Protein AF-A0A193GC93-F1 (afdb_monomer_lite)

Sequence (476 aa):
MLSPLFDFEPHKARREEALALIRQFAAHPAFRSAVVEELELDEDFYRRPLRPEDLEFLKFQKPITAATVSRLPSLTSNRLLLCINELDIARLPRPDAQDIERCEAFYGDDSQVTGRRIQPFLESYAFSYLGDQVRDAVPAARQREWLRAVYEAESAQWSDMLAMLEANDYLQEGLRFIFIQNWSLLPSRQVAVARAAVSGYFDAVEPADRPGLAPSAGVERMMTQAAAMLGVARRAHSYWQFYLPTSLAKTNLLHALARRPHRAFALLGTAYAAEAEWLAFIAALRTACPHLAMDVDGQPIAADGIDALDGRFTRALDAIGRAHGRIGLGCVAQGLAGYALLADRARWDRGEQLGWLSSIRQYCAWAGDIEKRIHVECPNIDRETFVEPREMCSTTHVHNDHRLVVIEEGDMVFWGNLGMQLEMTVGDKVLIPDGRLHGSTVVSAECTYHQPIIPEAWIAELRARARNGATASLAT

Foldseek 3Di:
DDFFPFAQPVVLVCQVVLLVLLLVLCPQPLADADFLVVLFVQQLQLHQHQPSVVSVVDRLNAADALVCCLAFLLQNLLSLLLLLLCLPPDDDFDPDPVSVVSNCSSNDPSNNVSSVVNNSNSCNRNQVNLGPLFDFFDDLVVLLVLLVVLLVVLLVLLVVLCVLCVVLVNNLQLLLLVCLLDVQLLVLLQCLQVLLVVVCLLVLADPLLAFGSDWDPLLVQLSLVSCVVSVNNHHPPRNNLQHGSLSSVLSSLSSSQSVPSVLSLLNRLLRLSVRSSSQSVSVSVCVVCVVSQADPVRHGDDGDDSVSSSVSSSRSLVSCCVPPNRVSNSSSSSSNSSNSSSSVSVSVLSSVQSSCQSCFVLQQVLLVVVVVCCVPPPVPFQFAKDKFFARPKFRKGFHQAKKKKAWQAAWKWKDQGPPDIDTDHHGGIGIGGGSRIIMMGGHGRMTMMTIGGDDPVSVVVSVVVVVVVVVVVVVD

Organism: NCBI:txid463014

Secondary structure (DSSP, 8-state):
-PPPS---GGGGGGHHHHHHHHHHHHTSGGGSPP-GGGGS-TT-TT-----GGGGGT----S---TTSTTSHHHHHHHHHHHHHHHTTS--PPPSSHHHHHHHHHHHSHHHHHHHHHHHHHHHHHHHGGGTTS--S---HHHHHHHHHHHHHHHHHHHHHHHHHHHHTT-HHHHHHHHHHHHTTTHHHHHHHHHHHHHTTTTTTS-GGGS---PPPHHHHHHHHHHHHHTT--SPTTTTGGG--HHHHHHHHHHHHHHT-GGGHHHHHHHHHHHHHHHHHHHHHHHHH-GGGSB-TTSPBPP---HHHHHHHHHHHHHHHHHHHHHHHHHHHHHHHHHHHHHHHHHHHHHHHHHHHHHTHHHHHHHHHHHHHHHHHH-TT----EEEEETT-EEEEE--SSEEEEEEEES-EEEEEETTEEEEE-TT-EEEE-TT--EEEEE-SSEEEEE-PEEPHHHHHHHHHHHHHHHHHHT--

Radius of gyration: 22.98 Å; chains: 1; bounding box: 66×66×60 Å

pLDDT: mean 94.45, std 7.02, range [37.41, 98.88]

Structure (mmCIF, N/CA/C/O backbone):
data_AF-A0A193GC93-F1
#
_entry.id   AF-A0A193GC93-F1
#
loop_
_atom_site.group_PDB
_atom_site.id
_atom_site.type_symbol
_atom_site.label_atom_id
_atom_site.label_alt_id
_atom_site.label_comp_id
_atom_site.label_asym_id
_atom_site.label_entity_id
_atom_site.label_seq_id
_atom_site.pdbx_PDB_ins_code
_atom_site.Cartn_x
_atom_site.Cartn_y
_atom_site.Cartn_z
_atom_site.occupancy
_atom_site.B_iso_or_equiv
_atom_site.auth_seq_id
_atom_site.auth_comp_id
_atom_site.auth_asym_id
_atom_site.auth_atom_id
_atom_site.pdbx_PDB_model_num
ATOM 1 N N . MET A 1 1 ? -0.310 8.029 -29.889 1.00 82.06 1 MET A N 1
ATOM 2 C CA . MET A 1 1 ? -0.817 8.074 -28.507 1.00 82.06 1 MET A CA 1
ATOM 3 C C . MET A 1 1 ? -0.759 6.670 -27.920 1.00 82.06 1 MET A C 1
ATOM 5 O O . MET A 1 1 ? -1.131 5.728 -28.611 1.00 82.06 1 MET A O 1
ATOM 9 N N . LEU A 1 2 ? -0.228 6.520 -26.709 1.00 91.38 2 LEU A N 1
ATOM 10 C CA . LEU A 1 2 ? -0.073 5.245 -26.006 1.00 91.38 2 LEU A CA 1
ATOM 11 C C . LEU A 1 2 ? -1.398 4.805 -25.363 1.00 91.38 2 LEU A C 1
ATOM 13 O O . LEU A 1 2 ? -2.163 5.628 -24.848 1.00 91.38 2 LEU A O 1
ATOM 17 N N . SER A 1 3 ? -1.659 3.497 -25.361 1.00 93.62 3 SER A N 1
ATOM 18 C CA . SER A 1 3 ? -2.796 2.910 -24.641 1.00 93.62 3 SER A CA 1
ATOM 19 C C . SER A 1 3 ? -2.637 3.090 -23.125 1.00 93.62 3 SER A C 1
ATOM 21 O O . SER A 1 3 ? -1.504 3.005 -22.640 1.00 93.62 3 SER A O 1
ATOM 23 N N . PRO A 1 4 ? -3.733 3.267 -22.359 1.00 95.50 4 PRO A N 1
ATOM 24 C CA . PRO A 1 4 ? -3.658 3.411 -20.902 1.00 95.50 4 PRO A CA 1
ATOM 25 C C . PRO A 1 4 ? -2.940 2.216 -20.265 1.00 95.50 4 PRO A C 1
ATOM 27 O O . PRO A 1 4 ? -3.022 1.115 -20.816 1.00 95.50 4 PRO A O 1
ATOM 30 N N . LEU A 1 5 ? -2.265 2.384 -19.121 1.00 95.19 5 LEU A N 1
ATOM 31 C CA . LEU A 1 5 ? -1.713 1.230 -18.380 1.00 95.19 5 LEU A CA 1
ATOM 32 C C . LEU A 1 5 ? -2.822 0.274 -17.936 1.00 95.19 5 LEU A C 1
ATOM 34 O O . LEU A 1 5 ? -2.683 -0.941 -18.075 1.00 95.19 5 LEU A O 1
ATOM 38 N N . PHE A 1 6 ? -3.920 0.848 -17.450 1.00 97.19 6 PHE A N 1
ATOM 39 C CA . PHE A 1 6 ? -5.102 0.159 -16.952 1.00 97.19 6 PHE A CA 1
ATOM 40 C C . PHE A 1 6 ? -6.345 0.910 -17.416 1.00 97.19 6 PHE A C 1
ATOM 42 O O . PHE A 1 6 ? -6.333 2.138 -17.472 1.00 97.19 6 PHE A O 1
ATOM 49 N N . ASP A 1 7 ? -7.399 0.167 -17.739 1.00 95.62 7 ASP A N 1
ATOM 50 C CA . ASP A 1 7 ? -8.680 0.716 -18.174 1.00 95.62 7 ASP A CA 1
ATOM 51 C C . ASP A 1 7 ? -9.815 -0.168 -17.650 1.00 95.62 7 ASP A C 1
ATOM 53 O O . ASP A 1 7 ? -9.924 -1.343 -18.007 1.00 95.62 7 ASP A O 1
ATOM 57 N N . PHE A 1 8 ? -10.641 0.386 -16.764 1.00 97.12 8 PHE A N 1
ATOM 58 C CA . PHE A 1 8 ? -11.772 -0.327 -16.181 1.00 97.12 8 PHE A CA 1
ATOM 59 C C . PHE A 1 8 ? -13.025 -0.311 -17.060 1.00 97.12 8 PHE A C 1
ATOM 61 O O . PHE A 1 8 ? -13.928 -1.110 -16.809 1.00 97.12 8 PHE A O 1
ATOM 68 N N . GLU A 1 9 ? -13.125 0.539 -18.087 1.00 96.00 9 GLU A N 1
ATOM 69 C CA . GLU A 1 9 ? -14.375 0.632 -18.852 1.00 96.00 9 GLU A CA 1
ATOM 70 C C . GLU A 1 9 ? -14.840 -0.690 -19.475 1.00 96.00 9 GLU A C 1
ATOM 72 O O . GLU A 1 9 ? -16.002 -1.066 -19.278 1.00 96.00 9 GLU A O 1
ATOM 77 N N . PRO A 1 10 ? -13.962 -1.476 -20.127 1.00 95.25 10 PRO A N 1
ATOM 78 C CA . PRO A 1 10 ? -14.352 -2.765 -20.698 1.00 95.25 10 PRO A CA 1
ATOM 79 C C . PRO A 1 10 ? -14.905 -3.758 -19.663 1.00 95.25 10 PRO A C 1
ATOM 81 O O . PRO A 1 10 ? -15.616 -4.701 -20.011 1.00 95.25 10 PRO A O 1
ATOM 84 N N . HIS A 1 11 ? -14.587 -3.561 -18.382 1.00 95.94 11 HIS A N 1
ATOM 85 C CA . HIS A 1 11 ? -14.954 -4.464 -17.299 1.00 95.94 11 HIS A CA 1
ATOM 86 C C . HIS A 1 11 ? -16.334 -4.181 -16.696 1.00 95.94 11 HIS A C 1
ATOM 88 O O . HIS A 1 11 ? -16.903 -5.077 -16.067 1.00 95.94 11 HIS A O 1
ATOM 94 N N . LYS A 1 12 ? -16.927 -2.999 -16.922 1.00 94.50 12 LYS A N 1
ATOM 95 C CA . LYS A 1 12 ? -18.243 -2.655 -16.350 1.00 94.50 12 LYS A CA 1
ATOM 96 C C . LYS A 1 12 ? -19.349 -3.622 -16.767 1.00 94.50 12 LYS A C 1
ATOM 98 O O . LYS A 1 12 ? -20.194 -3.968 -15.945 1.00 94.50 12 LYS A O 1
ATOM 103 N N . ALA A 1 13 ? -19.316 -4.104 -18.011 1.00 93.62 13 ALA A N 1
ATOM 104 C CA . ALA A 1 13 ? -20.303 -5.051 -18.535 1.00 93.62 13 ALA A CA 1
ATOM 105 C C . ALA A 1 13 ? -20.239 -6.436 -17.862 1.00 93.62 13 ALA A C 1
ATOM 107 O O . ALA A 1 13 ? -21.224 -7.167 -17.866 1.00 93.62 13 ALA A O 1
ATOM 108 N N . ARG A 1 14 ? -19.096 -6.794 -17.262 1.00 93.12 14 ARG A N 1
ATOM 109 C CA . ARG A 1 14 ? -18.855 -8.096 -16.613 1.00 93.12 14 ARG A CA 1
ATOM 110 C C . ARG A 1 14 ? -18.853 -8.016 -15.086 1.00 93.12 14 ARG A C 1
ATOM 112 O O . ARG A 1 14 ? -18.434 -8.954 -14.417 1.00 93.12 14 ARG A O 1
ATOM 119 N N . ARG A 1 15 ? -19.309 -6.894 -14.525 1.00 95.12 15 ARG A N 1
ATOM 120 C CA . ARG A 1 15 ? -19.256 -6.609 -13.086 1.00 95.12 15 ARG A CA 1
ATOM 121 C C . ARG A 1 15 ? -19.958 -7.662 -12.233 1.00 95.12 15 ARG A C 1
ATOM 123 O O . ARG A 1 15 ? -19.389 -8.088 -11.239 1.00 95.12 15 ARG A O 1
ATOM 130 N N . GLU A 1 16 ? -21.165 -8.080 -12.611 1.00 95.44 16 GLU A N 1
ATOM 131 C CA . GLU A 1 16 ? -21.927 -9.067 -11.828 1.00 95.44 16 GLU A CA 1
ATOM 132 C C . GLU A 1 16 ? -21.252 -10.447 -11.837 1.00 95.44 16 GLU A C 1
ATOM 134 O O . GLU A 1 16 ? -21.141 -11.084 -10.792 1.00 95.44 16 GLU A O 1
ATOM 139 N N . GLU A 1 17 ? -20.716 -10.871 -12.990 1.00 96.31 17 GLU A N 1
ATOM 140 C CA . GLU A 1 17 ? -19.903 -12.093 -13.099 1.00 96.31 17 GLU A CA 1
ATOM 141 C C . GLU A 1 17 ? -18.665 -11.999 -12.194 1.00 96.31 17 GLU A C 1
ATOM 143 O O . GLU A 1 17 ? -18.386 -12.910 -11.415 1.00 96.31 17 GLU A O 1
ATOM 148 N N . ALA A 1 18 ? -17.940 -10.878 -12.260 1.00 96.88 18 ALA A N 1
ATOM 149 C CA . ALA A 1 18 ? -16.752 -10.656 -11.446 1.00 96.88 18 ALA A CA 1
ATOM 150 C C . ALA A 1 18 ? -17.077 -10.648 -9.946 1.00 96.88 18 ALA A C 1
ATOM 152 O O . ALA A 1 18 ? -16.344 -11.253 -9.173 1.00 96.88 18 ALA A O 1
ATOM 153 N N . LEU A 1 19 ? -18.180 -10.020 -9.530 1.00 96.88 19 LEU A N 1
ATOM 154 C CA . LEU A 1 19 ? -18.591 -9.962 -8.128 1.00 96.88 19 LEU A CA 1
ATOM 155 C C . LEU A 1 19 ? -18.932 -11.350 -7.572 1.00 96.88 19 LEU A C 1
ATOM 157 O O . LEU A 1 19 ? -18.532 -11.671 -6.453 1.00 96.88 19 LEU A O 1
ATOM 161 N N . ALA A 1 20 ? -19.616 -12.189 -8.354 1.00 96.94 20 ALA A N 1
ATOM 162 C CA . ALA A 1 20 ? -19.889 -13.573 -7.969 1.00 96.94 20 ALA A CA 1
ATOM 163 C C . ALA A 1 20 ? -18.589 -14.369 -7.763 1.00 96.94 20 ALA A C 1
ATOM 165 O O . ALA A 1 20 ? -18.432 -15.045 -6.748 1.00 96.94 20 ALA A O 1
ATOM 166 N N . LEU A 1 21 ? -17.624 -14.226 -8.676 1.00 98.06 21 LEU A N 1
ATOM 167 C CA . LEU A 1 21 ? -16.324 -14.894 -8.572 1.00 98.06 21 LEU A CA 1
ATOM 168 C C . LEU A 1 21 ? -15.453 -14.337 -7.435 1.00 98.06 21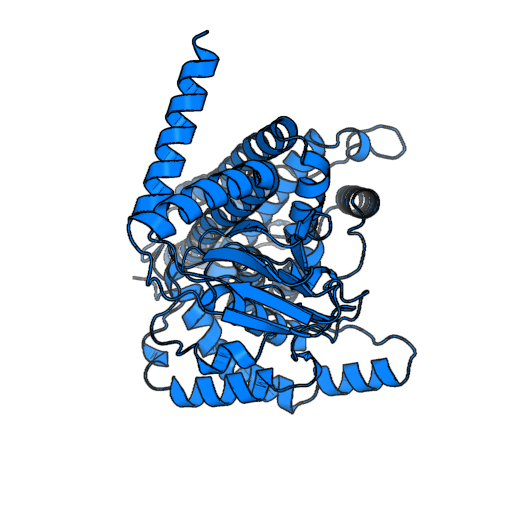 LEU A C 1
ATOM 170 O O . LEU A 1 21 ? -14.743 -15.099 -6.788 1.00 98.06 21 LEU A O 1
ATOM 174 N N . ILE A 1 22 ? -15.508 -13.029 -7.161 1.00 98.31 22 ILE A N 1
ATOM 175 C CA . ILE A 1 22 ? -14.806 -12.410 -6.025 1.00 98.31 22 ILE A CA 1
ATOM 176 C C . ILE A 1 22 ? -15.330 -12.998 -4.712 1.00 98.31 22 ILE A C 1
ATOM 178 O O . ILE A 1 22 ? -14.534 -13.366 -3.852 1.00 98.31 22 ILE A O 1
ATOM 182 N N . ARG A 1 23 ? -16.654 -13.136 -4.571 1.00 97.62 23 ARG A N 1
ATOM 183 C CA . ARG A 1 23 ? -17.269 -13.767 -3.393 1.00 97.62 23 ARG A CA 1
ATOM 184 C C . ARG A 1 23 ? -16.894 -15.239 -3.275 1.00 97.62 23 ARG A C 1
ATOM 186 O O . ARG A 1 23 ? -16.552 -15.677 -2.186 1.00 97.62 23 ARG A O 1
ATOM 193 N N . GLN A 1 24 ? -16.899 -15.976 -4.387 1.00 97.50 24 GLN A N 1
ATOM 194 C CA . GLN A 1 24 ? -16.446 -17.367 -4.416 1.00 97.50 24 GLN A CA 1
ATOM 195 C C . GLN A 1 24 ? -14.989 -17.493 -3.949 1.00 97.50 24 GLN A C 1
ATOM 197 O O . GLN A 1 24 ? -14.692 -18.340 -3.116 1.00 97.50 24 GLN A O 1
ATOM 202 N N . PHE A 1 25 ? -14.094 -16.636 -4.448 1.00 98.31 25 PHE A N 1
ATOM 203 C CA . PHE A 1 25 ? -12.691 -16.628 -4.039 1.00 98.31 25 PHE A CA 1
ATOM 204 C C . PHE A 1 25 ? -12.543 -16.312 -2.547 1.00 98.31 25 PHE A C 1
ATOM 206 O O . PHE A 1 25 ? -11.884 -17.049 -1.822 1.00 98.31 25 PHE A O 1
ATOM 213 N N . ALA A 1 26 ? -13.196 -15.247 -2.072 1.00 97.62 26 ALA A N 1
ATOM 214 C CA . ALA A 1 26 ? -13.108 -14.791 -0.685 1.00 97.62 26 ALA A CA 1
ATOM 215 C C . ALA A 1 26 ? -13.775 -15.735 0.333 1.00 97.62 26 ALA A C 1
ATOM 217 O O . ALA A 1 26 ? -13.513 -15.610 1.526 1.00 97.62 26 ALA A O 1
ATOM 218 N N . ALA A 1 27 ? -14.604 -16.683 -0.118 1.00 96.88 27 ALA A N 1
ATOM 219 C CA . ALA A 1 27 ? -15.215 -17.705 0.732 1.00 96.88 27 ALA A CA 1
ATOM 220 C C . ALA A 1 27 ? -14.236 -18.817 1.160 1.00 96.88 27 ALA A C 1
ATOM 222 O O . ALA A 1 27 ? -14.586 -19.645 2.001 1.00 96.88 27 ALA A O 1
ATOM 223 N N . HIS A 1 28 ? -13.020 -18.857 0.603 1.00 97.38 28 HIS A N 1
ATOM 224 C CA . HIS A 1 28 ? -12.003 -19.822 1.011 1.00 97.38 28 HIS A CA 1
ATOM 225 C C . HIS A 1 28 ? -11.676 -19.676 2.519 1.00 97.38 28 HIS A C 1
ATOM 227 O O . HIS A 1 28 ? -11.490 -18.548 2.986 1.00 97.38 28 HIS A O 1
ATOM 233 N N . PRO A 1 29 ? -11.526 -20.771 3.298 1.00 95.19 29 PRO A N 1
ATOM 234 C CA . PRO A 1 29 ? -11.316 -20.701 4.753 1.00 95.19 29 PRO A CA 1
ATOM 235 C C . PRO A 1 29 ? -10.119 -19.846 5.190 1.00 95.19 29 PRO A C 1
ATOM 237 O O . PRO A 1 29 ? -10.182 -19.159 6.206 1.00 95.19 29 PRO A O 1
ATOM 240 N N . ALA A 1 30 ? -9.050 -19.820 4.389 1.00 96.06 30 ALA A N 1
ATOM 241 C CA . ALA A 1 30 ? -7.894 -18.937 4.584 1.00 96.06 30 ALA A CA 1
ATOM 242 C C . ALA A 1 30 ? -8.240 -17.440 4.674 1.00 96.06 30 ALA A C 1
ATOM 244 O O . ALA A 1 30 ? -7.460 -16.661 5.232 1.00 96.06 30 ALA A O 1
ATOM 245 N N . PHE A 1 31 ? -9.377 -17.032 4.108 1.00 97.38 31 PHE A N 1
ATOM 246 C CA . PHE A 1 31 ? -9.752 -15.643 3.868 1.00 97.38 31 PHE A CA 1
ATOM 247 C C . PHE A 1 31 ? -10.863 -15.115 4.775 1.00 97.38 31 PHE A C 1
ATOM 249 O O . PHE A 1 31 ? -11.190 -13.928 4.701 1.00 97.38 31 PHE A O 1
ATOM 256 N N . ARG A 1 32 ? -11.381 -15.944 5.692 1.00 96.12 32 ARG A N 1
ATOM 257 C CA . ARG A 1 32 ? -12.352 -15.515 6.712 1.00 96.12 32 ARG A CA 1
ATOM 258 C C . ARG A 1 32 ? -11.848 -14.321 7.528 1.00 96.12 32 ARG A C 1
ATOM 260 O O . ARG A 1 32 ? -10.639 -14.084 7.616 1.00 96.12 32 ARG A O 1
ATOM 267 N N . SER A 1 33 ? -12.748 -13.614 8.192 1.00 95.56 33 SER A N 1
ATOM 268 C CA . SER A 1 33 ? -12.378 -12.556 9.138 1.00 95.56 33 SER A CA 1
ATOM 269 C C . SER A 1 33 ? -11.488 -13.087 10.264 1.00 95.56 33 SER A C 1
ATOM 271 O O . SER A 1 33 ? -11.525 -14.271 10.614 1.00 95.56 33 SER A O 1
ATOM 273 N N . ALA A 1 34 ? -10.582 -12.229 10.720 1.00 94.25 34 ALA A N 1
ATOM 274 C CA . ALA A 1 34 ? -9.681 -12.475 11.830 1.00 94.25 34 ALA A CA 1
ATOM 275 C C . ALA A 1 34 ? -10.464 -12.686 13.128 1.00 94.25 34 ALA A C 1
ATOM 277 O O . ALA A 1 34 ? -11.460 -12.007 13.363 1.00 94.25 34 ALA A O 1
ATOM 278 N N . VAL A 1 35 ? -9.987 -13.608 13.957 1.00 92.31 35 VAL A N 1
ATOM 279 C CA . VAL A 1 35 ? -10.399 -13.727 15.363 1.00 92.31 35 VAL A CA 1
ATOM 280 C C . VAL A 1 35 ? -9.432 -12.955 16.266 1.00 92.31 35 VAL A C 1
ATOM 282 O O . VAL A 1 35 ? -8.446 -12.393 15.781 1.00 92.31 35 VAL A O 1
ATOM 285 N N . VAL A 1 36 ? -9.715 -12.876 17.568 1.00 86.12 36 VAL A N 1
ATOM 286 C CA . VAL A 1 36 ? -8.938 -12.063 18.521 1.00 86.12 36 VAL A CA 1
ATOM 287 C C . VAL A 1 36 ? -7.457 -12.458 18.577 1.00 86.12 36 VAL A C 1
ATOM 289 O O . VAL A 1 36 ? -6.593 -11.586 18.649 1.00 86.12 36 VAL A O 1
ATOM 292 N N . GLU A 1 37 ? -7.140 -13.746 18.441 1.00 88.75 37 GLU A N 1
ATOM 293 C CA . GLU A 1 37 ? -5.762 -14.253 18.432 1.00 88.75 37 GLU A CA 1
ATOM 294 C C . GLU A 1 37 ? -5.013 -13.926 17.132 1.00 88.75 37 GLU A C 1
ATOM 296 O O . GLU A 1 37 ? -3.791 -14.029 17.079 1.00 88.75 37 GLU A O 1
ATOM 301 N N . GLU A 1 38 ? -5.729 -13.519 16.080 1.00 92.69 38 GLU A N 1
ATOM 302 C CA . GLU A 1 38 ? -5.189 -13.282 14.739 1.00 92.69 38 GLU A CA 1
ATOM 303 C C . GLU A 1 38 ? -4.887 -11.796 14.476 1.00 92.69 38 GLU A C 1
ATOM 305 O O . GLU A 1 38 ? -4.814 -11.371 13.316 1.00 92.69 38 GLU A O 1
ATOM 310 N N . LEU A 1 39 ? -4.698 -10.980 15.524 1.00 89.56 39 LEU A N 1
ATOM 311 C CA . LEU A 1 39 ? -4.163 -9.617 15.374 1.00 89.56 39 LEU A CA 1
ATOM 312 C C . LEU A 1 39 ? -2.812 -9.639 14.641 1.00 89.56 39 LEU A C 1
ATOM 314 O O . LEU A 1 39 ? -2.557 -8.828 13.747 1.00 89.56 39 LEU A O 1
ATOM 318 N N . GLU A 1 40 ? -2.002 -10.643 14.968 1.00 93.12 40 GLU A N 1
ATOM 319 C CA . GLU A 1 40 ? -0.869 -11.102 14.179 1.00 93.12 40 GLU A CA 1
ATOM 320 C C . GLU A 1 40 ? -1.117 -12.540 13.715 1.00 93.12 40 GLU A C 1
ATOM 322 O O . GLU A 1 40 ? -1.731 -13.330 14.421 1.00 93.12 40 GLU A O 1
ATOM 327 N N . LEU A 1 41 ? -0.606 -12.908 12.541 1.00 94.25 41 LEU A N 1
ATOM 328 C CA . LEU A 1 41 ? -0.800 -14.249 11.972 1.00 94.25 41 LEU A CA 1
ATOM 329 C C . LEU A 1 41 ? 0.317 -15.243 12.330 1.00 94.25 41 LEU A C 1
ATOM 331 O O . LEU A 1 41 ? 0.346 -16.333 11.775 1.00 94.25 41 LEU A O 1
ATOM 335 N N . ASP A 1 42 ? 1.260 -14.854 13.193 1.00 89.81 42 ASP A N 1
ATOM 336 C CA . ASP A 1 42 ? 2.377 -15.685 13.679 1.00 89.81 42 ASP A CA 1
ATOM 337 C C . ASP A 1 42 ? 3.047 -16.552 12.591 1.00 89.81 42 ASP A C 1
ATOM 339 O O . ASP A 1 42 ? 3.126 -17.776 12.675 1.00 89.81 42 ASP A O 1
ATOM 343 N N . GLU A 1 43 ? 3.498 -15.904 11.514 1.00 91.38 43 GLU A N 1
ATOM 344 C CA . GLU A 1 43 ? 4.120 -16.525 10.335 1.00 91.38 43 GLU A CA 1
ATOM 345 C C . GLU A 1 43 ? 3.255 -17.553 9.580 1.00 91.38 43 GLU A C 1
ATOM 347 O O . GLU A 1 43 ? 3.788 -18.366 8.819 1.00 91.38 43 GLU A O 1
ATOM 352 N N . ASP A 1 44 ? 1.936 -17.580 9.780 1.00 93.25 44 ASP A N 1
ATOM 353 C CA . ASP A 1 44 ? 1.020 -18.364 8.949 1.00 93.25 44 ASP A CA 1
ATOM 354 C C . ASP A 1 44 ? 0.900 -17.694 7.576 1.00 93.25 44 ASP A C 1
ATOM 356 O O . ASP A 1 44 ? 0.201 -16.694 7.377 1.00 93.25 44 ASP A O 1
ATOM 360 N N . PHE A 1 45 ? 1.637 -18.230 6.603 1.00 93.38 45 PHE A N 1
ATOM 361 C CA . PHE A 1 45 ? 1.633 -17.686 5.254 1.00 93.38 45 PHE A CA 1
ATOM 362 C C . PHE A 1 45 ? 0.297 -17.905 4.539 1.00 93.38 45 PHE A C 1
ATOM 364 O O . PHE A 1 45 ? -0.067 -17.072 3.707 1.00 93.38 45 PHE A O 1
ATOM 371 N N . TYR A 1 46 ? -0.426 -18.976 4.865 1.00 95.69 46 TYR A N 1
ATOM 372 C CA . TYR A 1 46 ? -1.645 -19.386 4.171 1.00 95.69 46 TYR A CA 1
ATOM 373 C C . TYR A 1 46 ? -2.885 -18.675 4.706 1.00 95.69 46 TYR A C 1
ATOM 375 O O . TYR A 1 46 ? -3.943 -18.759 4.094 1.00 95.69 46 TYR A O 1
ATOM 383 N N . ARG A 1 47 ? -2.775 -17.941 5.816 1.00 96.44 47 ARG A N 1
ATOM 384 C CA . ARG A 1 47 ? -3.854 -17.141 6.400 1.00 96.44 47 ARG A CA 1
ATOM 385 C C . ARG A 1 47 ? -3.815 -15.692 5.904 1.00 96.44 47 ARG A C 1
ATOM 387 O O . ARG A 1 47 ? -2.770 -15.037 5.912 1.00 96.44 47 ARG A O 1
ATOM 394 N N . ARG A 1 48 ? -4.965 -15.170 5.454 1.00 96.50 48 ARG A N 1
ATOM 395 C CA . ARG A 1 48 ? -5.114 -13.804 4.912 1.00 96.50 48 ARG A CA 1
ATOM 396 C C . ARG A 1 48 ? -6.528 -13.240 5.137 1.00 96.50 48 ARG A C 1
ATOM 398 O O . ARG A 1 48 ? -7.356 -13.337 4.240 1.00 96.50 48 ARG A O 1
ATOM 405 N N . PRO A 1 49 ? -6.849 -12.648 6.299 1.00 97.25 49 PRO A N 1
ATOM 406 C CA . PRO A 1 49 ? -8.185 -12.102 6.549 1.00 97.25 49 PRO A CA 1
ATOM 407 C C . PRO A 1 49 ? -8.658 -11.097 5.483 1.00 97.25 49 PRO A C 1
ATOM 409 O O . PRO A 1 49 ? -8.023 -10.058 5.287 1.00 97.25 49 PRO A O 1
ATOM 412 N N . LEU A 1 50 ? -9.772 -11.386 4.798 1.00 96.62 50 LEU A N 1
ATOM 413 C CA . LEU A 1 50 ? -10.312 -10.533 3.728 1.00 96.62 50 LEU A CA 1
ATOM 414 C C . LEU A 1 50 ? -11.588 -9.771 4.092 1.00 96.62 50 LEU A C 1
ATOM 416 O O . LEU A 1 50 ? -11.952 -8.884 3.322 1.00 96.62 50 LEU A O 1
ATOM 420 N N . ARG A 1 51 ? -12.235 -10.080 5.224 1.00 95.31 51 ARG A N 1
ATOM 421 C CA . ARG A 1 51 ? -13.574 -9.564 5.573 1.00 95.31 51 ARG A CA 1
ATOM 422 C C . ARG A 1 51 ? -14.594 -9.793 4.449 1.00 95.31 51 ARG A C 1
ATOM 424 O O . ARG A 1 51 ? -15.067 -8.830 3.842 1.00 95.31 51 ARG A O 1
ATOM 431 N N . PRO A 1 52 ? -14.888 -11.055 4.086 1.00 95.25 52 PRO A N 1
ATOM 432 C CA . PRO A 1 52 ? -15.803 -11.366 2.986 1.00 95.25 52 PRO A CA 1
ATOM 433 C C . PRO A 1 52 ? -17.194 -10.722 3.132 1.00 95.25 52 PRO A C 1
ATOM 435 O O . PRO A 1 52 ? -17.823 -10.429 2.118 1.00 95.25 52 PRO A O 1
ATOM 438 N N . GLU A 1 53 ? -17.643 -10.440 4.354 1.00 93.19 53 GLU A N 1
ATOM 439 C CA . GLU A 1 53 ? -18.856 -9.684 4.677 1.00 93.19 53 GLU A CA 1
ATOM 440 C C . GLU A 1 53 ? -18.905 -8.306 3.994 1.00 93.19 53 GLU A C 1
ATOM 442 O O . GLU A 1 53 ? -19.954 -7.906 3.489 1.00 93.19 53 GLU A O 1
ATOM 447 N N . ASP A 1 54 ? -17.763 -7.625 3.826 1.00 92.81 54 ASP A N 1
ATOM 448 C CA . ASP A 1 54 ? -17.709 -6.320 3.153 1.00 92.81 54 ASP A CA 1
ATOM 449 C C . ASP A 1 54 ? -18.133 -6.400 1.669 1.00 92.81 54 ASP A C 1
ATOM 451 O O . ASP A 1 54 ? -18.572 -5.416 1.058 1.00 92.81 54 ASP A O 1
ATOM 455 N N . LEU A 1 55 ? -18.050 -7.590 1.062 1.00 93.19 55 LEU A N 1
ATOM 456 C CA . LEU A 1 55 ? -18.410 -7.833 -0.339 1.00 93.19 55 LEU A CA 1
ATOM 457 C C . LEU A 1 55 ? -19.925 -7.848 -0.585 1.00 93.19 55 LEU A C 1
ATOM 459 O O . LEU A 1 55 ? -20.369 -7.880 -1.743 1.00 93.19 55 LEU A O 1
ATOM 463 N N . GLU A 1 56 ? -20.747 -7.824 0.462 1.00 89.81 56 GLU A N 1
ATOM 464 C CA . GLU A 1 56 ? -22.192 -7.644 0.323 1.00 89.81 56 GLU A CA 1
ATOM 465 C C . GLU A 1 56 ? -22.522 -6.216 -0.135 1.00 89.81 56 GLU A C 1
ATOM 467 O O . GLU A 1 56 ? -23.367 -6.004 -1.023 1.00 89.81 56 GLU A O 1
ATOM 472 N N . PHE A 1 57 ? -21.777 -5.239 0.386 1.00 88.81 57 PHE A N 1
ATOM 473 C CA . PHE A 1 57 ? -21.989 -3.810 0.157 1.00 88.81 57 PHE A CA 1
ATOM 474 C C . PHE A 1 57 ? -21.136 -3.273 -0.999 1.00 88.81 57 PHE A C 1
ATOM 476 O O . PHE A 1 57 ? -21.583 -2.394 -1.741 1.00 88.81 57 PHE A O 1
ATOM 483 N N . LEU A 1 58 ? -19.932 -3.817 -1.212 1.00 92.88 58 LEU A N 1
ATOM 484 C CA . LEU A 1 58 ? -19.027 -3.374 -2.276 1.00 92.88 58 LEU A CA 1
ATOM 485 C C . LEU A 1 58 ? -19.541 -3.761 -3.671 1.00 92.88 58 LEU A C 1
ATOM 487 O O . LEU A 1 58 ? -19.568 -4.925 -4.062 1.00 92.88 58 LEU A O 1
ATOM 491 N N . LYS A 1 59 ? -19.926 -2.751 -4.462 1.00 90.50 59 LYS A N 1
ATOM 492 C CA . LYS A 1 59 ? -20.519 -2.951 -5.799 1.00 90.50 59 LYS A CA 1
ATOM 493 C C . LYS A 1 59 ? -19.546 -2.813 -6.974 1.00 90.50 59 LYS A C 1
ATOM 495 O O . LYS A 1 59 ? -19.966 -3.041 -8.100 1.00 90.50 59 LYS A O 1
ATOM 500 N N . PHE A 1 60 ? -18.297 -2.386 -6.761 1.00 93.88 60 PHE A N 1
ATOM 501 C CA . PHE A 1 60 ? -17.279 -2.202 -7.819 1.00 93.88 60 PHE A CA 1
ATOM 502 C C . PHE A 1 60 ? -17.763 -1.400 -9.052 1.00 93.88 60 PHE A C 1
ATOM 504 O O . PHE A 1 60 ? -17.439 -1.714 -10.194 1.00 93.88 60 PHE A O 1
ATOM 511 N N . GLN A 1 61 ? -18.582 -0.362 -8.843 1.00 93.62 61 GLN A N 1
ATOM 512 C CA . GLN A 1 61 ? -19.201 0.395 -9.945 1.00 93.62 61 GLN A CA 1
ATOM 513 C C . GLN A 1 61 ? -18.283 1.462 -10.545 1.00 93.62 61 GLN A C 1
ATOM 515 O O . GLN A 1 61 ? -18.284 1.682 -11.756 1.00 93.62 61 GLN A O 1
ATOM 520 N N . LYS A 1 62 ? -17.533 2.151 -9.682 1.00 95.62 62 LYS A N 1
ATOM 521 C CA . LYS A 1 62 ? -16.600 3.216 -10.050 1.00 95.62 62 LYS A CA 1
ATOM 522 C C . LYS A 1 62 ? -15.196 2.775 -9.651 1.00 95.62 62 LYS A C 1
ATOM 524 O O . LYS A 1 62 ? -15.042 2.365 -8.495 1.00 95.62 62 LYS A O 1
ATOM 529 N N . PRO A 1 63 ? -14.217 2.827 -10.572 1.00 97.50 63 PRO A N 1
ATOM 530 C CA . PRO A 1 63 ? -12.854 2.438 -10.259 1.00 97.50 63 PRO A CA 1
ATOM 531 C C . PRO A 1 63 ? -12.264 3.379 -9.212 1.00 97.50 63 PRO A C 1
ATOM 533 O O . PRO A 1 63 ? -12.753 4.493 -8.997 1.00 97.50 63 PRO A O 1
ATOM 536 N N . ILE A 1 64 ? -11.196 2.921 -8.572 1.00 98.25 64 ILE A N 1
ATOM 537 C CA . ILE A 1 64 ? -10.477 3.710 -7.581 1.00 98.25 64 ILE A CA 1
ATOM 538 C C . ILE A 1 64 ? -9.879 4.942 -8.258 1.00 98.25 64 ILE A C 1
ATOM 540 O O . ILE A 1 64 ? -9.325 4.866 -9.355 1.00 98.25 64 ILE A O 1
ATOM 544 N N . THR A 1 65 ? -9.983 6.081 -7.580 1.00 97.88 65 THR A N 1
ATOM 545 C CA . THR A 1 65 ? -9.364 7.346 -7.977 1.00 97.88 65 THR A CA 1
ATOM 546 C C . THR A 1 65 ? -8.229 7.699 -7.024 1.00 97.88 65 THR A C 1
ATOM 548 O O . THR A 1 65 ? -8.207 7.221 -5.892 1.00 97.88 65 THR A O 1
ATOM 551 N N . ALA A 1 66 ? -7.348 8.616 -7.430 1.00 97.25 66 ALA A N 1
ATOM 552 C CA . ALA A 1 66 ? -6.295 9.161 -6.570 1.00 97.25 66 ALA A CA 1
ATOM 553 C C . ALA A 1 66 ? -6.825 9.737 -5.235 1.00 97.25 66 ALA A C 1
ATOM 555 O O . ALA A 1 66 ? -6.111 9.724 -4.238 1.00 97.25 66 ALA A O 1
ATOM 556 N N . ALA A 1 67 ? -8.074 10.216 -5.203 1.00 96.94 67 ALA A N 1
ATOM 557 C CA . ALA A 1 67 ? -8.718 10.756 -4.005 1.00 96.94 67 ALA A CA 1
ATOM 558 C C . ALA A 1 67 ? -9.351 9.682 -3.100 1.00 96.94 67 ALA A C 1
ATOM 560 O O . ALA A 1 67 ? -9.697 9.970 -1.963 1.00 96.94 67 ALA A O 1
ATOM 561 N N . THR A 1 68 ? -9.524 8.451 -3.588 1.00 97.62 68 THR A N 1
ATOM 562 C CA . THR A 1 68 ? -10.217 7.371 -2.864 1.00 97.62 68 THR A CA 1
ATOM 563 C C . THR A 1 68 ? -9.309 6.167 -2.600 1.00 97.62 68 THR A C 1
ATOM 565 O O . THR A 1 68 ? -9.804 5.075 -2.332 1.00 97.62 68 THR A O 1
ATOM 568 N N . VAL A 1 69 ? -7.987 6.330 -2.711 1.00 97.94 69 VAL A N 1
ATOM 569 C CA . VAL A 1 69 ? -7.010 5.232 -2.574 1.00 97.94 69 VAL A CA 1
ATOM 570 C C . VAL A 1 69 ? -6.880 4.674 -1.152 1.00 97.94 69 VAL A C 1
ATOM 572 O O . VAL A 1 69 ? -6.395 3.557 -1.004 1.00 97.94 69 VAL A O 1
ATOM 575 N N . SER A 1 70 ? -7.317 5.408 -0.126 1.00 98.00 70 SER A N 1
ATOM 576 C CA . SER A 1 70 ? -7.295 4.988 1.286 1.00 98.00 70 SER A CA 1
ATOM 577 C C . SER A 1 70 ? -8.604 4.342 1.756 1.00 98.00 70 SER A C 1
ATOM 579 O O . SER A 1 70 ? -8.694 3.870 2.882 1.00 98.00 70 SER A O 1
ATOM 581 N N . ARG A 1 71 ? -9.638 4.336 0.909 1.00 97.56 71 ARG A N 1
ATOM 582 C CA . ARG A 1 71 ? -11.002 3.916 1.263 1.00 97.56 71 ARG A CA 1
ATOM 583 C C . ARG A 1 71 ? -11.224 2.412 1.119 1.00 97.56 71 ARG A C 1
ATOM 585 O O . ARG A 1 71 ? -10.427 1.714 0.486 1.00 97.56 71 ARG A O 1
ATOM 592 N N . LEU A 1 72 ? -12.349 1.918 1.641 1.00 97.19 72 LEU A N 1
ATOM 593 C CA . LEU A 1 72 ? -12.637 0.483 1.752 1.00 97.19 72 LEU A CA 1
ATOM 594 C C . LEU A 1 72 ? -12.523 -0.275 0.420 1.00 97.19 72 LEU A C 1
ATOM 596 O O . LEU A 1 72 ? -11.836 -1.297 0.393 1.00 97.19 72 LEU A O 1
ATOM 600 N N . PRO A 1 73 ? -13.055 0.226 -0.718 1.00 97.62 73 PRO A N 1
ATOM 601 C CA . PRO A 1 73 ? -12.890 -0.469 -1.994 1.00 97.62 73 PRO A CA 1
ATOM 602 C C . PRO A 1 73 ? -11.421 -0.670 -2.391 1.00 97.62 73 PRO A C 1
ATOM 604 O O . PRO A 1 73 ? -11.092 -1.663 -3.041 1.00 97.62 73 PRO A O 1
ATOM 607 N N . SER A 1 74 ? -10.534 0.247 -1.989 1.00 98.44 74 SER A N 1
ATOM 608 C CA . SER A 1 74 ? -9.093 0.136 -2.214 1.00 98.44 74 SER A CA 1
ATOM 609 C C . SER A 1 74 ? -8.442 -0.908 -1.337 1.00 98.44 74 SER A C 1
ATOM 611 O O . SER A 1 74 ? -7.700 -1.747 -1.852 1.00 98.44 74 SER A O 1
ATOM 613 N N . LEU A 1 75 ? -8.754 -0.909 -0.042 1.00 98.62 75 LEU A N 1
ATOM 614 C CA . LEU A 1 75 ? -8.232 -1.905 0.885 1.00 98.62 75 LEU A CA 1
ATOM 615 C C . LEU A 1 75 ? -8.647 -3.316 0.469 1.00 98.62 75 LEU A C 1
ATOM 617 O O . LEU A 1 75 ? -7.784 -4.174 0.289 1.00 98.62 75 LEU A O 1
ATOM 621 N N . THR A 1 76 ? -9.939 -3.537 0.229 1.00 98.38 76 THR A N 1
ATOM 622 C CA . THR A 1 76 ? -10.467 -4.850 -0.156 1.00 98.38 76 THR A CA 1
ATOM 623 C C . THR A 1 76 ? -9.871 -5.328 -1.478 1.00 98.38 76 THR A C 1
ATOM 625 O O . THR A 1 76 ? -9.375 -6.452 -1.556 1.00 98.38 76 THR A O 1
ATOM 628 N N . SER A 1 77 ? -9.837 -4.472 -2.509 1.00 98.44 77 SER A N 1
ATOM 629 C CA . SER A 1 77 ? -9.274 -4.848 -3.815 1.00 98.44 77 SER A CA 1
ATOM 630 C C . SER A 1 77 ? -7.792 -5.195 -3.720 1.00 98.44 77 SER A C 1
ATOM 632 O O . SER A 1 77 ? -7.347 -6.166 -4.324 1.00 98.44 77 SER A O 1
ATOM 634 N N . ASN A 1 78 ? -7.017 -4.429 -2.950 1.00 98.81 78 ASN A N 1
ATOM 635 C CA . ASN A 1 78 ? -5.585 -4.668 -2.825 1.00 98.81 78 ASN A CA 1
ATOM 636 C C . ASN A 1 78 ? -5.246 -5.868 -1.929 1.00 98.81 78 ASN A C 1
ATOM 638 O O . ASN A 1 78 ? -4.277 -6.570 -2.221 1.00 98.81 78 ASN A O 1
ATOM 642 N N . ARG A 1 79 ? -6.048 -6.158 -0.898 1.00 98.75 79 ARG A N 1
ATOM 643 C CA . ARG A 1 79 ? -5.938 -7.401 -0.117 1.00 98.75 79 ARG A CA 1
ATOM 644 C C . ARG A 1 79 ? -6.238 -8.628 -0.984 1.00 98.75 79 ARG A C 1
ATOM 646 O O . ARG A 1 79 ? -5.437 -9.560 -1.005 1.00 98.75 79 ARG A O 1
ATOM 653 N N . LEU A 1 80 ? -7.323 -8.589 -1.764 1.00 98.75 80 LEU A N 1
ATOM 654 C CA . LEU A 1 80 ? -7.661 -9.633 -2.741 1.00 98.75 80 LEU A CA 1
ATOM 655 C C . LEU A 1 80 ? -6.535 -9.840 -3.760 1.00 98.75 80 LEU A C 1
ATOM 657 O O . LEU A 1 80 ? -6.086 -10.964 -3.965 1.00 98.75 80 LEU A O 1
ATOM 661 N N . LEU A 1 81 ? -6.052 -8.757 -4.377 1.00 98.81 81 LEU A N 1
ATOM 662 C CA . LEU A 1 81 ? -4.984 -8.822 -5.374 1.00 98.81 81 LEU A CA 1
ATOM 663 C C . LEU A 1 81 ? -3.696 -9.409 -4.808 1.00 98.81 81 LEU A C 1
ATOM 665 O O . LEU A 1 81 ? -3.078 -10.222 -5.489 1.00 98.81 81 LEU A O 1
ATOM 669 N N . LEU A 1 82 ? -3.303 -9.041 -3.584 1.00 98.62 82 LEU A N 1
ATOM 670 C CA . LEU A 1 82 ? -2.089 -9.594 -2.993 1.00 98.62 82 LEU A CA 1
ATOM 671 C C . LEU A 1 82 ? -2.239 -11.098 -2.749 1.00 98.62 82 LEU A C 1
ATOM 673 O O . LEU A 1 82 ? -1.340 -11.846 -3.110 1.00 98.62 82 LEU A O 1
ATOM 677 N N . CYS A 1 83 ? -3.398 -11.556 -2.260 1.00 98.31 83 CYS A N 1
ATOM 678 C CA . CYS A 1 83 ? -3.670 -12.992 -2.138 1.00 98.31 83 CYS A CA 1
ATOM 679 C C . CYS A 1 83 ? -3.530 -13.703 -3.489 1.00 98.31 83 CYS A C 1
ATOM 681 O O . CYS A 1 83 ? -2.798 -14.679 -3.585 1.00 98.31 83 CYS A O 1
ATOM 683 N N . ILE A 1 84 ? -4.162 -13.176 -4.546 1.00 98.50 84 ILE A N 1
ATOM 684 C CA . ILE A 1 84 ? -4.111 -13.757 -5.899 1.00 98.50 84 ILE A CA 1
ATOM 685 C C . ILE A 1 84 ? -2.679 -13.786 -6.451 1.00 98.50 84 ILE A C 1
ATOM 687 O O . ILE A 1 84 ? -2.272 -14.776 -7.051 1.00 98.50 84 ILE A O 1
ATOM 691 N N . ASN A 1 85 ? -1.916 -12.707 -6.271 1.00 97.94 85 ASN A N 1
ATOM 692 C CA . ASN A 1 85 ? -0.532 -12.613 -6.739 1.00 97.94 85 ASN A CA 1
ATOM 693 C C . ASN A 1 85 ? 0.383 -13.628 -6.033 1.00 97.94 85 ASN A C 1
ATOM 695 O O . ASN A 1 85 ? 1.348 -14.115 -6.622 1.00 97.94 85 ASN A O 1
ATOM 699 N N . GLU A 1 86 ? 0.082 -13.951 -4.776 1.00 96.69 86 GLU A N 1
ATOM 700 C CA . GLU A 1 86 ? 0.901 -14.831 -3.944 1.00 96.69 86 GLU A CA 1
ATOM 701 C C . GLU A 1 86 ? 0.522 -16.309 -4.011 1.00 96.69 86 GLU A C 1
ATOM 703 O O . GLU A 1 86 ? 1.292 -17.140 -3.533 1.00 96.69 86 GLU A O 1
ATOM 708 N N . LEU A 1 87 ? -0.566 -16.658 -4.707 1.00 96.25 87 LEU A N 1
ATOM 709 C CA . LEU A 1 87 ? -0.859 -18.045 -5.089 1.00 96.25 87 LEU A CA 1
ATOM 710 C C . LEU A 1 87 ? 0.259 -18.663 -5.938 1.00 96.25 87 LEU A C 1
ATOM 712 O O . LEU A 1 87 ? 0.425 -19.877 -5.963 1.00 96.25 87 LEU A O 1
ATOM 716 N N . ASP A 1 88 ? 1.059 -17.840 -6.615 1.00 90.94 88 ASP A N 1
ATOM 717 C CA . ASP A 1 88 ? 2.213 -18.320 -7.365 1.00 90.94 88 ASP A CA 1
ATOM 718 C C . ASP A 1 88 ? 3.507 -18.297 -6.548 1.00 90.94 88 ASP A C 1
ATOM 720 O O . ASP A 1 88 ? 4.547 -18.669 -7.083 1.00 90.94 88 ASP A O 1
ATOM 724 N N . ILE A 1 89 ? 3.533 -17.777 -5.318 1.00 93.38 89 ILE A N 1
ATOM 725 C CA . ILE A 1 89 ? 4.764 -17.666 -4.523 1.00 93.38 89 ILE A CA 1
ATOM 726 C C . ILE A 1 89 ? 4.875 -18.880 -3.618 1.00 93.38 89 ILE A C 1
ATOM 728 O O . ILE A 1 89 ? 4.117 -19.011 -2.665 1.00 93.38 89 ILE A O 1
ATOM 732 N N . ALA A 1 90 ? 5.860 -19.734 -3.888 1.00 91.81 90 ALA A N 1
ATOM 733 C CA . ALA A 1 90 ? 6.101 -20.925 -3.091 1.00 91.81 90 ALA A CA 1
ATOM 734 C C . ALA A 1 90 ? 6.539 -20.563 -1.665 1.00 91.81 90 ALA A C 1
ATOM 736 O O . ALA A 1 90 ? 7.584 -19.938 -1.449 1.00 91.81 90 ALA A O 1
ATOM 737 N N . ARG A 1 91 ? 5.755 -21.015 -0.690 1.00 92.56 91 ARG A N 1
ATOM 738 C CA . ARG A 1 91 ? 6.136 -21.126 0.713 1.00 92.56 91 ARG A CA 1
ATOM 739 C C . ARG A 1 91 ? 5.946 -22.566 1.128 1.00 92.56 91 ARG A C 1
ATOM 741 O O . ARG A 1 91 ? 4.971 -23.201 0.756 1.00 92.56 91 ARG A O 1
ATOM 748 N N . LEU A 1 92 ? 6.955 -23.088 1.811 1.00 91.88 92 LEU A N 1
ATOM 749 C CA . LEU A 1 92 ? 6.919 -24.456 2.294 1.00 91.88 92 LEU A CA 1
ATOM 750 C C . LEU A 1 92 ? 6.114 -24.485 3.593 1.00 91.88 92 LEU A C 1
ATOM 752 O O . LEU A 1 92 ? 6.327 -23.597 4.429 1.00 91.88 92 LEU A O 1
ATOM 756 N N . PRO A 1 93 ? 5.230 -25.478 3.776 1.00 93.06 93 PRO A N 1
ATOM 757 C CA . PRO A 1 93 ? 4.555 -25.657 5.045 1.00 93.06 93 PRO A CA 1
ATOM 758 C C . PRO A 1 93 ? 5.568 -26.041 6.123 1.00 93.06 93 PRO A C 1
ATOM 760 O O . PRO A 1 93 ? 6.632 -26.614 5.860 1.00 93.06 93 PRO A O 1
ATOM 763 N N . ARG A 1 94 ? 5.220 -25.724 7.362 1.00 91.44 94 ARG A N 1
ATOM 764 C CA . ARG A 1 94 ? 5.838 -26.284 8.558 1.00 91.44 94 ARG A CA 1
ATOM 765 C C . ARG A 1 94 ? 5.629 -27.804 8.545 1.00 91.44 94 ARG A C 1
ATOM 767 O O . ARG A 1 94 ? 4.672 -28.282 7.937 1.00 91.44 94 ARG A O 1
ATOM 774 N N . PRO A 1 95 ? 6.500 -28.585 9.208 1.00 91.69 95 PRO A N 1
ATOM 775 C CA . PRO A 1 95 ? 6.350 -30.036 9.312 1.00 91.69 95 PRO A CA 1
ATOM 776 C C . PRO A 1 95 ? 5.221 -30.411 10.295 1.00 91.69 95 PRO A C 1
ATOM 778 O O . PRO A 1 95 ? 5.454 -31.055 11.314 1.00 91.69 95 PRO A O 1
ATOM 781 N N . ASP A 1 96 ? 4.006 -29.966 9.992 1.00 93.44 96 ASP A N 1
ATOM 782 C CA . ASP A 1 96 ? 2.764 -30.143 10.737 1.00 93.44 96 ASP A CA 1
ATOM 783 C C . ASP A 1 96 ? 1.644 -30.500 9.745 1.00 93.44 96 ASP A C 1
ATOM 785 O O . ASP A 1 96 ? 1.558 -29.923 8.661 1.00 93.44 96 ASP A O 1
ATOM 789 N N . ALA A 1 97 ? 0.796 -31.469 10.097 1.00 94.44 97 ALA A N 1
ATOM 790 C CA . ALA A 1 97 ? -0.229 -31.986 9.190 1.00 94.44 97 ALA A CA 1
ATOM 791 C C . ALA A 1 97 ? -1.284 -30.926 8.836 1.00 94.44 97 ALA A C 1
ATOM 793 O O . ALA A 1 97 ? -1.719 -30.859 7.688 1.00 94.44 97 ALA A O 1
ATOM 794 N N . GLN A 1 98 ? -1.654 -30.073 9.796 1.00 93.44 98 GLN A N 1
ATOM 795 C CA . GLN A 1 98 ? -2.622 -29.002 9.569 1.00 93.44 98 GLN A CA 1
ATOM 796 C C . GLN A 1 98 ? -2.042 -27.911 8.658 1.00 93.44 98 GLN A C 1
ATOM 798 O O . GLN A 1 98 ? -2.742 -27.366 7.807 1.00 93.44 98 GLN A O 1
ATOM 803 N N . ASP A 1 99 ? -0.754 -27.595 8.792 1.00 93.69 99 ASP A N 1
ATOM 804 C CA . ASP A 1 99 ? -0.069 -26.651 7.913 1.00 93.69 99 ASP A CA 1
ATOM 805 C C . ASP A 1 99 ? 0.079 -27.172 6.480 1.00 93.69 99 ASP A C 1
ATOM 807 O O . ASP A 1 99 ? -0.069 -26.400 5.533 1.00 93.69 99 ASP A O 1
ATOM 811 N N . ILE A 1 100 ? 0.302 -28.479 6.311 1.00 95.56 100 ILE A N 1
ATOM 812 C CA . ILE A 1 100 ? 0.291 -29.133 4.995 1.00 95.56 100 ILE A CA 1
ATOM 813 C C . ILE A 1 100 ? -1.103 -29.034 4.362 1.00 95.56 100 ILE A C 1
ATOM 815 O O . ILE A 1 100 ? -1.209 -28.605 3.217 1.00 95.56 100 ILE A O 1
ATOM 819 N N . GLU A 1 101 ? -2.170 -29.339 5.103 1.00 95.56 101 GLU A N 1
ATOM 820 C CA . GLU A 1 101 ? -3.547 -29.221 4.599 1.00 95.56 101 GLU A CA 1
ATOM 821 C C . GLU A 1 101 ? -3.889 -27.773 4.207 1.00 95.56 101 GLU A C 1
ATOM 823 O O . GLU A 1 101 ? -4.430 -27.521 3.128 1.00 95.56 101 GLU A O 1
ATOM 828 N N . ARG A 1 102 ? -3.513 -26.790 5.039 1.00 94.81 102 ARG A N 1
ATOM 829 C CA . ARG A 1 102 ? -3.677 -25.362 4.714 1.00 94.81 102 ARG A CA 1
ATOM 830 C C . ARG A 1 102 ? -2.903 -24.967 3.460 1.00 94.81 102 ARG A C 1
ATOM 832 O O . ARG A 1 102 ? -3.434 -24.218 2.643 1.00 94.81 102 ARG A O 1
ATOM 839 N N . CYS A 1 103 ? -1.676 -25.461 3.306 1.00 96.00 103 CYS A N 1
ATOM 840 C CA . CYS A 1 103 ? -0.849 -25.243 2.123 1.00 96.00 103 CYS A CA 1
ATOM 841 C C . CYS A 1 103 ? -1.523 -25.795 0.860 1.00 96.00 103 CYS A C 1
ATOM 843 O O . CYS A 1 103 ? -1.633 -25.084 -0.140 1.00 96.00 103 CYS A O 1
ATOM 845 N N . GLU A 1 104 ? -2.001 -27.040 0.904 1.00 95.56 104 GLU A N 1
ATOM 846 C CA . GLU A 1 104 ? -2.695 -27.688 -0.214 1.00 95.56 104 GLU A CA 1
ATOM 847 C C . GLU A 1 104 ? -3.983 -26.949 -0.590 1.00 95.56 104 GLU A C 1
ATOM 849 O O . GLU A 1 104 ? -4.207 -26.673 -1.768 1.00 95.56 104 GLU A O 1
ATOM 854 N N . ALA A 1 105 ? -4.792 -26.553 0.398 1.00 95.06 105 ALA A N 1
ATOM 855 C CA . ALA A 1 105 ? -6.004 -25.774 0.162 1.00 95.06 105 ALA A CA 1
ATOM 856 C C . ALA A 1 105 ? -5.688 -24.401 -0.459 1.00 95.06 105 ALA A C 1
ATOM 858 O O . ALA A 1 105 ? -6.285 -24.011 -1.465 1.00 95.06 105 ALA A O 1
ATOM 859 N N . PHE A 1 106 ? -4.703 -23.684 0.095 1.00 96.25 106 PHE A N 1
ATOM 860 C CA . PHE A 1 106 ? -4.315 -22.354 -0.373 1.00 96.25 106 PHE A CA 1
ATOM 861 C C . PHE A 1 106 ? -3.822 -22.370 -1.825 1.00 96.25 106 PHE A C 1
ATOM 863 O O . PHE A 1 106 ? -4.248 -21.535 -2.622 1.00 96.25 106 PHE A O 1
ATOM 870 N N . TYR A 1 107 ? -2.966 -23.329 -2.190 1.00 96.38 107 TYR A N 1
ATOM 871 C CA . TYR A 1 107 ? -2.433 -23.456 -3.552 1.00 96.38 107 TYR A CA 1
ATOM 872 C C . TYR A 1 107 ? -3.310 -24.278 -4.505 1.00 96.38 107 TYR A C 1
ATOM 874 O O . TYR A 1 107 ? -2.926 -24.448 -5.664 1.00 96.38 107 TYR A O 1
ATOM 882 N N . GLY A 1 108 ? -4.466 -24.764 -4.048 1.00 95.81 108 GLY A N 1
ATOM 883 C CA . GLY A 1 108 ? -5.358 -25.618 -4.824 1.00 95.81 108 GLY A CA 1
ATOM 884 C C . GLY A 1 108 ? -5.863 -24.977 -6.120 1.00 95.81 108 GLY A C 1
ATOM 885 O O . GLY A 1 108 ? -5.996 -23.752 -6.236 1.00 95.81 108 GLY A O 1
ATOM 886 N N . ASP A 1 109 ? -6.190 -25.826 -7.096 1.00 96.31 109 ASP A N 1
ATOM 887 C CA . ASP A 1 109 ? -6.587 -25.413 -8.447 1.00 96.31 109 ASP A CA 1
ATOM 888 C C . ASP A 1 109 ? -7.781 -24.449 -8.452 1.00 96.31 109 ASP A C 1
ATOM 890 O O . ASP A 1 109 ? -7.799 -23.495 -9.230 1.00 96.31 109 ASP A O 1
ATOM 894 N N . ASP A 1 110 ? -8.753 -24.629 -7.555 1.00 95.38 110 ASP A N 1
ATOM 895 C CA . ASP A 1 110 ? -9.928 -23.754 -7.467 1.00 95.38 110 ASP A CA 1
ATOM 896 C C . ASP A 1 110 ? -9.550 -22.304 -7.123 1.00 95.38 110 ASP A C 1
ATOM 898 O O . ASP A 1 110 ? -10.044 -21.361 -7.759 1.00 95.38 110 ASP A O 1
ATOM 902 N N . SER A 1 111 ? -8.638 -22.116 -6.162 1.00 95.31 111 SER A N 1
ATOM 903 C CA . SER A 1 111 ? -8.103 -20.805 -5.772 1.00 95.31 111 SER A CA 1
ATOM 904 C C . SER A 1 111 ? -7.325 -20.176 -6.927 1.00 95.31 111 SER A C 1
ATOM 906 O O . SER A 1 111 ? -7.551 -19.010 -7.266 1.00 95.31 111 SER A O 1
ATOM 908 N N . GLN A 1 112 ? -6.471 -20.963 -7.591 1.00 96.69 112 GLN A N 1
ATOM 909 C CA . GLN A 1 112 ? -5.691 -20.530 -8.754 1.00 96.69 112 GLN A CA 1
ATOM 910 C C . GLN A 1 112 ? -6.605 -20.073 -9.897 1.00 96.69 112 GLN A C 1
ATOM 912 O O . GLN A 1 112 ? -6.521 -18.936 -10.365 1.00 96.69 112 GLN A O 1
ATOM 917 N N . VAL A 1 113 ? -7.524 -20.934 -10.335 1.00 97.75 113 VAL A N 1
ATOM 918 C CA . VAL A 1 113 ? -8.422 -20.677 -11.467 1.00 97.75 113 VAL A CA 1
ATOM 919 C C . VAL A 1 113 ? -9.320 -19.476 -11.180 1.00 97.75 113 VAL A C 1
ATOM 921 O O . VAL A 1 113 ? -9.425 -18.569 -12.014 1.00 97.75 113 VAL A O 1
ATOM 924 N N . THR A 1 114 ? -9.946 -19.427 -10.003 1.00 97.88 114 THR A N 1
ATOM 925 C CA . THR A 1 114 ? -10.852 -18.329 -9.637 1.00 97.88 114 THR A CA 1
ATOM 926 C C . THR A 1 114 ? -10.091 -17.011 -9.515 1.00 97.88 114 THR A C 1
ATOM 928 O O . THR A 1 114 ? -10.499 -16.013 -10.117 1.00 97.88 114 THR A O 1
ATOM 931 N N . GLY A 1 115 ? -8.939 -17.018 -8.835 1.00 97.94 115 GLY A N 1
ATOM 932 C CA . GLY A 1 115 ? -8.063 -15.855 -8.706 1.00 97.94 115 GLY A CA 1
ATOM 933 C C . GLY A 1 115 ? -7.641 -15.299 -10.067 1.00 97.94 115 GLY A C 1
ATOM 934 O O . GLY A 1 115 ? -7.805 -14.106 -10.333 1.00 97.94 115 GLY A O 1
ATOM 935 N N . ARG A 1 116 ? -7.198 -16.161 -10.993 1.00 97.44 116 ARG A N 1
ATOM 936 C CA . ARG A 1 116 ? -6.810 -15.754 -12.357 1.00 97.44 116 ARG A CA 1
ATOM 937 C C . ARG A 1 116 ? -7.950 -15.148 -13.166 1.00 97.44 116 ARG A C 1
ATOM 939 O O . ARG A 1 116 ? -7.706 -14.225 -13.946 1.00 97.44 116 ARG A O 1
ATOM 946 N N . ARG A 1 117 ? -9.182 -15.635 -12.994 1.00 97.88 117 ARG A N 1
ATOM 947 C CA . ARG A 1 117 ? -10.359 -15.104 -13.702 1.00 97.88 117 ARG A CA 1
ATOM 948 C C . ARG A 1 117 ? -10.720 -13.687 -13.257 1.00 97.88 117 ARG A C 1
ATOM 950 O O . ARG A 1 117 ? -11.094 -12.876 -14.103 1.00 97.88 117 ARG A O 1
ATOM 957 N N . ILE A 1 118 ? -10.593 -13.379 -11.965 1.00 98.00 118 ILE A N 1
ATOM 958 C CA . ILE A 1 118 ? -10.970 -12.065 -11.408 1.00 98.00 118 ILE A CA 1
ATOM 959 C C . ILE A 1 118 ? -9.829 -11.043 -11.433 1.00 98.00 118 ILE A C 1
ATOM 961 O O . ILE A 1 118 ? -10.090 -9.839 -11.424 1.00 98.00 118 ILE A O 1
ATOM 965 N N . GLN A 1 119 ? -8.573 -11.491 -11.518 1.00 98.06 119 GLN A N 1
ATOM 966 C CA . GLN A 1 119 ? -7.390 -10.628 -11.455 1.00 98.06 119 GLN A CA 1
ATOM 967 C C . GLN A 1 119 ? -7.432 -9.437 -12.437 1.00 98.06 119 GLN A C 1
ATOM 969 O O . GLN A 1 119 ? -7.245 -8.311 -11.976 1.00 98.06 119 GLN A O 1
ATOM 974 N N . PRO A 1 120 ? -7.746 -9.595 -13.746 1.00 97.62 120 PRO A N 1
ATOM 975 C CA . PRO A 1 120 ? -7.776 -8.459 -14.675 1.00 97.62 120 PRO A CA 1
ATOM 976 C C . PRO A 1 120 ? -8.843 -7.413 -14.329 1.00 97.62 120 PRO A C 1
ATOM 978 O O . PRO A 1 120 ? -8.621 -6.219 -14.537 1.00 97.62 120 PRO A O 1
ATOM 981 N N . PHE A 1 121 ? -9.987 -7.858 -13.797 1.00 98.38 121 PHE A N 1
ATOM 982 C CA . PHE A 1 121 ? -11.054 -6.973 -13.333 1.00 98.38 121 PHE A CA 1
ATOM 983 C C . PHE A 1 121 ? -10.577 -6.156 -12.130 1.00 98.38 121 PHE A C 1
ATOM 985 O O . PHE A 1 121 ? -10.678 -4.931 -12.150 1.00 98.38 121 PHE A O 1
ATOM 992 N N . LEU A 1 122 ? -10.008 -6.823 -11.120 1.00 98.62 122 LEU A N 1
ATOM 993 C CA . LEU A 1 122 ? -9.518 -6.178 -9.901 1.00 98.62 122 LEU A CA 1
ATOM 994 C C . LEU A 1 122 ? -8.345 -5.229 -10.173 1.00 98.62 122 LEU A C 1
ATOM 996 O O . LEU A 1 122 ? -8.336 -4.124 -9.646 1.00 98.62 122 LEU A O 1
ATOM 1000 N N . GLU A 1 123 ? -7.384 -5.606 -11.020 1.00 98.62 123 GLU A N 1
ATOM 1001 C CA . GLU A 1 123 ? -6.260 -4.731 -11.383 1.00 98.62 123 GLU A CA 1
ATOM 1002 C C . GLU A 1 123 ? -6.747 -3.484 -12.128 1.00 98.62 123 GLU A C 1
ATOM 1004 O O . GLU A 1 123 ? -6.319 -2.375 -11.821 1.00 98.62 123 GLU A O 1
ATOM 1009 N N . SER A 1 124 ? -7.672 -3.639 -13.081 1.00 98.12 124 SER A N 1
ATOM 1010 C CA . SER A 1 124 ? -8.227 -2.492 -13.806 1.00 98.12 124 SER A CA 1
ATOM 1011 C C . SER A 1 124 ? -9.054 -1.604 -12.877 1.00 98.12 124 SER A C 1
ATOM 1013 O O . SER A 1 124 ? -8.923 -0.382 -12.922 1.00 98.12 124 SER A O 1
ATOM 1015 N N . TYR A 1 125 ? -9.844 -2.199 -11.980 1.00 98.56 125 TYR A N 1
ATOM 1016 C CA . TYR A 1 125 ? -10.584 -1.479 -10.946 1.00 98.56 125 TYR A CA 1
ATOM 1017 C C . TYR A 1 125 ? -9.653 -0.686 -10.020 1.00 98.56 125 TYR A C 1
ATOM 1019 O O . TYR A 1 125 ? -9.908 0.489 -9.742 1.00 98.56 125 TYR A O 1
ATOM 1027 N N . ALA A 1 126 ? -8.563 -1.318 -9.574 1.00 98.62 126 ALA A N 1
ATOM 1028 C CA . ALA A 1 126 ? -7.653 -0.760 -8.589 1.00 98.62 126 ALA A CA 1
ATOM 1029 C C . ALA A 1 126 ? -6.696 0.292 -9.162 1.00 98.62 126 ALA A C 1
ATOM 1031 O O . ALA A 1 126 ? -6.363 1.244 -8.464 1.00 98.62 126 ALA A O 1
ATOM 1032 N N . PHE A 1 127 ? -6.272 0.150 -10.422 1.00 98.69 127 PHE A N 1
ATOM 1033 C CA . PHE A 1 127 ? -5.183 0.949 -10.998 1.00 98.69 127 PHE A CA 1
ATOM 1034 C C . PHE A 1 127 ? -5.588 1.868 -12.154 1.00 98.69 127 PHE A C 1
ATOM 1036 O O . PHE A 1 127 ? -4.721 2.531 -12.719 1.00 98.69 127 PHE A O 1
ATOM 1043 N N . SER A 1 128 ? -6.876 1.972 -12.506 1.00 97.62 128 SER A N 1
ATOM 1044 C CA . SER A 1 128 ? -7.324 2.859 -13.601 1.00 97.62 128 SER A CA 1
ATOM 1045 C C . SER A 1 128 ? -6.837 4.305 -13.462 1.00 97.62 128 SER A C 1
ATOM 1047 O O . SER A 1 128 ? -6.471 4.922 -14.457 1.00 97.62 128 SER A O 1
ATOM 1049 N N . TYR A 1 129 ? -6.750 4.845 -12.241 1.00 97.56 129 TYR A N 1
ATOM 1050 C CA . TYR A 1 129 ? -6.254 6.210 -12.013 1.00 97.56 129 TYR A CA 1
ATOM 1051 C C . TYR A 1 129 ? -4.774 6.417 -12.399 1.00 97.56 129 TYR A C 1
ATOM 1053 O O . TYR A 1 129 ? -4.326 7.554 -12.553 1.00 97.56 129 TYR A O 1
ATOM 1061 N N . LEU A 1 130 ? -4.018 5.332 -12.598 1.00 97.25 130 LEU A N 1
ATOM 1062 C CA . LEU A 1 130 ? -2.639 5.348 -13.091 1.00 97.25 130 LEU A CA 1
ATOM 1063 C C . LEU A 1 130 ? -2.553 5.292 -14.625 1.00 97.25 130 LEU A C 1
ATOM 1065 O O . LEU A 1 130 ? -1.487 5.548 -15.182 1.00 97.25 130 LEU A O 1
ATOM 1069 N N . GLY A 1 131 ? -3.647 4.947 -15.314 1.00 88.56 131 GLY A N 1
ATOM 1070 C CA . GLY A 1 131 ? -3.663 4.628 -16.744 1.00 88.56 131 GLY A CA 1
ATOM 1071 C C . GLY A 1 131 ? -3.169 5.754 -17.654 1.00 88.56 131 GLY A C 1
ATOM 1072 O O . GLY A 1 131 ? -2.502 5.483 -18.657 1.00 88.56 131 GLY A O 1
ATOM 1073 N N . ASP A 1 132 ? -3.438 6.999 -17.258 1.00 89.12 132 ASP A N 1
ATOM 1074 C CA . ASP A 1 132 ? -3.466 8.150 -18.168 1.00 89.12 132 ASP A CA 1
ATOM 1075 C C . ASP A 1 132 ? -2.370 9.186 -17.923 1.00 89.12 132 ASP A C 1
ATOM 1077 O O . ASP A 1 132 ? -2.352 10.224 -18.578 1.00 89.12 132 ASP A O 1
ATOM 1081 N N . GLN A 1 133 ? -1.427 8.896 -17.024 1.00 91.50 133 GLN A N 1
ATOM 1082 C CA . GLN A 1 133 ? -0.390 9.855 -16.623 1.00 91.50 133 GLN A CA 1
ATOM 1083 C C . GLN A 1 133 ? 0.513 10.287 -17.787 1.00 91.50 133 GLN A C 1
ATOM 1085 O O . GLN A 1 133 ? 0.958 11.430 -17.847 1.00 91.50 133 GLN A O 1
ATOM 1090 N N . VAL A 1 134 ? 0.773 9.380 -18.732 1.00 90.94 134 VAL A N 1
ATOM 1091 C CA . VAL A 1 134 ? 1.559 9.650 -19.940 1.00 90.94 134 VAL A CA 1
ATOM 1092 C C . VAL A 1 134 ? 0.883 8.989 -21.131 1.00 90.94 134 VAL A C 1
ATOM 1094 O O . VAL A 1 134 ? 0.660 7.778 -21.145 1.00 90.94 134 VAL A O 1
ATOM 1097 N N . ARG A 1 135 ? 0.581 9.793 -22.154 1.00 88.62 135 ARG A N 1
ATOM 1098 C CA . ARG A 1 135 ? -0.038 9.343 -23.411 1.00 88.62 135 ARG A CA 1
ATOM 1099 C C . ARG A 1 135 ? 0.845 9.550 -24.641 1.00 88.62 135 ARG A C 1
ATOM 1101 O O . ARG A 1 135 ? 0.549 8.989 -25.696 1.00 88.62 135 ARG A O 1
ATOM 1108 N N . ASP A 1 136 ? 1.948 10.277 -24.493 1.00 87.00 136 ASP A N 1
ATOM 1109 C CA . ASP A 1 136 ? 2.869 10.630 -25.572 1.00 87.00 136 ASP A CA 1
ATOM 1110 C C . ASP A 1 136 ? 4.328 10.354 -25.194 1.00 87.00 136 ASP A C 1
ATOM 1112 O O . ASP A 1 136 ? 4.652 9.996 -24.064 1.00 87.00 136 ASP A O 1
ATOM 1116 N N . ALA A 1 137 ? 5.225 10.483 -26.171 1.00 86.31 137 ALA A N 1
ATOM 1117 C CA . ALA A 1 137 ? 6.647 10.247 -25.960 1.00 86.31 137 ALA A CA 1
ATOM 1118 C C . ALA A 1 137 ? 7.259 11.305 -25.028 1.00 86.31 137 ALA A C 1
ATOM 1120 O O . ALA A 1 137 ? 7.162 12.503 -25.296 1.00 86.31 137 ALA A O 1
ATOM 1121 N N . VAL A 1 138 ? 7.964 10.849 -23.992 1.00 93.56 138 VAL A N 1
ATOM 1122 C CA . VAL A 1 138 ? 8.683 11.705 -23.040 1.00 93.56 138 VAL A CA 1
ATOM 1123 C C . VAL A 1 138 ? 10.192 11.584 -23.288 1.00 93.56 138 VAL A C 1
ATOM 1125 O O . VAL A 1 138 ? 10.702 10.461 -23.329 1.00 93.56 138 VAL A O 1
ATOM 1128 N N . PRO A 1 139 ? 10.933 12.696 -23.453 1.00 94.12 139 PRO A N 1
ATOM 1129 C CA . PRO A 1 139 ? 12.387 12.660 -23.618 1.00 94.12 139 PRO A CA 1
ATOM 1130 C C . PRO A 1 139 ? 13.104 12.013 -22.426 1.00 94.12 139 PRO A C 1
ATOM 1132 O O . PRO A 1 139 ? 12.711 12.227 -21.281 1.00 94.12 139 PRO A O 1
ATOM 1135 N N . ALA A 1 140 ? 14.199 11.290 -22.682 1.00 96.62 140 ALA A N 1
ATOM 1136 C CA . ALA A 1 140 ? 14.966 10.581 -21.651 1.00 96.62 140 ALA A CA 1
ATOM 1137 C C . ALA A 1 140 ? 15.426 11.495 -20.499 1.00 96.62 140 ALA A C 1
ATOM 1139 O O . ALA A 1 140 ? 15.283 11.133 -19.335 1.00 96.62 140 ALA A O 1
ATOM 1140 N N . ALA A 1 141 ? 15.889 12.713 -20.806 1.00 96.62 141 ALA A N 1
ATOM 1141 C CA . ALA A 1 141 ? 16.293 13.694 -19.795 1.00 96.62 141 ALA A CA 1
ATOM 1142 C C . ALA A 1 141 ? 15.168 14.002 -18.791 1.00 96.62 141 ALA A C 1
ATOM 1144 O O . ALA A 1 141 ? 15.392 13.988 -17.584 1.00 96.62 141 ALA A O 1
ATOM 1145 N N . ARG A 1 142 ? 13.931 14.171 -19.276 1.00 96.69 142 ARG A N 1
ATOM 1146 C CA . ARG A 1 142 ? 12.775 14.435 -18.413 1.00 96.69 142 ARG A CA 1
ATOM 1147 C C . ARG A 1 142 ? 12.403 13.226 -17.554 1.00 96.69 142 ARG A C 1
ATOM 1149 O O . ARG A 1 142 ? 11.987 13.391 -16.414 1.00 96.69 142 ARG A O 1
ATOM 1156 N N . GLN A 1 143 ? 12.570 12.013 -18.081 1.00 98.12 143 GLN A N 1
ATOM 1157 C CA . GLN A 1 143 ? 12.348 10.793 -17.300 1.00 98.12 143 GLN A CA 1
ATOM 1158 C C . GLN A 1 143 ? 13.364 10.666 -16.158 1.00 98.12 143 GLN A C 1
ATOM 1160 O O . GLN A 1 143 ? 12.992 10.280 -15.054 1.00 98.12 143 GLN A O 1
ATOM 1165 N N . ARG A 1 144 ? 14.630 11.039 -16.381 1.00 98.12 144 ARG A N 1
ATOM 1166 C CA . ARG A 1 144 ? 15.651 11.066 -15.320 1.00 98.12 144 ARG A CA 1
ATOM 1167 C C . ARG A 1 144 ? 15.320 12.064 -14.215 1.00 98.12 144 ARG A C 1
ATOM 1169 O O . ARG A 1 144 ? 15.404 11.721 -13.040 1.00 98.12 144 ARG A O 1
ATOM 1176 N N . GLU A 1 145 ? 14.881 13.267 -14.586 1.00 97.50 145 GLU A N 1
ATOM 1177 C CA . GLU A 1 145 ? 14.396 14.267 -13.624 1.00 97.50 145 GLU A CA 1
ATOM 1178 C C . GLU A 1 145 ? 13.237 13.718 -12.784 1.00 97.50 145 GLU A C 1
ATOM 1180 O O . GLU A 1 145 ? 13.216 13.900 -11.571 1.00 97.50 145 GLU A O 1
ATOM 1185 N N . TRP A 1 146 ? 12.294 13.000 -13.402 1.00 96.88 146 TRP A N 1
ATOM 1186 C CA . TRP A 1 146 ? 11.192 12.361 -12.678 1.00 96.88 146 TRP A CA 1
ATOM 1187 C C . TRP A 1 146 ? 11.657 11.273 -11.715 1.00 96.88 146 TRP A C 1
ATOM 1189 O O . TRP A 1 146 ? 11.168 11.226 -10.590 1.00 96.88 146 TRP A O 1
ATOM 1199 N N . LEU A 1 147 ? 12.600 10.419 -12.121 1.00 98.50 147 LEU A N 1
ATOM 1200 C CA . LEU A 1 147 ? 13.157 9.397 -11.234 1.00 98.50 147 LEU A CA 1
ATOM 1201 C C . LEU A 1 147 ? 13.810 10.035 -10.000 1.00 98.50 147 LEU A C 1
ATOM 1203 O O . LEU A 1 147 ? 13.563 9.605 -8.873 1.00 98.50 147 LEU A O 1
ATOM 1207 N N . ARG A 1 148 ? 14.602 11.092 -10.207 1.00 98.25 148 ARG A N 1
ATOM 1208 C CA . ARG A 1 148 ? 15.240 11.831 -9.115 1.00 98.25 148 ARG A CA 1
ATOM 1209 C C . ARG A 1 148 ? 14.210 12.524 -8.220 1.00 98.25 148 ARG A C 1
ATOM 1211 O O . ARG A 1 148 ? 14.314 12.423 -7.003 1.00 98.25 148 ARG A O 1
ATOM 1218 N N . ALA A 1 149 ? 13.164 13.108 -8.804 1.00 98.00 149 ALA A N 1
ATOM 1219 C CA . ALA A 1 149 ? 12.070 13.719 -8.052 1.00 98.00 149 ALA A CA 1
ATOM 1220 C C . ALA A 1 149 ? 11.316 12.710 -7.165 1.00 98.00 149 ALA A C 1
ATOM 1222 O O . ALA A 1 149 ? 10.875 13.074 -6.077 1.00 98.00 149 ALA A O 1
ATOM 1223 N N . VAL A 1 150 ? 11.185 11.440 -7.580 1.00 98.31 150 VAL A N 1
ATOM 1224 C CA . VAL A 1 150 ? 10.626 10.380 -6.716 1.00 98.31 150 VAL A CA 1
ATOM 1225 C C . VAL A 1 150 ? 11.497 10.182 -5.473 1.00 98.31 150 VAL A C 1
ATOM 1227 O O . VAL A 1 150 ? 10.969 10.183 -4.363 1.00 98.31 150 VAL A O 1
ATOM 1230 N N . TYR A 1 151 ? 12.816 10.055 -5.644 1.00 98.31 151 TYR A N 1
ATOM 1231 C CA . TYR A 1 151 ? 13.757 9.903 -4.529 1.00 98.31 151 TYR A CA 1
ATOM 1232 C C . TYR A 1 151 ? 13.746 11.120 -3.591 1.00 98.31 151 TYR A C 1
ATOM 1234 O O . TYR A 1 151 ? 13.692 10.967 -2.370 1.00 98.31 151 TYR A O 1
ATOM 1242 N N . GLU A 1 152 ? 13.784 12.330 -4.152 1.00 98.12 152 GLU A N 1
ATOM 1243 C CA . GLU A 1 152 ? 13.804 13.584 -3.390 1.00 98.12 152 GLU A CA 1
ATOM 1244 C C . GLU A 1 152 ? 12.514 13.780 -2.586 1.00 98.12 152 GLU A C 1
ATOM 1246 O O . GLU A 1 152 ? 12.576 14.111 -1.402 1.00 98.12 152 GLU A O 1
ATOM 1251 N N . ALA A 1 153 ? 11.352 13.502 -3.187 1.00 98.12 153 ALA A N 1
ATOM 1252 C CA . ALA A 1 153 ? 10.066 13.589 -2.501 1.00 98.12 153 ALA A CA 1
ATOM 1253 C C . ALA A 1 153 ? 9.939 12.571 -1.356 1.00 98.12 153 ALA A C 1
ATOM 1255 O O . ALA A 1 153 ? 9.421 12.910 -0.293 1.00 98.12 153 ALA A O 1
ATOM 1256 N N . GLU A 1 154 ? 10.417 11.335 -1.538 1.00 97.69 154 GLU A N 1
ATOM 1257 C CA . GLU A 1 154 ? 10.455 10.351 -0.447 1.00 97.69 154 GLU A CA 1
ATOM 1258 C C . GLU A 1 154 ? 11.419 10.781 0.660 1.00 97.69 154 GLU A C 1
ATOM 1260 O O . GLU A 1 154 ? 11.067 10.711 1.833 1.00 97.69 154 GLU A O 1
ATOM 1265 N N . SER A 1 155 ? 12.606 11.277 0.301 1.00 96.88 155 SER A N 1
ATOM 1266 C CA . SER A 1 155 ? 13.617 11.714 1.271 1.00 96.88 155 SER A CA 1
ATOM 1267 C C . SER A 1 155 ? 13.106 12.857 2.152 1.00 96.88 155 SER A C 1
ATOM 1269 O O . SER A 1 155 ? 13.203 12.770 3.374 1.00 96.88 155 SER A O 1
ATOM 1271 N N . ALA A 1 156 ? 12.505 13.889 1.548 1.00 96.94 156 ALA A N 1
ATOM 1272 C CA . ALA A 1 156 ? 11.905 15.003 2.281 1.00 96.94 156 ALA A CA 1
ATOM 1273 C C . ALA A 1 156 ? 10.772 14.528 3.205 1.00 96.94 156 ALA A C 1
ATOM 1275 O O . ALA A 1 156 ? 10.756 14.848 4.392 1.00 96.94 156 ALA A O 1
ATOM 1276 N N . GLN A 1 157 ? 9.875 13.681 2.689 1.00 96.44 157 GLN A N 1
ATOM 1277 C CA . GLN A 1 157 ? 8.766 13.148 3.477 1.00 96.44 157 GLN A CA 1
ATOM 1278 C C . GLN A 1 157 ? 9.243 12.325 4.678 1.00 96.44 157 GLN A C 1
ATOM 1280 O O . GLN A 1 157 ? 8.602 12.362 5.728 1.00 96.44 157 GLN A O 1
ATOM 1285 N N . TRP A 1 158 ? 10.322 11.551 4.536 1.00 96.56 158 TRP A N 1
ATOM 1286 C CA . TRP A 1 158 ? 10.868 10.786 5.651 1.00 96.56 158 TRP A CA 1
ATOM 1287 C C . TRP A 1 158 ? 11.404 11.689 6.755 1.00 96.56 158 TRP A C 1
ATOM 1289 O O . TRP A 1 158 ? 11.103 11.436 7.919 1.00 96.56 158 TRP A O 1
ATOM 1299 N N . SER A 1 159 ? 12.138 12.746 6.405 1.00 94.31 159 SER A N 1
ATOM 1300 C CA . SER A 1 159 ? 12.612 13.732 7.379 1.00 94.31 159 SER A CA 1
ATOM 1301 C C . SER A 1 159 ? 11.454 14.368 8.150 1.00 94.31 159 SER A C 1
ATOM 1303 O O . SER A 1 159 ? 11.462 14.340 9.380 1.00 94.31 159 SER A O 1
ATOM 1305 N N . ASP A 1 160 ? 10.424 14.846 7.447 1.00 96.06 160 ASP A N 1
ATOM 1306 C CA . ASP A 1 160 ? 9.255 15.476 8.074 1.00 96.06 160 ASP A CA 1
ATOM 1307 C C . ASP A 1 160 ? 8.479 14.495 8.965 1.00 96.06 160 ASP A C 1
ATOM 1309 O O . ASP A 1 160 ? 8.049 14.830 10.069 1.00 96.06 160 ASP A O 1
ATOM 1313 N N . MET A 1 161 ? 8.308 13.257 8.498 1.00 96.62 161 MET A N 1
ATOM 1314 C CA . MET A 1 161 ? 7.579 12.217 9.220 1.00 96.62 161 MET A CA 1
ATOM 1315 C C . MET A 1 161 ? 8.299 11.804 10.501 1.00 96.62 161 MET A C 1
ATOM 1317 O O . MET A 1 161 ? 7.653 11.692 11.536 1.00 96.62 161 MET A O 1
ATOM 1321 N N . LEU A 1 162 ? 9.615 11.594 10.452 1.00 95.12 162 LEU A N 1
ATOM 1322 C CA . LEU A 1 162 ? 10.396 11.234 11.637 1.00 95.12 162 LEU A CA 1
ATOM 1323 C C . LEU A 1 162 ? 10.391 12.366 12.669 1.00 95.12 162 LEU A C 1
ATOM 1325 O O . LEU A 1 162 ? 10.174 12.093 13.846 1.00 95.12 162 LEU A O 1
ATOM 1329 N N . ALA A 1 163 ? 10.524 13.621 12.227 1.00 95.06 163 ALA A N 1
ATOM 1330 C CA . ALA A 1 163 ? 10.433 14.783 13.107 1.00 95.06 163 ALA A CA 1
ATOM 1331 C C . ALA A 1 163 ? 9.048 14.905 13.771 1.00 95.06 163 ALA A C 1
ATOM 1333 O O . ALA A 1 163 ? 8.956 15.165 14.968 1.00 95.06 163 ALA A O 1
ATOM 1334 N N . MET A 1 164 ? 7.964 14.674 13.019 1.00 96.44 164 MET A N 1
ATOM 1335 C CA . MET A 1 164 ? 6.599 14.666 13.564 1.00 96.44 164 MET A CA 1
ATOM 1336 C C . MET A 1 164 ? 6.396 13.550 14.596 1.00 96.44 164 MET A C 1
ATOM 1338 O O . MET A 1 164 ? 5.805 13.783 15.647 1.00 96.44 164 MET A O 1
ATOM 1342 N N . LEU A 1 165 ? 6.910 12.350 14.322 1.00 95.69 165 LEU A N 1
ATOM 1343 C CA . LEU A 1 165 ? 6.813 11.223 15.246 1.00 95.69 165 LEU A CA 1
ATOM 1344 C C . LEU A 1 165 ? 7.605 11.457 16.536 1.00 95.69 165 LEU A C 1
ATOM 1346 O O . LEU A 1 165 ? 7.127 11.103 17.609 1.00 95.69 165 LEU A O 1
ATOM 1350 N N . GLU A 1 166 ? 8.793 12.054 16.439 1.00 94.94 166 GLU A N 1
ATOM 1351 C CA . GLU A 1 166 ? 9.601 12.437 17.599 1.00 94.94 166 GLU A CA 1
ATOM 1352 C C . GLU A 1 166 ? 8.900 13.517 18.434 1.00 94.94 166 GLU A C 1
ATOM 1354 O O . GLU A 1 166 ? 8.765 13.365 19.646 1.00 94.94 166 GLU A O 1
ATOM 1359 N N . ALA A 1 167 ? 8.364 14.559 17.789 1.00 95.75 167 ALA A N 1
ATOM 1360 C CA . ALA A 1 167 ? 7.632 15.631 18.466 1.00 95.75 167 ALA A CA 1
ATOM 1361 C C . ALA A 1 167 ? 6.379 15.137 19.214 1.00 95.75 167 ALA A C 1
ATOM 1363 O O . ALA A 1 167 ? 5.985 15.733 20.216 1.00 95.75 167 ALA A O 1
ATOM 1364 N N . ASN A 1 168 ? 5.772 14.049 18.738 1.00 95.19 168 ASN A N 1
ATOM 1365 C CA . ASN A 1 168 ? 4.585 13.438 19.330 1.00 95.19 168 ASN A CA 1
ATOM 1366 C C . ASN A 1 168 ? 4.898 12.265 20.281 1.00 95.19 168 ASN A C 1
ATOM 1368 O O . ASN A 1 168 ? 3.968 11.564 20.675 1.00 95.19 168 ASN A O 1
ATOM 1372 N N . ASP A 1 169 ? 6.169 12.032 20.637 1.00 94.38 169 ASP A N 1
ATOM 1373 C CA . ASP A 1 169 ? 6.605 10.907 21.487 1.00 94.38 169 ASP A CA 1
ATOM 1374 C C . ASP A 1 169 ? 6.092 9.543 20.978 1.00 94.38 169 ASP A C 1
ATOM 1376 O O . ASP A 1 169 ? 5.588 8.698 21.714 1.00 94.38 169 ASP A O 1
ATOM 1380 N N . TYR A 1 170 ? 6.154 9.358 19.657 1.00 94.75 170 TYR A N 1
ATOM 1381 C CA . TYR A 1 170 ? 5.579 8.209 18.952 1.00 94.75 170 TYR A CA 1
ATOM 1382 C C . TYR A 1 170 ? 6.564 7.590 17.945 1.00 94.75 170 TYR A C 1
ATOM 1384 O O . TYR A 1 170 ? 6.177 6.888 17.007 1.00 94.75 170 TYR A O 1
ATOM 1392 N N . LEU A 1 171 ? 7.863 7.868 18.098 1.00 93.31 171 LEU A N 1
ATOM 1393 C CA . LEU A 1 171 ? 8.893 7.442 17.149 1.00 93.31 171 LEU A CA 1
ATOM 1394 C C . LEU A 1 171 ? 9.016 5.919 17.058 1.00 93.31 171 LEU A C 1
ATOM 1396 O O . LEU A 1 171 ? 9.060 5.383 15.952 1.00 93.31 171 LEU A O 1
ATOM 1400 N N . GLN A 1 172 ? 9.040 5.208 18.186 1.00 92.62 172 GLN A N 1
ATOM 1401 C CA . GLN A 1 172 ? 9.217 3.754 18.192 1.00 92.62 172 GLN A CA 1
ATOM 1402 C C . GLN A 1 172 ? 8.017 3.035 17.552 1.00 92.62 172 GLN A C 1
ATOM 1404 O O . GLN A 1 172 ? 8.187 2.200 16.660 1.00 92.62 172 GLN A O 1
ATOM 1409 N N . GLU A 1 173 ? 6.798 3.391 17.948 1.00 95.12 173 GLU A N 1
ATOM 1410 C CA . GLU A 1 173 ? 5.547 2.848 17.412 1.00 95.12 173 GLU A CA 1
ATOM 1411 C C . GLU A 1 173 ? 5.371 3.218 15.937 1.00 95.12 173 GLU A C 1
ATOM 1413 O O . GLU A 1 173 ? 4.962 2.380 15.125 1.00 95.12 173 GLU A O 1
ATOM 1418 N N . GLY A 1 174 ? 5.719 4.453 15.573 1.00 95.38 174 GLY A N 1
ATOM 1419 C CA . GLY A 1 174 ? 5.713 4.923 14.196 1.00 95.38 174 GLY A CA 1
ATOM 1420 C C . GLY A 1 174 ? 6.700 4.155 13.319 1.00 95.38 174 GLY A C 1
ATOM 1421 O O . GLY A 1 174 ? 6.318 3.671 12.253 1.00 95.38 174 GLY A O 1
ATOM 1422 N N . LEU A 1 175 ? 7.939 3.953 13.779 1.00 94.75 175 LEU A N 1
ATOM 1423 C CA . LEU A 1 175 ? 8.938 3.136 13.084 1.00 94.75 175 LEU A CA 1
ATOM 1424 C C . LEU A 1 175 ? 8.480 1.682 12.941 1.00 94.75 175 LEU A C 1
ATOM 1426 O O . LEU A 1 175 ? 8.613 1.112 11.858 1.00 94.75 175 LEU A O 1
ATOM 1430 N N . ARG A 1 176 ? 7.869 1.098 13.979 1.00 95.94 176 ARG A N 1
ATOM 1431 C CA . ARG A 1 176 ? 7.260 -0.240 13.916 1.00 95.94 176 ARG A CA 1
ATOM 1432 C C . ARG A 1 176 ? 6.247 -0.328 12.771 1.00 95.94 176 ARG A C 1
ATOM 1434 O O . ARG A 1 176 ? 6.333 -1.233 11.940 1.00 95.94 176 ARG A O 1
ATOM 1441 N N . PHE A 1 177 ? 5.344 0.648 12.669 1.00 96.94 177 PHE A N 1
ATOM 1442 C CA . PHE A 1 177 ? 4.358 0.704 11.587 1.00 96.94 177 PHE A CA 1
ATOM 1443 C C . PHE A 1 177 ? 5.006 0.889 10.208 1.00 96.94 177 PHE A C 1
ATOM 1445 O O . PHE A 1 177 ? 4.635 0.208 9.250 1.00 96.94 177 PHE A O 1
ATOM 1452 N N . ILE A 1 178 ? 6.000 1.776 10.100 1.00 96.50 178 ILE A N 1
ATOM 1453 C CA . ILE A 1 178 ? 6.759 2.019 8.864 1.00 96.50 178 ILE A CA 1
ATOM 1454 C C . ILE A 1 178 ? 7.434 0.729 8.381 1.00 96.50 178 ILE A C 1
ATOM 1456 O O . ILE A 1 178 ? 7.391 0.427 7.184 1.00 96.50 178 ILE A O 1
ATOM 1460 N N . PHE A 1 179 ? 8.021 -0.053 9.288 1.00 96.38 179 PHE A N 1
ATOM 1461 C CA . PHE A 1 179 ? 8.628 -1.337 8.949 1.00 96.38 179 PHE A CA 1
ATOM 1462 C C . PHE A 1 179 ? 7.596 -2.350 8.474 1.00 96.38 179 PHE A C 1
ATOM 1464 O O . PHE A 1 179 ? 7.830 -2.989 7.453 1.00 96.38 179 PHE A O 1
ATOM 1471 N N . ILE A 1 180 ? 6.430 -2.444 9.114 1.00 97.12 180 ILE A N 1
ATOM 1472 C CA . ILE A 1 180 ? 5.346 -3.312 8.633 1.00 97.12 180 ILE A CA 1
ATOM 1473 C C . ILE A 1 180 ? 5.012 -3.012 7.159 1.00 97.12 180 ILE A C 1
ATOM 1475 O O . ILE A 1 180 ? 4.871 -3.935 6.358 1.00 97.12 180 ILE A O 1
ATOM 1479 N N . GLN A 1 181 ? 4.955 -1.734 6.764 1.00 97.25 181 GLN A N 1
ATOM 1480 C CA . GLN A 1 181 ? 4.643 -1.360 5.377 1.00 97.25 181 GLN A CA 1
ATOM 1481 C C . GLN A 1 181 ? 5.758 -1.708 4.381 1.00 97.25 181 GLN A C 1
ATOM 1483 O O . GLN A 1 181 ? 5.473 -2.095 3.248 1.00 97.25 181 GLN A O 1
ATOM 1488 N N . ASN A 1 182 ? 7.023 -1.527 4.767 1.00 94.38 182 ASN A N 1
ATOM 1489 C CA . ASN A 1 182 ? 8.155 -1.618 3.841 1.00 94.38 182 ASN A CA 1
ATOM 1490 C C . ASN A 1 182 ? 8.848 -2.980 3.889 1.00 94.38 182 ASN A C 1
ATOM 1492 O O . ASN A 1 182 ? 9.074 -3.589 2.848 1.00 94.38 182 ASN A O 1
ATOM 1496 N N . TRP A 1 183 ? 9.170 -3.463 5.088 1.00 92.19 183 TRP A N 1
ATOM 1497 C CA . TRP A 1 183 ? 9.901 -4.707 5.313 1.00 92.19 183 TRP A CA 1
ATOM 1498 C C . TRP A 1 183 ? 9.040 -5.928 5.005 1.00 92.19 183 TRP A C 1
ATOM 1500 O O . TRP A 1 183 ? 9.447 -6.793 4.233 1.00 92.19 183 TRP A O 1
ATOM 1510 N N . SER A 1 184 ? 7.818 -5.984 5.537 1.00 93.75 184 SER A N 1
ATOM 1511 C CA . SER A 1 184 ? 6.991 -7.186 5.405 1.00 93.75 184 SER A CA 1
ATOM 1512 C C . SER A 1 184 ? 6.449 -7.411 3.989 1.00 93.75 184 SER A C 1
ATOM 1514 O O . SER A 1 184 ? 6.095 -8.535 3.652 1.00 93.75 184 SER A O 1
ATOM 1516 N N . LEU A 1 185 ? 6.400 -6.375 3.144 1.00 96.06 185 LEU A N 1
ATOM 1517 C CA . LEU A 1 185 ? 5.972 -6.481 1.742 1.00 96.06 185 LEU A CA 1
ATOM 1518 C C . LEU A 1 185 ? 7.147 -6.582 0.751 1.00 96.06 185 LEU A C 1
ATOM 1520 O O . LEU A 1 185 ? 6.944 -6.970 -0.403 1.00 96.06 185 LEU A O 1
ATOM 1524 N N . LEU A 1 186 ? 8.380 -6.279 1.180 1.00 95.50 186 LEU A N 1
ATOM 1525 C CA . LEU A 1 186 ? 9.570 -6.314 0.325 1.00 95.50 186 LEU A CA 1
ATOM 1526 C C . LEU A 1 186 ? 9.788 -7.673 -0.368 1.00 95.50 186 LEU A C 1
ATOM 1528 O O . LEU A 1 186 ? 10.016 -7.654 -1.581 1.00 95.50 186 LEU A O 1
ATOM 1532 N N . PRO A 1 187 ? 9.659 -8.840 0.304 1.00 95.25 187 PRO A N 1
ATOM 1533 C CA . PRO A 1 187 ? 9.864 -10.130 -0.357 1.00 95.25 187 PRO A CA 1
ATOM 1534 C C . PRO A 1 187 ? 8.940 -10.344 -1.563 1.00 95.25 187 PRO A C 1
ATOM 1536 O O . PRO A 1 187 ? 9.371 -10.844 -2.600 1.00 95.25 187 PRO A O 1
ATOM 1539 N N . SER A 1 188 ? 7.678 -9.916 -1.467 1.00 96.81 188 SER A N 1
ATOM 1540 C CA . SER A 1 188 ? 6.707 -10.049 -2.562 1.00 96.81 188 SER A CA 1
ATOM 1541 C C . SER A 1 188 ? 7.070 -9.145 -3.748 1.00 96.81 188 SER A C 1
ATOM 1543 O O . SER A 1 188 ?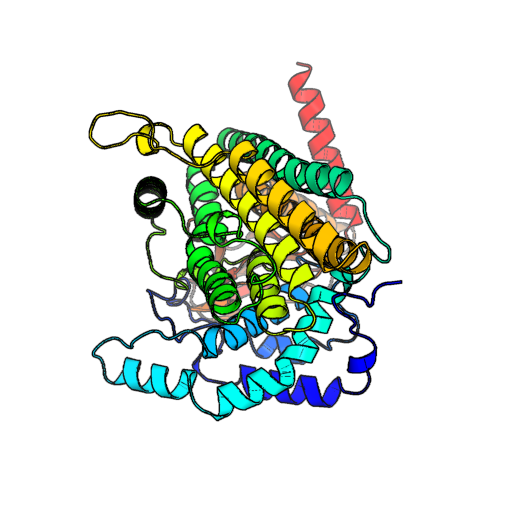 7.046 -9.577 -4.903 1.00 96.81 188 SER A O 1
ATOM 1545 N N . ARG A 1 189 ? 7.522 -7.911 -3.471 1.00 97.75 189 ARG A N 1
ATOM 1546 C CA . ARG A 1 189 ? 8.029 -6.975 -4.494 1.00 97.75 189 ARG A CA 1
ATOM 1547 C C . ARG A 1 189 ? 9.266 -7.528 -5.207 1.00 97.75 189 ARG A C 1
ATOM 1549 O O . ARG A 1 189 ? 9.358 -7.442 -6.431 1.00 97.75 189 ARG A O 1
ATOM 1556 N N . GLN A 1 190 ? 10.197 -8.118 -4.457 1.00 96.81 190 GLN A N 1
ATOM 1557 C CA . GLN A 1 190 ? 11.403 -8.747 -5.002 1.00 96.81 190 GLN A CA 1
ATOM 1558 C C . GLN A 1 190 ? 11.060 -9.906 -5.936 1.00 96.81 190 GLN A C 1
ATOM 1560 O O . GLN A 1 190 ? 11.611 -9.981 -7.033 1.00 96.81 190 GLN A O 1
ATOM 1565 N N . VAL A 1 191 ? 10.116 -10.771 -5.547 1.00 96.69 191 VAL A N 1
ATOM 1566 C CA . VAL A 1 191 ? 9.671 -11.889 -6.391 1.00 96.69 191 VAL A CA 1
ATOM 1567 C C . VAL A 1 191 ? 9.064 -11.394 -7.705 1.00 96.69 191 VAL A C 1
ATOM 1569 O O . VAL A 1 191 ? 9.399 -11.942 -8.755 1.00 96.69 191 VAL A O 1
ATOM 1572 N N . ALA A 1 192 ? 8.231 -10.347 -7.680 1.00 97.56 192 ALA A N 1
ATOM 1573 C CA . ALA A 1 192 ? 7.646 -9.775 -8.896 1.00 97.56 192 ALA A CA 1
ATOM 1574 C C . ALA A 1 192 ? 8.725 -9.312 -9.895 1.00 97.56 192 ALA A C 1
ATOM 1576 O O . ALA A 1 192 ? 8.696 -9.687 -11.069 1.00 97.56 192 ALA A O 1
ATOM 1577 N N . VAL A 1 193 ? 9.714 -8.545 -9.419 1.00 97.94 193 VAL A N 1
ATOM 1578 C CA . VAL A 1 193 ? 10.808 -8.019 -10.256 1.00 97.94 193 VAL A CA 1
ATOM 1579 C C . VAL A 1 193 ? 11.739 -9.138 -10.730 1.00 97.94 193 VAL A C 1
ATOM 1581 O O . VAL A 1 193 ? 12.083 -9.190 -11.910 1.00 97.94 193 VAL A O 1
ATOM 1584 N N . ALA A 1 194 ? 12.112 -10.069 -9.848 1.00 96.31 194 ALA A N 1
ATOM 1585 C CA . ALA A 1 194 ? 12.997 -11.181 -10.186 1.00 96.31 194 ALA A CA 1
ATOM 1586 C C . ALA A 1 194 ? 12.373 -12.117 -11.234 1.00 96.31 194 ALA A C 1
ATOM 1588 O O . ALA A 1 194 ? 13.037 -12.497 -12.199 1.00 96.31 194 ALA A O 1
ATOM 1589 N N . ARG A 1 195 ? 11.080 -12.445 -11.102 1.00 95.88 195 ARG A N 1
ATOM 1590 C CA . ARG A 1 195 ? 10.357 -13.254 -12.097 1.00 95.88 195 ARG A CA 1
ATOM 1591 C C . ARG A 1 195 ? 10.284 -12.572 -13.448 1.00 95.88 195 ARG A C 1
ATOM 1593 O O . ARG A 1 195 ? 10.501 -13.229 -14.463 1.00 95.88 195 ARG A O 1
ATOM 1600 N N . ALA A 1 196 ? 10.011 -11.270 -13.468 1.00 96.88 196 ALA A N 1
ATOM 1601 C CA . ALA A 1 196 ? 10.002 -10.503 -14.703 1.00 96.88 196 ALA A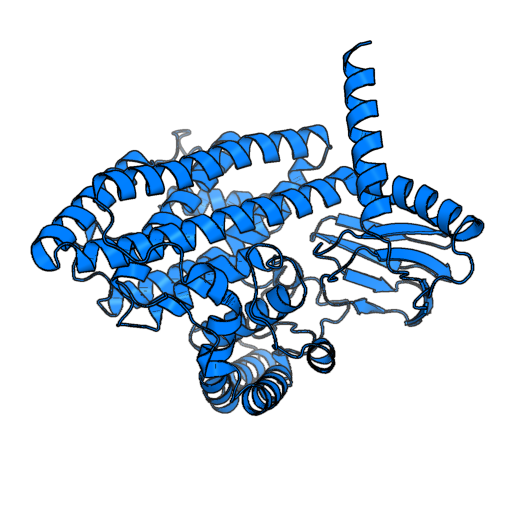 CA 1
ATOM 1602 C C . ALA A 1 196 ? 11.382 -10.498 -15.379 1.00 96.88 196 ALA A C 1
ATOM 1604 O O . ALA A 1 196 ? 11.469 -10.718 -16.587 1.00 96.88 196 ALA A O 1
ATOM 1605 N N . ALA A 1 197 ? 12.456 -10.323 -14.601 1.00 96.56 197 ALA A N 1
ATOM 1606 C CA . ALA A 1 197 ? 13.826 -10.370 -15.105 1.00 96.56 197 ALA A CA 1
ATOM 1607 C C . ALA A 1 197 ? 14.163 -11.729 -15.741 1.00 96.56 197 ALA A C 1
ATOM 1609 O O . ALA A 1 197 ? 14.687 -11.762 -16.850 1.00 96.56 197 ALA A O 1
ATOM 1610 N N . VAL A 1 198 ? 13.815 -12.840 -15.078 1.00 95.62 198 VAL A N 1
ATOM 1611 C CA . VAL A 1 198 ? 14.005 -14.204 -15.614 1.00 95.62 198 VAL A CA 1
ATOM 1612 C C . VAL A 1 198 ? 13.118 -14.468 -16.835 1.00 95.62 198 VAL A C 1
ATOM 1614 O O . VAL A 1 198 ? 13.519 -15.184 -17.745 1.00 95.62 198 VAL A O 1
ATOM 1617 N N . SER A 1 199 ? 11.934 -13.857 -16.889 1.00 96.38 199 SER A N 1
ATOM 1618 C CA . SER A 1 199 ? 10.994 -13.977 -18.012 1.00 96.38 199 SER A CA 1
ATOM 1619 C C . SER A 1 199 ? 11.322 -13.046 -19.191 1.00 96.38 199 SER A C 1
ATOM 1621 O O . SER A 1 199 ? 10.497 -12.893 -20.090 1.00 96.38 199 SER A O 1
ATOM 1623 N N . GLY A 1 200 ? 12.482 -12.381 -19.176 1.00 97.38 200 GLY A N 1
ATOM 1624 C CA . GLY A 1 200 ? 12.976 -11.554 -20.280 1.00 97.38 200 GLY A CA 1
ATOM 1625 C C . GLY A 1 200 ? 12.363 -10.154 -20.394 1.00 97.38 200 GLY A C 1
ATOM 1626 O O . GLY A 1 200 ? 12.561 -9.464 -21.392 1.00 97.38 200 GLY A O 1
ATOM 1627 N N . TYR A 1 201 ? 11.643 -9.668 -19.374 1.00 97.62 201 TYR A N 1
ATOM 1628 C CA . TYR A 1 201 ? 11.000 -8.341 -19.424 1.00 97.62 201 TYR A CA 1
ATOM 1629 C C . TYR A 1 201 ? 12.015 -7.192 -19.514 1.00 97.62 201 TYR A C 1
ATOM 1631 O O . TYR A 1 201 ? 11.673 -6.093 -19.947 1.00 97.62 201 TYR A O 1
ATOM 1639 N N . PHE A 1 202 ? 13.261 -7.437 -19.103 1.00 97.81 202 PHE A N 1
ATOM 1640 C CA . PHE A 1 202 ? 14.336 -6.446 -19.085 1.00 97.81 202 PHE A CA 1
ATOM 1641 C C . PHE A 1 202 ? 15.441 -6.744 -20.107 1.00 97.81 202 PHE A C 1
ATOM 1643 O O . PHE A 1 202 ? 16.526 -6.182 -20.002 1.00 97.81 202 PHE A O 1
ATOM 1650 N N . ASP A 1 203 ? 15.191 -7.597 -21.106 1.00 96.56 203 ASP A N 1
ATOM 1651 C CA . ASP A 1 203 ? 16.213 -8.002 -22.088 1.00 96.56 203 ASP A CA 1
ATOM 1652 C C . ASP A 1 203 ? 16.626 -6.895 -23.064 1.00 96.56 203 ASP A C 1
ATOM 1654 O O . ASP A 1 203 ? 17.679 -6.983 -23.687 1.00 96.56 203 ASP A O 1
ATOM 1658 N N . ALA A 1 204 ? 15.861 -5.804 -23.134 1.00 95.44 204 ALA A N 1
ATOM 1659 C CA . ALA A 1 204 ? 16.269 -4.587 -23.838 1.00 95.44 204 ALA A CA 1
ATOM 1660 C C . ALA A 1 204 ? 17.371 -3.788 -23.104 1.00 95.44 204 ALA A C 1
ATOM 1662 O O . ALA A 1 204 ? 17.804 -2.746 -23.598 1.00 95.44 204 ALA A O 1
ATOM 1663 N N . VAL A 1 205 ? 17.783 -4.232 -21.911 1.00 97.50 205 VAL A N 1
ATOM 1664 C CA . VAL A 1 205 ? 18.750 -3.566 -21.033 1.00 97.50 205 VAL A CA 1
ATOM 1665 C C . VAL A 1 205 ? 19.805 -4.574 -20.570 1.00 97.50 205 VAL A C 1
ATOM 1667 O O . VAL A 1 205 ? 19.488 -5.703 -20.174 1.00 97.50 205 VAL A O 1
ATOM 1670 N N . GLU A 1 206 ? 21.067 -4.144 -20.582 1.00 97.50 206 GLU A N 1
ATOM 1671 C CA . GLU A 1 206 ? 22.197 -4.938 -20.094 1.00 97.50 206 GLU A CA 1
ATOM 1672 C C . GLU A 1 206 ? 21.989 -5.369 -18.633 1.00 97.50 206 GLU A C 1
ATOM 1674 O O . GLU A 1 206 ? 21.517 -4.561 -17.830 1.00 97.50 206 GLU A O 1
ATOM 1679 N N . PRO A 1 207 ? 22.364 -6.601 -18.234 1.00 96.94 207 PRO A N 1
ATOM 1680 C CA . PRO A 1 207 ? 22.122 -7.108 -16.883 1.00 96.94 207 PRO A CA 1
ATOM 1681 C C . PRO A 1 207 ? 22.587 -6.186 -15.749 1.00 96.94 207 PRO A C 1
ATOM 1683 O O . PRO A 1 207 ? 21.869 -6.035 -14.765 1.00 96.94 207 PRO A O 1
ATOM 1686 N N . ALA A 1 208 ? 23.744 -5.534 -15.908 1.00 96.00 208 ALA A N 1
ATOM 1687 C CA . ALA A 1 208 ? 24.306 -4.608 -14.921 1.00 96.00 208 ALA A CA 1
ATOM 1688 C C . ALA A 1 208 ? 23.507 -3.302 -14.771 1.00 96.00 208 ALA A C 1
ATOM 1690 O O . ALA A 1 208 ? 23.644 -2.607 -13.767 1.00 96.00 208 ALA A O 1
ATOM 1691 N N . ASP A 1 209 ? 22.677 -2.970 -15.759 1.00 97.75 209 ASP A N 1
ATOM 1692 C CA . ASP A 1 209 ? 21.869 -1.759 -15.759 1.00 97.75 209 ASP A CA 1
ATOM 1693 C C . ASP A 1 209 ? 20.440 -2.009 -15.290 1.00 97.75 209 ASP A C 1
ATOM 1695 O O . ASP A 1 209 ? 19.768 -1.051 -14.933 1.00 97.75 209 ASP A O 1
ATOM 1699 N N . ARG A 1 210 ? 19.973 -3.262 -15.215 1.00 97.50 210 ARG A N 1
ATOM 1700 C CA . ARG A 1 210 ? 18.592 -3.600 -14.831 1.00 97.50 210 ARG A CA 1
ATOM 1701 C C . ARG A 1 210 ? 18.239 -3.090 -13.423 1.00 97.50 210 ARG A C 1
ATOM 1703 O O . ARG A 1 210 ? 19.108 -3.084 -12.547 1.00 97.50 210 ARG A O 1
ATOM 1710 N N . PRO A 1 211 ? 16.977 -2.688 -13.182 1.00 96.50 211 PRO A N 1
ATOM 1711 C CA . PRO A 1 211 ? 16.523 -2.304 -11.851 1.00 96.50 211 PRO A CA 1
ATOM 1712 C C . PRO A 1 211 ? 16.432 -3.521 -10.923 1.00 96.50 211 PRO A C 1
ATOM 1714 O O . PRO A 1 211 ? 16.200 -4.648 -11.373 1.00 96.50 211 PRO A O 1
ATOM 1717 N N . GLY A 1 212 ? 16.569 -3.289 -9.621 1.00 93.31 212 GLY A N 1
ATOM 1718 C CA . GLY A 1 212 ? 16.534 -4.328 -8.596 1.00 93.31 212 GLY A CA 1
ATOM 1719 C C . GLY A 1 212 ? 15.970 -3.836 -7.266 1.00 93.31 212 GLY A C 1
ATOM 1720 O O . GLY A 1 212 ? 16.056 -2.668 -6.921 1.00 93.31 212 GLY A O 1
ATOM 1721 N N . LEU A 1 213 ? 15.375 -4.747 -6.495 1.00 92.31 213 LEU A N 1
ATOM 1722 C CA . LEU A 1 213 ? 14.906 -4.473 -5.124 1.00 92.31 213 LEU A CA 1
ATOM 1723 C C . LEU A 1 213 ? 15.611 -5.354 -4.083 1.00 92.31 213 LEU A C 1
ATOM 1725 O O . LEU A 1 213 ? 15.222 -5.385 -2.914 1.00 92.31 213 LEU A O 1
ATOM 1729 N N . ALA A 1 214 ? 16.620 -6.116 -4.505 1.00 88.44 214 ALA A N 1
ATOM 1730 C CA . ALA A 1 214 ? 17.436 -6.912 -3.603 1.00 88.44 214 ALA A CA 1
ATOM 1731 C C . ALA A 1 214 ? 18.439 -5.983 -2.896 1.00 88.44 214 ALA A C 1
ATOM 1733 O O . ALA A 1 214 ? 19.244 -5.349 -3.581 1.00 88.44 214 ALA A O 1
ATOM 1734 N N . PRO A 1 215 ? 18.392 -5.852 -1.558 1.00 85.69 215 PRO A N 1
ATOM 1735 C CA . PRO A 1 215 ? 19.389 -5.078 -0.834 1.00 85.69 215 PRO A CA 1
ATOM 1736 C C . PRO A 1 215 ? 20.764 -5.751 -0.919 1.00 85.69 215 PRO A C 1
ATOM 1738 O O . PRO A 1 215 ? 20.874 -6.964 -1.096 1.00 85.69 215 PRO A O 1
ATOM 1741 N N . SER A 1 216 ? 21.828 -4.968 -0.727 1.00 88.75 216 SER A N 1
ATOM 1742 C CA . SER A 1 216 ? 23.143 -5.544 -0.441 1.00 88.75 216 SER A CA 1
ATOM 1743 C C . SER A 1 216 ? 23.093 -6.325 0.878 1.00 88.75 216 SER A C 1
ATOM 1745 O O . SER A 1 216 ? 22.310 -5.996 1.772 1.00 88.75 216 SER A O 1
ATOM 1747 N N . ALA A 1 217 ? 23.972 -7.315 1.051 1.00 89.12 217 ALA A N 1
ATOM 1748 C CA . ALA A 1 217 ? 24.006 -8.127 2.273 1.00 89.12 217 ALA A CA 1
ATOM 1749 C C . ALA A 1 217 ? 24.174 -7.283 3.555 1.00 89.12 217 ALA A C 1
ATOM 1751 O O . ALA A 1 217 ? 23.674 -7.647 4.616 1.00 89.12 217 ALA A O 1
ATOM 1752 N N . GLY A 1 218 ? 24.874 -6.146 3.474 1.00 89.94 218 GLY A N 1
ATOM 1753 C CA . GLY A 1 218 ? 24.994 -5.212 4.595 1.00 89.94 218 GLY A CA 1
ATOM 1754 C C . GLY A 1 218 ? 23.671 -4.519 4.925 1.00 89.94 218 GLY A C 1
ATOM 1755 O O . GLY A 1 218 ? 23.264 -4.492 6.084 1.00 89.94 218 GLY A O 1
ATOM 1756 N N . VAL A 1 219 ? 22.970 -4.008 3.908 1.00 90.69 219 VAL A N 1
ATOM 1757 C CA . VAL A 1 219 ? 21.652 -3.379 4.081 1.00 90.69 219 VAL A CA 1
ATOM 1758 C C . VAL A 1 219 ? 20.620 -4.390 4.583 1.00 90.69 219 VAL A C 1
ATOM 1760 O O . VAL A 1 219 ? 19.824 -4.059 5.456 1.00 90.69 219 VAL A O 1
ATOM 1763 N N . GLU A 1 220 ? 20.652 -5.631 4.098 1.00 91.88 220 GLU A N 1
ATOM 1764 C CA . GLU A 1 220 ? 19.768 -6.703 4.568 1.00 91.88 220 GLU A CA 1
ATOM 1765 C C . GLU A 1 220 ? 19.951 -6.991 6.065 1.00 91.88 220 GLU A C 1
ATOM 1767 O O . GLU A 1 220 ? 18.967 -7.079 6.805 1.00 91.88 220 GLU A O 1
ATOM 1772 N N . ARG A 1 221 ? 21.204 -7.071 6.538 1.00 91.56 221 ARG A N 1
ATOM 1773 C CA . ARG A 1 221 ? 21.502 -7.231 7.970 1.00 91.56 221 ARG A CA 1
ATOM 1774 C C . ARG A 1 221 ? 20.980 -6.057 8.794 1.00 91.56 221 ARG A C 1
ATOM 1776 O O . ARG A 1 221 ? 20.316 -6.295 9.800 1.00 91.56 221 ARG A O 1
ATOM 1783 N N . MET A 1 222 ? 21.226 -4.824 8.348 1.00 92.12 222 MET A N 1
ATOM 1784 C CA . MET A 1 222 ? 20.725 -3.609 9.006 1.00 92.12 222 MET A CA 1
ATOM 1785 C C . MET A 1 222 ? 19.195 -3.635 9.130 1.00 92.12 222 MET A C 1
ATOM 1787 O O . MET A 1 222 ? 18.654 -3.434 10.215 1.00 92.12 222 MET A O 1
ATOM 1791 N N . MET A 1 223 ? 18.491 -3.934 8.034 1.00 92.62 223 MET A N 1
ATOM 1792 C CA . MET A 1 223 ? 17.029 -4.027 8.016 1.00 92.62 223 MET A CA 1
ATOM 1793 C C . MET A 1 223 ? 16.507 -5.122 8.953 1.00 92.62 223 MET A C 1
ATOM 1795 O O . MET A 1 223 ? 15.541 -4.901 9.678 1.00 92.62 223 MET A O 1
ATOM 1799 N N . THR A 1 224 ? 17.166 -6.282 8.974 1.00 93.25 224 THR A N 1
ATOM 1800 C CA . THR A 1 224 ? 16.795 -7.408 9.844 1.00 93.25 224 THR A CA 1
ATOM 1801 C C . THR A 1 224 ? 16.967 -7.054 11.321 1.00 93.25 224 THR A C 1
ATOM 1803 O O . THR A 1 224 ? 16.081 -7.326 12.129 1.00 93.25 224 THR A O 1
ATOM 1806 N N . GLN A 1 225 ? 18.080 -6.408 11.682 1.00 93.44 225 GLN A N 1
ATOM 1807 C CA . GLN A 1 225 ? 18.330 -5.942 13.048 1.00 93.44 225 GLN A CA 1
ATOM 1808 C C . GLN A 1 225 ? 17.308 -4.887 13.477 1.00 93.44 225 GLN A C 1
ATOM 1810 O O . GLN A 1 225 ? 16.730 -5.006 14.555 1.00 93.44 225 GLN A O 1
ATOM 1815 N N . ALA A 1 226 ? 17.023 -3.906 12.616 1.00 93.88 226 ALA A N 1
ATOM 1816 C CA . ALA A 1 226 ? 16.013 -2.890 12.890 1.00 93.88 226 ALA A CA 1
ATOM 1817 C C . ALA A 1 226 ? 14.618 -3.510 13.083 1.00 93.88 226 ALA A C 1
ATOM 1819 O O . ALA A 1 226 ? 13.925 -3.191 14.049 1.00 93.88 226 ALA A O 1
ATOM 1820 N N . ALA A 1 227 ? 14.227 -4.457 12.223 1.00 94.44 227 ALA A N 1
ATOM 1821 C CA . ALA A 1 227 ? 12.965 -5.177 12.364 1.00 94.44 227 ALA A CA 1
ATOM 1822 C C . ALA A 1 227 ? 12.896 -5.956 13.690 1.00 94.44 227 ALA A C 1
ATOM 1824 O O . ALA A 1 227 ? 11.855 -5.948 14.344 1.00 94.44 227 ALA A O 1
ATOM 1825 N N . ALA A 1 228 ? 13.996 -6.582 14.123 1.00 94.44 228 ALA A N 1
ATOM 1826 C CA . ALA A 1 228 ? 14.064 -7.287 15.404 1.00 94.44 228 ALA A CA 1
ATOM 1827 C C . ALA A 1 228 ? 13.923 -6.333 16.599 1.00 94.44 228 ALA A C 1
ATOM 1829 O O . ALA A 1 228 ? 13.124 -6.599 17.494 1.00 94.44 228 ALA A O 1
ATOM 1830 N N . MET A 1 229 ? 14.622 -5.195 16.583 1.00 93.38 229 MET A N 1
ATOM 1831 C CA . MET A 1 229 ? 14.523 -4.172 17.634 1.00 93.38 229 MET A CA 1
ATOM 1832 C C . MET A 1 229 ? 13.113 -3.585 17.758 1.00 93.38 229 MET A C 1
ATOM 1834 O O . MET A 1 229 ? 12.663 -3.268 18.856 1.00 93.38 229 MET A O 1
ATOM 1838 N N . LEU A 1 230 ? 12.401 -3.459 16.638 1.00 93.69 230 LEU A N 1
ATOM 1839 C CA . LEU A 1 230 ? 11.035 -2.937 16.595 1.00 93.69 230 LEU A CA 1
ATOM 1840 C C . LEU A 1 230 ? 9.964 -4.005 16.890 1.00 93.69 230 LEU A C 1
ATOM 1842 O O . LEU A 1 230 ? 8.780 -3.669 16.974 1.00 93.69 230 LEU A O 1
ATOM 1846 N N . GLY A 1 231 ? 10.355 -5.274 17.058 1.00 93.94 231 GLY A N 1
ATOM 1847 C CA . GLY A 1 231 ? 9.435 -6.393 17.283 1.00 93.94 231 GLY A CA 1
ATOM 1848 C C . GLY A 1 231 ? 8.658 -6.827 16.034 1.00 93.94 231 GLY A C 1
ATOM 1849 O O . GLY A 1 231 ? 7.611 -7.453 16.152 1.00 93.94 231 GLY A O 1
ATOM 1850 N N . VAL A 1 232 ? 9.150 -6.491 14.834 1.00 94.88 232 VAL A N 1
ATOM 1851 C CA . VAL A 1 232 ? 8.494 -6.754 13.537 1.00 94.88 232 VAL A CA 1
ATOM 1852 C C . VAL A 1 232 ? 9.317 -7.639 12.590 1.00 94.88 232 VAL A C 1
ATOM 1854 O O . VAL A 1 232 ? 9.228 -7.533 11.366 1.00 94.88 232 VAL A O 1
ATOM 1857 N N . ALA A 1 233 ? 10.153 -8.516 13.152 1.00 93.94 233 ALA A N 1
ATOM 1858 C CA . ALA A 1 233 ? 11.037 -9.407 12.395 1.00 93.94 233 ALA A CA 1
ATOM 1859 C C . ALA A 1 233 ? 10.351 -10.655 11.820 1.00 93.94 233 ALA A C 1
ATOM 1861 O O . ALA A 1 233 ? 10.976 -11.370 11.033 1.00 93.94 233 ALA A O 1
ATOM 1862 N N . ARG A 1 234 ? 9.095 -10.932 12.195 1.00 93.06 234 ARG A N 1
ATOM 1863 C CA . ARG A 1 234 ? 8.381 -12.118 11.714 1.00 93.06 234 ARG A CA 1
ATOM 1864 C C . ARG A 1 234 ? 8.181 -12.067 10.203 1.00 93.06 234 ARG A C 1
ATOM 1866 O O . ARG A 1 234 ? 8.045 -11.000 9.594 1.00 93.06 234 ARG A O 1
ATOM 1873 N N . ARG A 1 235 ? 8.133 -13.244 9.588 1.00 89.75 235 ARG A N 1
ATOM 1874 C CA . ARG A 1 235 ? 7.966 -13.389 8.139 1.00 89.75 235 ARG A CA 1
ATOM 1875 C C . ARG A 1 235 ? 6.640 -12.818 7.644 1.00 89.75 235 ARG A C 1
ATOM 1877 O O . ARG A 1 235 ? 5.634 -12.760 8.358 1.00 89.75 235 ARG A O 1
ATOM 1884 N N . ALA A 1 236 ? 6.648 -12.430 6.370 1.00 89.75 236 ALA A N 1
ATOM 1885 C CA . ALA A 1 236 ? 5.445 -12.030 5.661 1.00 89.75 236 ALA A CA 1
ATOM 1886 C C . ALA A 1 236 ? 4.425 -13.194 5.674 1.00 89.75 236 ALA A C 1
ATOM 1888 O O . ALA A 1 236 ? 4.808 -14.319 5.361 1.00 89.75 236 ALA A O 1
ATOM 1889 N N . HIS A 1 237 ? 3.151 -13.002 6.031 1.00 94.69 237 HIS A N 1
ATOM 1890 C CA . HIS A 1 237 ? 2.463 -11.736 6.334 1.00 94.69 237 HIS A CA 1
ATOM 1891 C C . HIS A 1 237 ? 1.909 -11.714 7.761 1.00 94.69 237 HIS A C 1
ATOM 1893 O O . HIS A 1 237 ? 0.730 -11.440 7.969 1.00 94.69 237 HIS A O 1
ATOM 1899 N N . SER A 1 238 ? 2.776 -11.941 8.753 1.00 95.88 238 SER A N 1
ATOM 1900 C CA . SER A 1 238 ? 2.416 -11.888 10.182 1.00 95.88 238 SER A CA 1
ATOM 1901 C C . SER A 1 238 ? 1.656 -10.620 10.583 1.00 95.88 238 SER A C 1
ATOM 1903 O O . SER A 1 238 ? 0.830 -10.664 11.481 1.00 95.88 238 SER A O 1
ATOM 1905 N N . TYR A 1 239 ? 1.881 -9.508 9.881 1.00 96.56 239 TYR A N 1
ATOM 1906 C CA . TYR A 1 239 ? 1.302 -8.194 10.173 1.00 96.56 239 TYR A CA 1
ATOM 1907 C C . TYR A 1 239 ? 0.201 -7.778 9.183 1.00 96.56 239 TYR A C 1
ATOM 1909 O O . TYR A 1 239 ? -0.030 -6.587 8.985 1.00 96.56 239 TYR A O 1
ATOM 1917 N N . TRP A 1 240 ? -0.457 -8.746 8.532 1.00 97.62 240 TRP A N 1
ATOM 1918 C CA . TRP A 1 240 ? -1.445 -8.537 7.462 1.00 97.62 240 TRP A CA 1
ATOM 1919 C C . TRP A 1 240 ? -2.490 -7.458 7.758 1.00 97.62 240 TRP A C 1
ATOM 1921 O O . TRP A 1 240 ? -2.813 -6.632 6.901 1.00 97.62 240 TRP A O 1
ATOM 1931 N N . GLN A 1 241 ? -3.005 -7.467 8.986 1.00 96.44 241 GLN A N 1
ATOM 1932 C CA . GLN A 1 241 ? -4.032 -6.543 9.449 1.00 96.44 241 GLN A CA 1
ATOM 1933 C C . GLN A 1 241 ? -3.593 -5.075 9.319 1.00 96.44 241 GLN A C 1
ATOM 1935 O O . GLN A 1 241 ? -4.391 -4.202 9.004 1.00 96.44 241 GLN A O 1
ATOM 1940 N N . PHE A 1 242 ? -2.301 -4.793 9.445 1.00 97.12 242 PHE A N 1
ATOM 1941 C CA . PHE A 1 242 ? -1.787 -3.429 9.496 1.00 97.12 242 PHE A CA 1
ATOM 1942 C C . PHE A 1 242 ? -1.281 -2.905 8.150 1.00 97.12 242 PHE A C 1
ATOM 1944 O O . PHE A 1 242 ? -0.747 -1.798 8.095 1.00 97.12 242 PHE A O 1
ATOM 1951 N N . TYR A 1 243 ? -1.426 -3.651 7.051 1.00 98.44 243 TYR A N 1
ATOM 1952 C CA . TYR A 1 243 ? -1.047 -3.138 5.736 1.00 98.44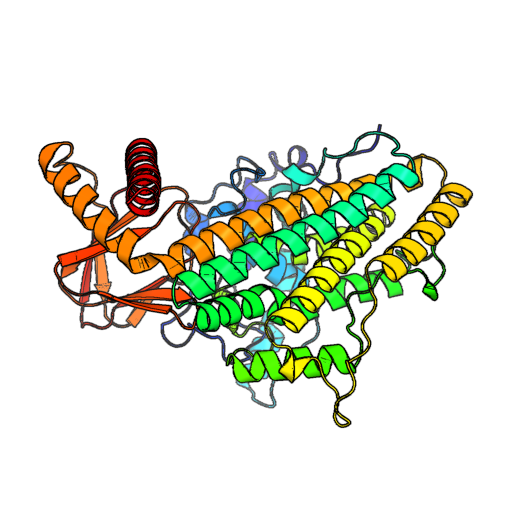 243 TYR A CA 1
ATOM 1953 C C . TYR A 1 243 ? -2.020 -2.077 5.235 1.00 98.44 243 TYR A C 1
ATOM 1955 O O . TYR A 1 243 ? -3.218 -2.323 5.086 1.00 98.44 243 TYR A O 1
ATOM 1963 N N . LEU A 1 244 ? -1.471 -0.913 4.894 1.00 98.75 244 LEU A N 1
ATOM 1964 C CA . LEU A 1 244 ? -2.221 0.150 4.244 1.00 98.75 244 LEU A CA 1
ATOM 1965 C C . LEU A 1 244 ? -2.605 -0.243 2.812 1.00 98.75 244 LEU A C 1
ATOM 1967 O O . LEU A 1 244 ? -1.812 -0.891 2.112 1.00 98.75 244 LEU A O 1
ATOM 1971 N N . PRO A 1 245 ? -3.771 0.216 2.321 1.00 98.56 245 PRO A N 1
ATOM 1972 C CA . PRO A 1 245 ? -4.210 -0.051 0.954 1.00 98.56 245 PRO A CA 1
ATOM 1973 C C . PRO A 1 245 ? -3.172 0.394 -0.083 1.00 98.56 245 PRO A C 1
ATOM 1975 O O . PRO A 1 245 ? -2.918 -0.322 -1.052 1.00 98.56 245 PRO A O 1
ATOM 1978 N N . THR A 1 246 ? -2.503 1.529 0.134 1.00 98.75 246 THR A N 1
ATOM 1979 C CA . THR A 1 246 ? -1.484 2.027 -0.797 1.00 98.75 246 THR A CA 1
ATOM 1980 C C . THR A 1 246 ? -0.161 1.257 -0.737 1.00 98.75 246 THR A C 1
ATOM 1982 O O . THR A 1 246 ? 0.537 1.167 -1.748 1.00 98.75 246 THR A O 1
ATOM 1985 N N . SER A 1 247 ? 0.195 0.672 0.413 1.00 98.62 247 SER A N 1
ATOM 1986 C CA . SER A 1 247 ? 1.382 -0.194 0.544 1.00 98.62 247 SER A CA 1
ATOM 1987 C C . SER A 1 247 ? 1.183 -1.502 -0.223 1.00 98.62 247 SER A C 1
ATOM 1989 O O . SER A 1 247 ? 2.057 -1.944 -0.975 1.00 98.62 247 SER A O 1
ATOM 1991 N N . LEU A 1 248 ? -0.016 -2.079 -0.104 1.00 98.88 248 LEU A N 1
ATOM 1992 C CA . LEU A 1 248 ? -0.437 -3.230 -0.899 1.00 98.88 248 LEU A CA 1
ATOM 1993 C C . LEU A 1 248 ? -0.450 -2.886 -2.396 1.00 98.88 248 LEU A C 1
ATOM 1995 O O . LEU A 1 248 ? 0.096 -3.636 -3.202 1.00 98.88 248 LEU A O 1
ATOM 1999 N N . ALA A 1 249 ? -0.990 -1.721 -2.768 1.00 98.88 249 ALA A N 1
ATOM 2000 C CA . ALA A 1 249 ? -1.040 -1.256 -4.154 1.00 98.88 249 ALA A CA 1
ATOM 2001 C C . ALA A 1 249 ? 0.347 -1.157 -4.809 1.00 98.88 249 ALA A C 1
ATOM 2003 O O . ALA A 1 249 ? 0.499 -1.574 -5.957 1.00 98.88 249 ALA A O 1
ATOM 2004 N N . LYS A 1 250 ? 1.378 -0.679 -4.092 1.00 98.69 250 LYS A N 1
ATOM 2005 C CA . LYS A 1 250 ? 2.772 -0.643 -4.590 1.00 98.69 250 LYS A CA 1
ATOM 2006 C C . LYS A 1 250 ? 3.290 -2.031 -4.961 1.00 98.69 250 LYS A C 1
ATOM 2008 O O . LYS A 1 250 ? 3.933 -2.201 -5.995 1.00 98.69 250 LYS A O 1
ATOM 2013 N N . THR A 1 251 ? 2.971 -3.024 -4.137 1.00 98.62 251 THR A N 1
ATOM 2014 C CA . THR A 1 251 ? 3.343 -4.425 -4.372 1.00 98.62 251 THR A CA 1
ATOM 2015 C C . THR A 1 251 ? 2.552 -5.017 -5.534 1.00 98.62 251 THR A C 1
ATOM 2017 O O . THR A 1 251 ? 3.121 -5.593 -6.462 1.00 98.62 251 THR A O 1
ATOM 2020 N N . ASN A 1 252 ? 1.239 -4.806 -5.535 1.00 98.88 252 ASN A N 1
ATOM 2021 C CA . ASN A 1 252 ? 0.333 -5.332 -6.547 1.00 98.88 252 ASN A CA 1
ATOM 2022 C C . ASN A 1 252 ? 0.565 -4.729 -7.938 1.00 98.88 252 ASN A C 1
ATOM 2024 O O . ASN A 1 252 ? 0.382 -5.433 -8.926 1.00 98.88 252 ASN A O 1
ATOM 2028 N N . LEU A 1 253 ? 0.998 -3.467 -8.042 1.00 98.81 253 LEU A N 1
ATOM 2029 C CA . LEU A 1 253 ? 1.325 -2.841 -9.326 1.00 98.81 253 LEU A CA 1
ATOM 2030 C C . LEU A 1 253 ? 2.513 -3.536 -10.009 1.00 98.81 253 LEU A C 1
ATOM 2032 O O . LEU A 1 253 ? 2.469 -3.773 -11.218 1.00 98.81 253 LEU A O 1
ATOM 2036 N N . LEU A 1 254 ? 3.550 -3.900 -9.245 1.00 98.69 254 LEU A N 1
ATOM 2037 C CA . LEU A 1 254 ? 4.699 -4.641 -9.774 1.00 98.69 254 LEU A CA 1
ATOM 2038 C C . LEU A 1 254 ? 4.264 -6.006 -10.313 1.00 98.69 254 LEU A C 1
ATOM 2040 O O . LEU A 1 254 ? 4.598 -6.337 -11.448 1.00 98.69 254 LEU A O 1
ATOM 2044 N N . HIS A 1 255 ? 3.461 -6.757 -9.553 1.00 98.62 255 HIS A N 1
ATOM 2045 C CA . HIS A 1 255 ? 2.891 -8.030 -10.014 1.00 98.62 255 HIS A CA 1
ATOM 2046 C C . HIS A 1 255 ? 2.009 -7.860 -11.255 1.00 98.62 255 HIS A C 1
ATOM 2048 O O . HIS A 1 255 ? 2.150 -8.604 -12.227 1.00 98.62 255 HIS A O 1
ATOM 2054 N N . ALA A 1 256 ? 1.143 -6.845 -11.269 1.00 98.44 256 ALA A N 1
ATOM 2055 C CA . ALA A 1 256 ? 0.250 -6.581 -12.389 1.00 98.44 256 ALA A CA 1
ATOM 2056 C C . ALA A 1 256 ? 1.029 -6.331 -13.691 1.00 98.44 256 ALA A C 1
ATOM 2058 O O . ALA A 1 256 ? 0.680 -6.872 -14.746 1.00 98.44 256 ALA A O 1
ATOM 2059 N N . LEU A 1 257 ? 2.104 -5.546 -13.639 1.00 98.38 257 LEU A N 1
ATOM 2060 C CA . LEU A 1 257 ? 2.940 -5.290 -14.811 1.00 98.38 257 LEU A CA 1
ATOM 2061 C C . LEU A 1 257 ? 3.845 -6.489 -15.155 1.00 98.38 257 LEU A C 1
ATOM 2063 O O . LEU A 1 257 ? 3.979 -6.810 -16.334 1.00 98.38 257 LEU A O 1
ATOM 2067 N N . ALA A 1 258 ? 4.373 -7.210 -14.160 1.00 97.31 258 ALA A N 1
ATOM 2068 C CA . ALA A 1 258 ? 5.183 -8.427 -14.332 1.00 97.31 258 ALA A CA 1
ATOM 2069 C C . ALA A 1 258 ? 4.419 -9.623 -14.922 1.00 97.31 258 ALA A C 1
ATOM 2071 O O . ALA A 1 258 ? 5.032 -10.584 -15.380 1.00 97.31 258 ALA A O 1
ATOM 2072 N N . ARG A 1 259 ? 3.084 -9.564 -14.954 1.00 95.50 259 ARG A N 1
ATOM 2073 C CA . ARG A 1 259 ? 2.216 -10.565 -15.594 1.00 95.50 259 ARG A CA 1
ATOM 2074 C C . ARG A 1 259 ? 1.845 -10.214 -17.040 1.00 95.50 259 ARG A C 1
ATOM 2076 O O . ARG A 1 259 ? 1.181 -10.994 -17.721 1.00 95.50 259 ARG A O 1
ATOM 2083 N N . ARG A 1 260 ? 2.211 -9.021 -17.517 1.00 96.06 260 ARG A N 1
ATOM 2084 C CA . ARG A 1 260 ? 1.802 -8.480 -18.820 1.00 96.06 260 ARG A CA 1
ATOM 2085 C C . ARG A 1 260 ? 3.031 -8.253 -19.706 1.00 96.06 260 ARG A C 1
ATOM 2087 O O . ARG A 1 260 ? 3.562 -7.144 -19.699 1.00 96.06 260 ARG A O 1
ATOM 2094 N N . PRO A 1 261 ? 3.436 -9.217 -20.557 1.00 96.06 261 PRO A N 1
ATOM 2095 C CA . PRO A 1 261 ? 4.616 -9.054 -21.416 1.00 96.06 261 PRO A CA 1
ATOM 2096 C C . PRO A 1 261 ? 4.533 -7.819 -22.325 1.00 96.06 261 PRO A C 1
ATOM 2098 O O . PRO A 1 261 ? 5.508 -7.102 -22.520 1.00 96.06 261 PRO A O 1
ATOM 2101 N N . HIS A 1 262 ? 3.326 -7.486 -22.795 1.00 95.25 262 HIS A N 1
ATOM 2102 C CA . HIS A 1 262 ? 3.060 -6.281 -23.591 1.00 95.25 262 HIS A CA 1
ATOM 2103 C C . HIS A 1 262 ? 3.267 -4.953 -22.827 1.00 95.25 262 HIS A C 1
ATOM 2105 O O . HIS A 1 262 ? 3.143 -3.880 -23.414 1.00 95.25 262 HIS A O 1
ATOM 2111 N N . ARG A 1 263 ? 3.563 -5.005 -21.521 1.00 96.81 263 ARG A N 1
ATOM 2112 C CA . ARG A 1 263 ? 3.859 -3.862 -20.645 1.00 96.81 263 ARG A CA 1
ATOM 2113 C C . ARG A 1 263 ? 5.286 -3.890 -20.093 1.00 96.81 263 ARG A C 1
ATOM 2115 O O . ARG A 1 263 ? 5.569 -3.145 -19.161 1.00 96.81 263 ARG A O 1
ATOM 2122 N N . ALA A 1 264 ? 6.194 -4.676 -20.675 1.00 98.06 264 ALA A N 1
ATOM 2123 C CA . ALA A 1 264 ? 7.574 -4.814 -20.201 1.00 98.06 264 ALA A CA 1
ATOM 2124 C C . ALA A 1 264 ? 8.308 -3.472 -19.993 1.00 98.06 264 ALA A C 1
ATOM 2126 O O . ALA A 1 264 ? 8.896 -3.246 -18.939 1.00 98.06 264 ALA A O 1
ATOM 2127 N N . PHE A 1 265 ? 8.194 -2.526 -20.932 1.00 98.25 265 PHE A N 1
ATOM 2128 C CA . PHE A 1 265 ? 8.796 -1.196 -20.766 1.00 98.25 265 PHE A CA 1
ATOM 2129 C C . PHE A 1 265 ? 8.159 -0.379 -19.638 1.00 98.25 265 PHE A C 1
ATOM 2131 O O . PHE A 1 265 ? 8.873 0.310 -18.915 1.00 98.25 265 PHE A O 1
ATOM 2138 N N . ALA A 1 266 ? 6.841 -0.479 -19.444 1.00 98.38 266 ALA A N 1
ATOM 2139 C CA . ALA A 1 266 ? 6.194 0.165 -18.305 1.00 98.38 266 ALA A CA 1
ATOM 2140 C C . ALA A 1 266 ? 6.687 -0.450 -16.990 1.00 98.38 266 ALA A C 1
ATOM 2142 O O . ALA A 1 266 ? 7.069 0.284 -16.086 1.00 98.38 266 ALA A O 1
ATOM 2143 N N . LEU A 1 267 ? 6.787 -1.782 -16.909 1.00 98.75 267 LEU A N 1
ATOM 2144 C CA . LEU A 1 267 ? 7.372 -2.443 -15.744 1.00 98.75 267 LEU A CA 1
ATOM 2145 C C . LEU A 1 267 ? 8.793 -1.950 -15.459 1.00 98.75 267 LEU A C 1
ATOM 2147 O O . LEU A 1 267 ? 9.114 -1.716 -14.301 1.00 98.75 267 LEU A O 1
ATOM 2151 N N . LEU A 1 268 ? 9.627 -1.768 -16.486 1.00 98.69 268 LEU A N 1
ATOM 2152 C CA . LEU A 1 268 ? 10.984 -1.256 -16.313 1.00 98.69 268 LEU A CA 1
ATOM 2153 C C . LEU A 1 268 ? 10.979 0.120 -15.627 1.00 98.69 268 LEU A C 1
ATOM 2155 O O . LEU A 1 268 ? 11.654 0.299 -14.617 1.00 98.69 268 LEU A O 1
ATOM 2159 N N . GLY A 1 269 ? 10.179 1.068 -16.129 1.00 98.56 269 GLY A N 1
ATOM 2160 C CA . GLY A 1 269 ? 10.047 2.395 -15.517 1.00 98.56 269 GLY A CA 1
ATOM 2161 C C . GLY A 1 269 ? 9.499 2.341 -14.087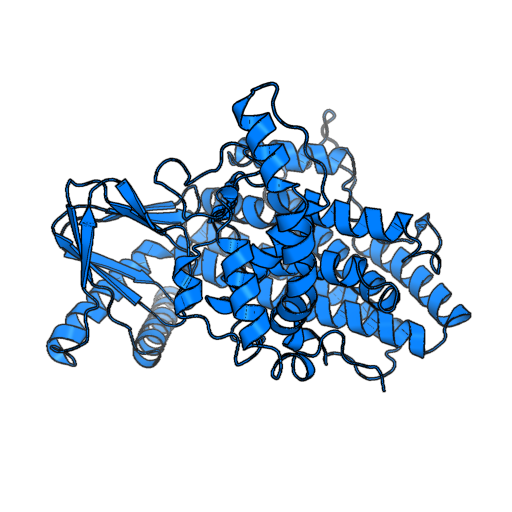 1.00 98.56 269 GLY A C 1
ATOM 2162 O O . GLY A 1 269 ? 10.017 3.012 -13.197 1.00 98.56 269 GLY A O 1
ATOM 2163 N N . THR A 1 270 ? 8.495 1.494 -13.847 1.00 98.81 270 THR A N 1
ATOM 2164 C CA . THR A 1 270 ? 7.931 1.244 -12.511 1.00 98.81 270 THR A CA 1
ATOM 2165 C C . THR A 1 270 ? 8.971 0.650 -11.554 1.00 98.81 270 THR A C 1
ATOM 2167 O O . THR A 1 270 ? 9.036 1.064 -10.401 1.00 98.81 270 THR A O 1
ATOM 2170 N N . ALA A 1 271 ? 9.806 -0.284 -12.011 1.00 98.75 271 ALA A N 1
ATOM 2171 C CA . ALA A 1 271 ? 10.818 -0.940 -11.189 1.00 98.75 271 ALA A CA 1
ATOM 2172 C C . ALA A 1 271 ? 11.949 0.018 -10.777 1.00 98.75 271 ALA A C 1
ATOM 2174 O O . ALA A 1 271 ? 12.320 0.018 -9.606 1.00 98.75 271 ALA A O 1
ATOM 2175 N N . TYR A 1 272 ? 12.430 0.891 -11.673 1.00 98.81 272 TYR A N 1
ATOM 2176 C CA . TYR A 1 272 ? 13.383 1.946 -11.287 1.00 98.81 272 TYR A CA 1
ATOM 2177 C C . TYR A 1 272 ? 12.789 2.917 -10.266 1.00 98.81 272 TYR A C 1
ATOM 2179 O O . TYR A 1 272 ? 13.458 3.286 -9.307 1.00 98.81 272 TYR A O 1
ATOM 2187 N N . ALA A 1 273 ? 11.528 3.317 -10.441 1.00 98.69 273 ALA A N 1
ATOM 2188 C CA . ALA A 1 273 ? 10.852 4.200 -9.494 1.00 98.69 273 ALA A CA 1
ATOM 2189 C C . ALA A 1 273 ? 10.687 3.544 -8.110 1.00 98.69 273 ALA A C 1
ATOM 2191 O O . ALA A 1 273 ? 10.893 4.190 -7.083 1.00 98.69 273 ALA A O 1
ATOM 2192 N N . ALA A 1 274 ? 10.364 2.248 -8.087 1.00 98.62 274 ALA A N 1
ATOM 2193 C CA . ALA A 1 274 ? 10.289 1.449 -6.869 1.00 98.62 274 ALA A CA 1
ATOM 2194 C C . ALA A 1 274 ? 11.647 1.319 -6.168 1.00 98.62 274 ALA A C 1
ATOM 2196 O O . ALA A 1 274 ? 11.702 1.359 -4.938 1.00 98.62 274 ALA A O 1
ATOM 2197 N N . GLU A 1 275 ? 12.727 1.179 -6.937 1.00 98.31 275 GLU A N 1
ATOM 2198 C CA . GLU A 1 275 ? 14.095 1.149 -6.423 1.00 98.31 275 GLU A CA 1
ATOM 2199 C C . GLU A 1 275 ? 14.517 2.516 -5.869 1.00 98.31 275 GLU A C 1
ATOM 2201 O O . GLU A 1 275 ? 15.056 2.577 -4.769 1.00 98.31 275 GLU A O 1
ATOM 2206 N N . ALA A 1 276 ? 14.189 3.621 -6.547 1.00 98.38 276 ALA A N 1
ATOM 2207 C CA . ALA A 1 276 ? 14.445 4.974 -6.047 1.00 98.38 276 ALA A CA 1
ATOM 2208 C C . ALA A 1 276 ? 13.760 5.234 -4.695 1.00 98.38 276 ALA A C 1
ATOM 2210 O O . ALA A 1 276 ? 14.395 5.731 -3.767 1.00 98.38 276 ALA A O 1
ATOM 2211 N N . GLU A 1 277 ? 12.488 4.851 -4.553 1.00 97.62 277 GLU A N 1
ATOM 2212 C CA . GLU A 1 277 ? 11.782 4.924 -3.268 1.00 97.62 277 GLU A CA 1
ATOM 2213 C C . GLU A 1 277 ? 12.482 4.086 -2.187 1.00 97.62 277 GLU A C 1
ATOM 2215 O O . GLU A 1 277 ? 12.657 4.538 -1.053 1.00 97.62 277 GLU A O 1
ATOM 2220 N N . TRP A 1 278 ? 12.884 2.860 -2.529 1.00 96.12 278 TRP A N 1
ATOM 2221 C CA . TRP A 1 278 ? 13.557 1.958 -1.598 1.00 96.12 278 TRP A CA 1
ATOM 2222 C C . TRP A 1 278 ? 14.898 2.525 -1.110 1.00 96.12 278 TRP A C 1
ATOM 2224 O O . TRP A 1 278 ? 15.177 2.492 0.089 1.00 96.12 278 TRP A O 1
ATOM 2234 N N . LEU A 1 279 ? 15.691 3.118 -2.008 1.00 96.19 279 LEU A N 1
ATOM 2235 C CA . LEU A 1 279 ? 16.939 3.795 -1.651 1.00 96.19 279 LEU A CA 1
ATOM 2236 C C . LEU A 1 279 ? 16.701 4.987 -0.714 1.00 96.19 279 LEU A C 1
ATOM 2238 O O . LEU A 1 279 ? 17.449 5.157 0.248 1.00 96.19 279 LEU A O 1
ATOM 2242 N N . ALA A 1 280 ? 15.649 5.779 -0.947 1.00 96.56 280 ALA A N 1
ATOM 2243 C CA . ALA A 1 280 ? 15.294 6.892 -0.065 1.00 96.56 280 ALA A CA 1
ATOM 2244 C C . ALA A 1 280 ? 14.928 6.406 1.348 1.00 96.56 280 ALA A C 1
ATOM 2246 O O . ALA A 1 280 ? 15.347 7.002 2.340 1.00 96.56 280 ALA A O 1
ATOM 2247 N N . PHE A 1 281 ? 14.200 5.290 1.459 1.00 95.31 281 PHE A N 1
ATOM 2248 C CA . PHE A 1 281 ? 13.883 4.688 2.755 1.00 95.31 281 PHE A CA 1
ATOM 2249 C C . PHE A 1 281 ? 15.127 4.154 3.481 1.00 95.31 281 PHE A C 1
ATOM 2251 O O . PHE A 1 281 ? 15.287 4.403 4.676 1.00 95.31 281 PHE A O 1
ATOM 2258 N N . ILE A 1 282 ? 16.047 3.484 2.775 1.00 93.88 282 ILE A N 1
ATOM 2259 C CA . ILE A 1 282 ? 17.330 3.051 3.355 1.00 93.88 282 ILE A CA 1
ATOM 2260 C C . ILE A 1 282 ? 18.120 4.256 3.879 1.00 93.88 282 ILE A C 1
ATOM 2262 O O . ILE A 1 282 ? 18.662 4.201 4.984 1.00 93.88 282 ILE A O 1
ATOM 2266 N N . ALA A 1 283 ? 18.186 5.343 3.105 1.00 93.25 283 ALA A N 1
ATOM 2267 C CA . ALA A 1 283 ? 18.880 6.561 3.510 1.00 93.25 283 ALA A CA 1
ATOM 2268 C C . ALA A 1 283 ? 18.248 7.177 4.769 1.00 93.25 283 ALA A C 1
ATOM 2270 O O . ALA A 1 283 ? 18.961 7.508 5.715 1.00 93.25 283 ALA A O 1
ATOM 2271 N N . ALA A 1 284 ? 16.915 7.253 4.824 1.00 92.69 284 ALA A N 1
ATOM 2272 C CA . ALA A 1 284 ? 16.189 7.736 5.994 1.00 92.69 284 ALA A CA 1
ATOM 2273 C C . ALA A 1 284 ? 16.440 6.877 7.241 1.00 92.69 284 ALA A C 1
ATOM 2275 O O . ALA A 1 284 ? 16.702 7.414 8.316 1.00 92.69 284 ALA A O 1
ATOM 2276 N N . LEU A 1 285 ? 16.421 5.549 7.101 1.00 90.94 285 LEU A N 1
ATOM 2277 C CA . LEU A 1 285 ? 16.679 4.636 8.213 1.00 90.94 285 LEU A CA 1
ATOM 2278 C C . LEU A 1 285 ? 18.098 4.790 8.767 1.00 90.94 285 LEU A C 1
ATOM 2280 O O . LEU A 1 285 ? 18.287 4.747 9.977 1.00 90.94 285 LEU A O 1
ATOM 2284 N N . ARG A 1 286 ? 19.095 5.007 7.906 1.00 90.00 286 ARG A N 1
ATOM 2285 C CA . ARG A 1 286 ? 20.477 5.262 8.346 1.00 90.00 286 ARG A CA 1
ATOM 2286 C C . ARG A 1 286 ? 20.594 6.537 9.166 1.00 90.00 286 ARG A C 1
ATOM 2288 O O . ARG A 1 286 ? 21.342 6.563 10.136 1.00 90.00 286 ARG A O 1
ATOM 2295 N N . THR A 1 287 ? 19.839 7.565 8.794 1.00 87.12 287 THR A N 1
ATOM 2296 C CA . THR A 1 287 ? 19.765 8.817 9.551 1.00 87.12 287 THR A CA 1
ATOM 2297 C C . THR A 1 287 ? 19.041 8.622 10.883 1.00 87.12 287 THR A C 1
ATOM 2299 O O . THR A 1 287 ? 19.521 9.101 11.904 1.00 87.12 287 THR A O 1
ATOM 2302 N N . ALA A 1 288 ? 17.924 7.888 10.896 1.00 85.25 288 ALA A N 1
ATOM 2303 C CA . ALA A 1 288 ? 17.141 7.626 12.107 1.00 85.25 288 ALA A CA 1
ATOM 2304 C C . ALA A 1 288 ? 17.845 6.666 13.085 1.00 85.25 288 ALA A C 1
ATOM 2306 O O . ALA A 1 288 ? 17.668 6.754 14.298 1.00 85.25 288 ALA A O 1
ATOM 2307 N N . CYS A 1 289 ? 18.631 5.720 12.568 1.00 86.25 289 CYS A N 1
ATOM 2308 C CA . CYS A 1 289 ? 19.284 4.660 13.334 1.00 86.25 289 CYS A CA 1
ATOM 2309 C C . CYS A 1 289 ? 20.769 4.527 12.939 1.00 86.25 289 CYS A C 1
ATOM 2311 O O . CYS A 1 289 ? 21.176 3.486 12.416 1.00 86.25 289 CYS A O 1
ATOM 2313 N N . PRO A 1 290 ? 21.616 5.540 13.210 1.00 87.50 290 PRO A N 1
ATOM 2314 C CA . PRO A 1 290 ? 23.011 5.557 12.761 1.00 87.50 290 PRO A CA 1
ATOM 2315 C C . PRO A 1 290 ? 23.839 4.406 13.348 1.00 87.50 290 PRO A C 1
ATOM 2317 O O . PRO A 1 290 ? 24.773 3.932 12.710 1.00 87.50 290 PRO A O 1
ATOM 2320 N N . HIS A 1 291 ? 23.467 3.900 14.528 1.00 87.88 291 HIS A N 1
ATOM 2321 C CA . HIS A 1 291 ? 24.096 2.742 15.168 1.00 87.88 291 HIS A CA 1
ATOM 2322 C C . HIS A 1 291 ? 23.874 1.423 14.404 1.00 87.88 291 HIS A C 1
ATOM 2324 O O . HIS A 1 291 ? 24.670 0.504 14.558 1.00 87.88 291 HIS A O 1
ATOM 2330 N N . LEU A 1 292 ? 22.837 1.330 13.561 1.00 87.81 292 LEU A N 1
ATOM 2331 C CA . LEU A 1 292 ? 22.589 0.172 12.689 1.00 87.81 292 LEU A CA 1
ATOM 2332 C C . LEU A 1 292 ? 23.243 0.320 11.310 1.00 87.81 292 LEU A C 1
ATOM 2334 O O . LEU A 1 292 ? 23.338 -0.646 10.557 1.00 87.81 292 LEU A O 1
ATOM 2338 N N . ALA A 1 293 ? 23.693 1.528 10.967 1.00 87.19 293 ALA A N 1
ATOM 2339 C CA . ALA A 1 293 ? 24.296 1.836 9.675 1.00 87.19 293 ALA A CA 1
ATOM 2340 C C . ALA A 1 293 ? 25.792 1.477 9.596 1.00 87.19 293 ALA A C 1
ATOM 2342 O O . ALA A 1 293 ? 26.411 1.722 8.558 1.00 87.19 293 ALA A O 1
ATOM 2343 N N . MET A 1 294 ? 26.360 0.910 10.663 1.00 87.25 294 MET A N 1
ATOM 2344 C CA . MET A 1 294 ? 27.766 0.516 10.761 1.00 87.25 294 MET A CA 1
ATOM 2345 C C . MET A 1 294 ? 27.921 -1.006 10.649 1.00 87.25 294 MET A C 1
ATOM 2347 O O . MET A 1 294 ? 27.049 -1.763 11.074 1.00 87.25 294 MET A O 1
ATOM 2351 N N . ASP A 1 295 ? 29.023 -1.464 10.062 1.00 83.62 295 ASP A N 1
ATOM 2352 C CA . ASP A 1 295 ? 29.399 -2.874 10.040 1.00 83.62 295 ASP A CA 1
ATOM 2353 C C . ASP A 1 295 ? 30.113 -3.313 11.333 1.00 83.62 295 ASP A C 1
ATOM 2355 O O . ASP A 1 295 ? 30.221 -2.560 12.303 1.00 83.62 295 ASP A O 1
ATOM 2359 N N . VAL A 1 296 ? 30.578 -4.568 11.359 1.00 79.38 296 VAL A N 1
ATOM 2360 C CA . VAL A 1 296 ? 31.240 -5.169 12.530 1.00 79.38 296 VAL A CA 1
ATOM 2361 C C . VAL A 1 296 ? 32.549 -4.471 12.913 1.00 79.38 296 VAL A C 1
ATOM 2363 O O . VAL A 1 296 ? 32.941 -4.541 14.075 1.00 79.38 296 VAL A O 1
ATOM 2366 N N . ASP A 1 297 ? 33.181 -3.777 11.964 1.00 82.81 297 ASP A N 1
ATOM 2367 C CA . ASP A 1 297 ? 34.433 -3.039 12.142 1.00 82.81 297 ASP A CA 1
ATOM 2368 C C . ASP A 1 297 ? 34.180 -1.532 12.364 1.00 82.81 297 ASP A C 1
ATOM 2370 O O . ASP A 1 297 ? 35.115 -0.725 12.398 1.00 82.81 297 ASP A O 1
ATOM 2374 N N . GLY A 1 298 ? 32.912 -1.131 12.520 1.00 80.31 298 GLY A N 1
ATOM 2375 C CA . GLY A 1 298 ? 32.501 0.255 12.735 1.00 80.31 298 GLY A CA 1
ATOM 2376 C C . GLY A 1 298 ? 32.554 1.129 11.480 1.00 80.31 298 GLY A C 1
ATOM 2377 O O . GLY A 1 298 ? 32.514 2.354 11.601 1.00 80.31 298 GLY A O 1
ATOM 2378 N N . GLN A 1 299 ? 32.658 0.538 10.286 1.00 83.06 299 GLN A N 1
ATOM 2379 C CA . GLN A 1 299 ? 32.632 1.271 9.021 1.00 83.06 299 GLN A CA 1
ATOM 2380 C C . GLN A 1 299 ? 31.197 1.442 8.508 1.00 83.06 299 GLN A C 1
ATOM 2382 O O . GLN A 1 299 ? 30.368 0.546 8.683 1.00 83.06 299 GLN A O 1
ATOM 2387 N N . PRO A 1 300 ? 30.870 2.556 7.828 1.00 84.38 300 PRO A N 1
ATOM 2388 C CA . PRO A 1 300 ? 29.554 2.732 7.228 1.00 84.38 300 PRO A CA 1
ATOM 2389 C C . PRO A 1 300 ? 29.256 1.636 6.203 1.00 84.38 300 PRO A C 1
ATOM 2391 O O . PRO A 1 300 ? 30.025 1.405 5.268 1.00 84.38 300 PRO A O 1
ATOM 2394 N N . ILE A 1 301 ? 28.095 0.997 6.329 1.00 84.56 301 ILE A N 1
ATOM 2395 C CA . ILE A 1 301 ? 27.646 -0.014 5.372 1.00 84.56 301 ILE A CA 1
ATOM 2396 C C . ILE A 1 301 ? 27.527 0.634 3.983 1.00 84.56 301 ILE A C 1
ATOM 2398 O O . ILE A 1 301 ? 26.834 1.639 3.801 1.00 84.56 301 ILE A O 1
ATOM 2402 N N . ALA A 1 302 ? 28.125 0.030 2.958 1.00 81.62 302 ALA A N 1
ATOM 2403 C CA . ALA A 1 302 ? 27.931 0.481 1.583 1.00 81.62 302 ALA A CA 1
ATOM 2404 C C . ALA A 1 302 ? 26.471 0.255 1.136 1.00 81.62 302 ALA A C 1
ATOM 2406 O O . ALA A 1 302 ? 25.923 -0.843 1.273 1.00 81.62 302 ALA A O 1
ATOM 2407 N N . ALA A 1 303 ? 25.837 1.299 0.606 1.00 78.44 303 ALA A N 1
ATOM 2408 C CA . ALA A 1 303 ? 24.584 1.190 -0.136 1.00 78.44 303 ALA A CA 1
ATOM 2409 C C . ALA A 1 303 ? 24.679 2.038 -1.394 1.00 78.44 303 ALA A C 1
ATOM 2411 O O . ALA A 1 303 ? 25.310 3.098 -1.385 1.00 78.44 303 ALA A O 1
ATOM 2412 N N . ASP A 1 304 ? 24.029 1.568 -2.450 1.00 82.19 304 ASP A N 1
ATOM 2413 C CA . ASP A 1 304 ? 23.928 2.321 -3.686 1.00 82.19 304 ASP A CA 1
ATOM 2414 C C . ASP A 1 304 ? 23.147 3.614 -3.440 1.00 82.19 304 ASP A C 1
ATOM 2416 O O . ASP A 1 304 ? 22.119 3.632 -2.764 1.00 82.19 304 ASP A O 1
ATOM 2420 N N . GLY A 1 305 ? 23.662 4.716 -3.976 1.00 88.06 305 GLY A N 1
ATOM 2421 C CA . GLY A 1 305 ? 22.994 6.011 -3.935 1.00 88.06 305 GLY A CA 1
ATOM 2422 C C . GLY A 1 305 ? 22.134 6.257 -5.172 1.00 88.06 305 GLY A C 1
ATOM 2423 O O . GLY A 1 305 ? 22.232 5.555 -6.183 1.00 88.06 305 GLY A O 1
ATOM 2424 N N . ILE A 1 306 ? 21.347 7.333 -5.123 1.00 94.81 306 ILE A N 1
ATOM 2425 C CA . ILE A 1 306 ? 20.532 7.794 -6.255 1.00 94.81 306 ILE A CA 1
ATOM 2426 C C . ILE A 1 306 ? 21.357 8.028 -7.531 1.00 94.81 306 ILE A C 1
ATOM 2428 O O . ILE A 1 306 ? 20.868 7.771 -8.626 1.00 94.81 306 ILE A O 1
ATOM 2432 N N . ASP A 1 307 ? 22.623 8.434 -7.424 1.00 96.69 307 ASP A N 1
ATOM 2433 C CA . ASP A 1 307 ? 23.464 8.685 -8.602 1.00 96.69 307 ASP A CA 1
ATOM 2434 C C . ASP A 1 307 ? 23.876 7.397 -9.330 1.00 96.69 307 ASP A C 1
ATOM 2436 O O . ASP A 1 307 ? 23.937 7.373 -10.561 1.00 96.69 307 ASP A O 1
ATOM 2440 N N . ALA A 1 308 ? 24.087 6.297 -8.598 1.00 95.62 308 ALA A N 1
ATOM 2441 C CA . ALA A 1 308 ? 24.335 4.990 -9.207 1.00 95.62 308 ALA A CA 1
ATOM 2442 C C . ALA A 1 308 ? 23.084 4.480 -9.944 1.00 95.62 308 ALA A C 1
ATOM 2444 O O . ALA A 1 308 ? 23.182 3.949 -11.056 1.00 95.62 308 ALA A O 1
ATOM 2445 N N . LEU A 1 309 ? 21.903 4.690 -9.351 1.00 97.50 309 LEU A N 1
ATOM 2446 C CA . LEU A 1 309 ? 20.617 4.370 -9.969 1.00 97.50 309 LEU A CA 1
ATOM 2447 C C . LEU A 1 309 ? 20.361 5.218 -11.226 1.00 97.50 309 LEU A C 1
ATOM 2449 O O . LEU A 1 309 ? 20.023 4.665 -12.270 1.00 97.50 309 LEU A O 1
ATOM 2453 N N . ASP A 1 310 ? 20.575 6.534 -11.158 1.00 97.94 310 ASP A N 1
ATOM 2454 C CA . ASP A 1 310 ? 20.431 7.456 -12.294 1.00 97.94 310 ASP A CA 1
ATOM 2455 C C . ASP A 1 310 ? 21.395 7.097 -13.436 1.00 97.94 310 ASP A C 1
ATOM 2457 O O . ASP A 1 310 ? 21.010 7.107 -14.606 1.00 97.94 310 ASP A O 1
ATOM 2461 N N . GLY A 1 311 ? 22.627 6.689 -13.114 1.00 98.19 311 GLY A N 1
ATOM 2462 C CA . GLY A 1 311 ? 23.590 6.189 -14.094 1.00 98.19 311 GLY A CA 1
ATOM 2463 C C . GLY A 1 311 ? 23.105 4.934 -14.830 1.00 98.19 311 GLY A C 1
ATOM 2464 O O . GLY A 1 311 ? 23.164 4.889 -16.062 1.00 98.19 311 GLY A O 1
ATOM 2465 N N . ARG A 1 312 ? 22.591 3.933 -14.098 1.00 98.25 312 ARG A N 1
ATOM 2466 C CA . ARG A 1 312 ? 21.984 2.723 -14.692 1.00 98.25 312 ARG A CA 1
ATOM 2467 C C . ARG A 1 312 ? 20.755 3.061 -15.532 1.00 98.25 312 ARG A C 1
ATOM 2469 O O . ARG A 1 312 ? 20.649 2.619 -16.674 1.00 98.25 312 ARG A O 1
ATOM 2476 N N . PHE A 1 313 ? 19.866 3.902 -15.007 1.00 98.69 313 PHE A N 1
ATOM 2477 C CA . PHE A 1 313 ? 18.653 4.308 -15.708 1.00 98.69 313 PHE A CA 1
ATOM 2478 C C . PHE A 1 313 ? 18.960 5.073 -16.998 1.00 98.69 313 PHE A C 1
ATOM 2480 O O . PHE A 1 313 ? 18.330 4.828 -18.023 1.00 98.69 313 PHE A O 1
ATOM 2487 N N . THR A 1 314 ? 19.977 5.939 -16.989 1.00 98.62 314 THR A N 1
ATOM 2488 C CA . THR A 1 314 ? 20.446 6.649 -18.189 1.00 98.62 314 THR A CA 1
ATOM 2489 C C . THR A 1 314 ? 20.855 5.667 -19.284 1.00 98.62 314 THR A C 1
ATOM 2491 O O . THR A 1 314 ? 20.358 5.760 -20.405 1.00 98.62 314 THR A O 1
ATOM 2494 N N . ARG A 1 315 ? 21.698 4.679 -18.958 1.00 98.69 315 ARG A N 1
ATOM 2495 C CA . ARG A 1 315 ? 22.148 3.672 -19.933 1.00 98.69 315 ARG A CA 1
ATOM 2496 C C . ARG A 1 315 ? 21.001 2.798 -20.442 1.00 98.69 315 ARG A C 1
ATOM 2498 O O . ARG A 1 315 ? 20.954 2.498 -21.635 1.00 98.69 315 ARG A O 1
ATOM 2505 N N . ALA A 1 316 ? 20.044 2.460 -19.579 1.00 98.62 316 ALA A N 1
ATOM 2506 C CA . ALA A 1 316 ? 18.835 1.740 -19.967 1.00 98.62 316 ALA A CA 1
ATOM 2507 C C . ALA A 1 316 ? 17.953 2.552 -20.931 1.00 98.62 316 ALA A C 1
ATOM 2509 O O . ALA A 1 316 ? 17.527 2.033 -21.964 1.00 98.62 316 ALA A O 1
ATOM 2510 N N . LEU A 1 317 ? 17.714 3.836 -20.643 1.00 98.62 317 LEU A N 1
ATOM 2511 C CA . LEU A 1 317 ? 16.975 4.730 -21.538 1.00 98.62 317 LEU A CA 1
ATOM 2512 C C . LEU A 1 317 ? 17.693 4.900 -22.878 1.00 98.62 317 LEU A C 1
ATOM 2514 O O . LEU A 1 317 ? 17.040 4.883 -23.918 1.00 98.62 317 LEU A O 1
ATOM 2518 N N . ASP A 1 318 ? 19.019 5.008 -22.877 1.00 98.31 318 ASP A N 1
ATOM 2519 C CA . ASP A 1 318 ? 19.805 5.092 -24.106 1.00 98.31 318 ASP A CA 1
ATOM 2520 C C . ASP A 1 318 ? 19.690 3.809 -24.944 1.00 98.31 318 ASP A C 1
ATOM 2522 O O . ASP A 1 318 ? 19.502 3.878 -26.161 1.00 98.31 318 ASP A O 1
ATOM 2526 N N . ALA A 1 319 ? 19.757 2.632 -24.311 1.00 98.19 319 ALA A N 1
ATOM 2527 C CA . ALA A 1 319 ? 19.565 1.346 -24.983 1.00 98.19 319 ALA A CA 1
ATOM 2528 C C . ALA A 1 319 ? 18.167 1.241 -25.614 1.00 98.19 319 ALA A C 1
ATOM 2530 O O . ALA A 1 319 ? 18.036 0.932 -26.802 1.00 98.19 319 ALA A O 1
ATOM 2531 N N . ILE A 1 320 ? 17.127 1.604 -24.862 1.00 98.06 320 ILE A N 1
ATOM 2532 C CA . ILE A 1 320 ? 15.734 1.580 -25.327 1.00 98.06 320 ILE A CA 1
ATOM 2533 C C . ILE A 1 320 ? 15.496 2.616 -26.419 1.00 98.06 320 ILE A C 1
ATOM 2535 O O . ILE A 1 320 ? 14.833 2.325 -27.411 1.00 98.06 320 ILE A O 1
ATOM 2539 N N . GLY A 1 321 ? 16.052 3.817 -26.271 1.00 97.38 321 GLY A N 1
ATOM 2540 C CA . GLY A 1 321 ? 15.962 4.877 -27.266 1.00 97.38 321 GLY A CA 1
ATOM 2541 C C . GLY A 1 321 ? 16.578 4.461 -28.599 1.00 97.38 321 GLY A C 1
ATOM 2542 O O . GLY A 1 321 ? 15.982 4.721 -29.644 1.00 97.38 321 GLY A O 1
ATOM 2543 N N . ARG A 1 322 ? 17.719 3.757 -28.573 1.00 97.19 322 ARG A N 1
ATOM 2544 C CA . ARG A 1 322 ? 18.361 3.211 -29.779 1.00 97.19 322 ARG A CA 1
ATOM 2545 C C . ARG A 1 322 ? 17.562 2.070 -30.413 1.00 97.19 322 ARG A C 1
ATOM 2547 O O . ARG A 1 322 ? 17.393 2.071 -31.627 1.00 97.19 322 ARG A O 1
ATOM 2554 N N . ALA A 1 323 ? 17.083 1.111 -29.619 1.00 97.12 323 ALA A N 1
ATOM 2555 C CA . ALA A 1 323 ? 16.462 -0.114 -30.135 1.00 97.12 323 ALA A CA 1
ATOM 2556 C C . ALA A 1 323 ? 14.959 0.022 -30.447 1.00 97.12 323 ALA A C 1
ATOM 2558 O O . ALA A 1 323 ? 14.457 -0.585 -31.390 1.00 97.12 323 ALA A O 1
ATOM 2559 N N . HIS A 1 324 ? 14.231 0.821 -29.665 1.00 95.94 324 HIS A N 1
ATOM 2560 C CA . HIS A 1 324 ? 12.763 0.903 -29.684 1.00 95.94 324 HIS A CA 1
ATOM 2561 C C . HIS A 1 324 ? 12.231 2.329 -29.897 1.00 95.94 324 HIS A C 1
ATOM 2563 O O . HIS A 1 324 ? 11.014 2.552 -29.948 1.00 95.94 324 HIS A O 1
ATOM 2569 N N . GLY A 1 325 ? 13.129 3.307 -30.034 1.00 95.44 325 GLY A N 1
ATOM 2570 C CA . GLY A 1 325 ? 12.793 4.685 -30.358 1.00 95.44 325 GLY A CA 1
ATOM 2571 C C . GLY A 1 325 ? 11.875 5.359 -29.337 1.00 95.44 325 GLY A C 1
ATOM 2572 O O . GLY A 1 325 ? 11.798 5.011 -28.157 1.00 95.44 325 GLY A O 1
ATOM 2573 N N . ARG A 1 326 ? 11.135 6.361 -29.819 1.00 95.38 326 ARG A N 1
ATOM 2574 C CA . ARG A 1 326 ? 10.265 7.213 -28.991 1.00 95.38 326 ARG A CA 1
ATOM 2575 C C . ARG A 1 326 ? 9.123 6.453 -28.314 1.00 95.38 326 ARG A C 1
ATOM 2577 O O . ARG A 1 326 ? 8.678 6.871 -27.250 1.00 95.38 326 ARG A O 1
ATOM 2584 N N . ILE A 1 327 ? 8.639 5.371 -28.926 1.00 94.50 327 ILE A N 1
ATOM 2585 C CA . ILE A 1 327 ? 7.528 4.579 -28.384 1.00 94.50 327 ILE A CA 1
ATOM 2586 C C . ILE A 1 327 ? 7.996 3.793 -27.158 1.00 94.50 327 ILE A C 1
ATOM 2588 O O . ILE A 1 327 ? 7.347 3.878 -26.120 1.00 94.50 327 ILE A O 1
ATOM 2592 N N . GLY A 1 328 ? 9.143 3.104 -27.243 1.00 96.19 328 GLY A N 1
ATOM 2593 C CA . GLY A 1 328 ? 9.725 2.396 -26.097 1.00 96.19 328 GLY A CA 1
ATOM 2594 C C . GLY A 1 328 ? 9.967 3.334 -24.914 1.00 96.19 328 GLY A C 1
ATOM 2595 O O . GLY A 1 328 ? 9.502 3.065 -23.809 1.00 96.19 328 GLY A O 1
ATOM 2596 N N . LEU A 1 329 ? 10.581 4.496 -25.174 1.00 97.38 329 LEU A N 1
ATOM 2597 C CA . LEU A 1 329 ? 10.778 5.543 -24.165 1.00 97.38 329 LEU A CA 1
ATOM 2598 C C . LEU A 1 329 ? 9.459 6.041 -23.560 1.00 97.38 329 LEU A C 1
ATOM 2600 O O . LEU A 1 329 ? 9.385 6.255 -22.354 1.00 97.38 329 LEU A O 1
ATOM 2604 N N . GLY A 1 330 ? 8.415 6.216 -24.374 1.00 97.00 330 GLY A N 1
ATOM 2605 C CA . GLY A 1 330 ? 7.090 6.604 -23.894 1.00 97.00 330 GLY A CA 1
ATOM 2606 C C . GLY A 1 330 ? 6.466 5.561 -22.961 1.00 97.00 330 GLY A C 1
ATOM 2607 O O . GLY A 1 330 ? 5.901 5.925 -21.934 1.00 97.00 330 GLY A O 1
ATOM 2608 N N . CYS A 1 331 ? 6.618 4.269 -23.261 1.00 97.69 331 CYS A N 1
ATOM 2609 C CA . CYS A 1 331 ? 6.138 3.196 -22.388 1.00 97.69 331 CYS A CA 1
ATOM 2610 C C . CYS A 1 331 ? 6.902 3.142 -21.052 1.00 97.69 331 CYS A C 1
ATOM 2612 O O . CYS A 1 331 ? 6.272 2.939 -20.016 1.00 97.69 331 CYS A O 1
ATOM 2614 N N . VAL A 1 332 ? 8.224 3.372 -21.052 1.00 98.44 332 VAL A N 1
ATOM 2615 C CA . VAL A 1 332 ? 9.013 3.508 -19.808 1.00 98.44 332 VAL A CA 1
ATOM 2616 C C . VAL A 1 332 ? 8.502 4.678 -18.972 1.00 98.44 332 VAL A C 1
ATOM 2618 O O . VAL A 1 332 ? 8.199 4.509 -17.789 1.00 98.44 332 VAL A O 1
ATOM 2621 N N . ALA A 1 333 ? 8.312 5.838 -19.603 1.00 98.44 333 ALA A N 1
ATOM 2622 C CA . ALA A 1 333 ? 7.771 7.021 -18.945 1.00 98.44 333 ALA A CA 1
ATOM 2623 C C . ALA A 1 333 ? 6.380 6.775 -18.347 1.00 98.44 333 ALA A C 1
ATOM 2625 O O . ALA A 1 333 ? 6.085 7.276 -17.265 1.00 98.44 333 ALA A O 1
ATOM 2626 N N . GLN A 1 334 ? 5.539 5.990 -19.025 1.00 97.81 334 GLN A N 1
ATOM 2627 C CA . GLN A 1 334 ? 4.206 5.640 -18.545 1.00 97.81 334 GLN A CA 1
ATOM 2628 C C . GLN A 1 334 ? 4.263 4.882 -17.216 1.00 97.81 334 GLN A C 1
ATOM 2630 O O . GLN A 1 334 ? 3.570 5.252 -16.268 1.00 97.81 334 GLN A O 1
ATOM 2635 N N . GLY A 1 335 ? 5.120 3.864 -17.121 1.00 98.31 335 GLY A N 1
ATOM 2636 C CA . GLY A 1 335 ? 5.309 3.105 -15.886 1.00 98.31 335 GLY A CA 1
ATOM 2637 C C . GLY A 1 335 ? 5.952 3.911 -14.757 1.00 98.31 335 GLY A C 1
ATOM 2638 O O . GLY A 1 335 ? 5.525 3.795 -13.606 1.00 98.31 335 GLY A O 1
ATOM 2639 N N . LEU A 1 336 ? 6.931 4.761 -15.087 1.00 98.50 336 LEU A N 1
ATOM 2640 C CA . LEU A 1 336 ? 7.567 5.683 -14.142 1.00 98.50 336 LEU A CA 1
ATOM 2641 C C . LEU A 1 336 ? 6.549 6.675 -13.558 1.00 98.50 336 LEU A C 1
ATOM 2643 O O . LEU A 1 336 ? 6.449 6.807 -12.342 1.00 98.50 336 LEU A O 1
ATOM 2647 N N . ALA A 1 337 ? 5.751 7.327 -14.407 1.00 98.19 337 ALA A N 1
ATOM 2648 C CA . ALA A 1 337 ? 4.741 8.292 -13.977 1.00 98.19 337 ALA A CA 1
ATOM 2649 C C . ALA A 1 337 ? 3.603 7.633 -13.179 1.00 98.19 337 ALA A C 1
ATOM 2651 O O . ALA A 1 337 ? 3.164 8.176 -12.165 1.00 98.19 337 ALA A O 1
ATOM 2652 N N . GLY A 1 338 ? 3.159 6.440 -13.595 1.00 98.25 338 GLY A N 1
ATOM 2653 C CA . GLY A 1 338 ? 2.177 5.653 -12.848 1.00 98.25 338 GLY A CA 1
ATOM 2654 C C . GLY A 1 338 ? 2.671 5.306 -11.440 1.00 98.25 338 GLY A C 1
ATOM 2655 O O . GLY A 1 338 ? 1.952 5.514 -10.464 1.00 98.25 338 GLY A O 1
ATOM 2656 N N . TYR A 1 339 ? 3.921 4.849 -11.308 1.00 98.62 339 TYR A N 1
ATOM 2657 C CA . TYR A 1 339 ? 4.493 4.581 -9.988 1.00 98.62 339 TYR A CA 1
ATOM 2658 C C . TYR A 1 339 ? 4.692 5.860 -9.172 1.00 98.62 339 TYR A C 1
ATOM 2660 O O . TYR A 1 339 ? 4.382 5.862 -7.988 1.00 98.62 339 TYR A O 1
ATOM 2668 N N . ALA A 1 340 ? 5.152 6.955 -9.783 1.00 98.19 340 ALA A N 1
ATOM 2669 C CA . ALA A 1 340 ? 5.350 8.228 -9.091 1.00 98.19 340 ALA A CA 1
ATOM 2670 C C . ALA A 1 340 ? 4.048 8.750 -8.457 1.00 98.19 340 ALA A C 1
ATOM 2672 O O . ALA A 1 340 ? 4.053 9.153 -7.293 1.00 98.19 340 ALA A O 1
ATOM 2673 N N . LEU A 1 341 ? 2.920 8.672 -9.177 1.00 98.56 341 LEU A N 1
ATOM 2674 C CA . LEU A 1 341 ? 1.608 9.025 -8.627 1.00 98.56 341 LEU A CA 1
ATOM 2675 C C . LEU A 1 341 ? 1.192 8.087 -7.483 1.00 98.56 341 LEU A C 1
ATOM 2677 O O . LEU A 1 341 ? 0.677 8.541 -6.463 1.00 98.56 341 LEU A O 1
ATOM 2681 N N . LEU A 1 342 ? 1.408 6.778 -7.625 1.00 98.75 342 LEU A N 1
ATOM 2682 C CA . LEU A 1 342 ? 1.112 5.825 -6.554 1.00 98.75 342 LEU A CA 1
ATOM 2683 C C . LEU A 1 342 ? 1.994 6.059 -5.315 1.00 98.75 342 LEU A C 1
ATOM 2685 O O . LEU A 1 342 ? 1.495 5.999 -4.193 1.00 98.75 342 LEU A O 1
ATOM 2689 N N . ALA A 1 343 ? 3.280 6.352 -5.506 1.00 98.44 343 ALA A N 1
ATOM 2690 C CA . ALA A 1 343 ? 4.208 6.687 -4.434 1.00 98.44 343 ALA A CA 1
ATOM 2691 C C . ALA A 1 343 ? 3.750 7.938 -3.682 1.00 98.44 343 ALA A C 1
ATOM 2693 O O . ALA A 1 343 ? 3.680 7.917 -2.457 1.00 98.44 343 ALA A O 1
ATOM 2694 N N . ASP A 1 344 ? 3.321 8.968 -4.410 1.00 98.38 344 ASP A N 1
ATOM 2695 C CA . ASP A 1 344 ? 2.741 10.177 -3.833 1.00 98.38 344 ASP A CA 1
ATOM 2696 C C . ASP A 1 344 ? 1.497 9.906 -2.981 1.00 98.38 344 ASP A C 1
ATOM 2698 O O . ASP A 1 344 ? 1.421 10.316 -1.822 1.00 98.38 344 ASP A O 1
ATOM 2702 N N . ARG A 1 345 ? 0.547 9.131 -3.511 1.00 98.62 345 ARG A N 1
ATOM 2703 C CA . ARG A 1 345 ? -0.650 8.742 -2.755 1.00 98.62 345 ARG A CA 1
ATOM 2704 C C . ARG A 1 345 ? -0.325 7.898 -1.525 1.00 98.62 345 ARG A C 1
ATOM 2706 O O . ARG A 1 345 ? -0.973 8.058 -0.498 1.00 98.62 345 ARG A O 1
ATOM 2713 N N . ALA A 1 346 ? 0.687 7.041 -1.605 1.00 98.56 346 ALA A N 1
ATOM 2714 C CA . ALA A 1 346 ? 1.126 6.233 -0.476 1.00 98.56 346 ALA A CA 1
ATOM 2715 C C . ALA A 1 346 ? 1.863 7.038 0.604 1.00 98.56 346 ALA A C 1
ATOM 2717 O O . ALA A 1 346 ? 1.722 6.723 1.784 1.00 98.56 346 ALA A O 1
ATOM 2718 N N . ARG A 1 347 ? 2.634 8.070 0.229 1.00 98.19 347 ARG A N 1
ATOM 2719 C CA . ARG A 1 347 ? 3.217 9.014 1.196 1.00 98.19 347 ARG A CA 1
ATOM 2720 C C . ARG A 1 347 ? 2.124 9.734 1.968 1.00 98.19 347 ARG A C 1
ATOM 2722 O O . ARG A 1 347 ? 2.190 9.770 3.193 1.00 98.19 347 ARG A O 1
ATOM 2729 N N . TRP A 1 348 ? 1.113 10.237 1.258 1.00 98.25 348 TRP A N 1
ATOM 2730 C CA . TRP A 1 348 ? -0.052 10.866 1.876 1.00 98.25 348 TRP A CA 1
ATOM 2731 C C . TRP A 1 348 ? -0.787 9.902 2.818 1.00 98.25 348 TRP A C 1
ATOM 2733 O O . TRP A 1 348 ? -0.979 10.235 3.980 1.00 98.25 348 TRP A O 1
ATOM 2743 N N . ASP A 1 349 ? -1.123 8.689 2.366 1.00 98.69 349 ASP A N 1
ATOM 2744 C CA . ASP A 1 349 ? -1.881 7.725 3.180 1.00 98.69 349 ASP A CA 1
ATOM 2745 C C . ASP A 1 349 ? -1.124 7.310 4.454 1.00 98.69 349 ASP A C 1
ATOM 2747 O O . ASP A 1 349 ? -1.688 7.289 5.549 1.00 98.69 349 ASP A O 1
ATOM 2751 N N . ARG A 1 350 ? 0.186 7.054 4.333 1.00 98.12 350 ARG A N 1
ATOM 2752 C CA . ARG A 1 350 ? 1.072 6.782 5.475 1.00 98.12 350 ARG A CA 1
ATOM 2753 C C . ARG A 1 350 ? 1.176 7.984 6.414 1.00 98.12 350 ARG A C 1
ATOM 2755 O O . ARG A 1 350 ? 1.144 7.801 7.629 1.00 98.12 350 ARG A O 1
ATOM 2762 N N . GLY A 1 351 ? 1.305 9.189 5.859 1.00 98.00 351 GLY A N 1
ATOM 2763 C CA . GLY A 1 351 ? 1.368 10.440 6.610 1.00 98.00 351 GLY A CA 1
ATOM 2764 C C . GLY A 1 351 ? 0.101 10.700 7.418 1.00 98.00 351 GLY A C 1
ATOM 2765 O O . GLY A 1 351 ? 0.198 10.940 8.616 1.00 98.00 351 GLY A O 1
ATOM 2766 N N . GLU A 1 352 ? -1.079 10.564 6.808 1.00 97.81 352 GLU A N 1
ATOM 2767 C CA . GLU A 1 352 ? -2.363 10.707 7.506 1.00 97.81 352 GLU A CA 1
ATOM 2768 C C . GLU A 1 352 ? -2.549 9.625 8.576 1.00 97.81 352 GLU A C 1
ATOM 2770 O O . GLU A 1 352 ? -3.051 9.920 9.659 1.00 97.81 352 GLU A O 1
ATOM 2775 N N . GLN A 1 353 ? -2.117 8.382 8.317 1.00 98.31 353 GLN A N 1
ATOM 2776 C CA . GLN A 1 353 ? -2.220 7.304 9.304 1.00 98.31 353 GLN A CA 1
ATOM 2777 C C . GLN A 1 353 ? -1.364 7.626 10.526 1.00 98.31 353 GLN A C 1
ATOM 2779 O O . GLN A 1 353 ? -1.865 7.631 11.644 1.00 98.31 353 GLN A O 1
ATOM 2784 N N . LEU A 1 354 ? -0.083 7.931 10.327 1.00 97.75 354 LEU A N 1
ATOM 2785 C CA . LEU A 1 354 ? 0.827 8.224 11.431 1.00 97.75 354 LEU A CA 1
ATOM 2786 C C . LEU A 1 354 ? 0.497 9.547 12.124 1.00 97.75 354 LEU A C 1
ATOM 2788 O O . LEU A 1 354 ? 0.614 9.629 13.343 1.00 97.75 354 LEU A O 1
ATOM 2792 N N . GLY A 1 355 ? 0.034 10.557 11.386 1.00 96.94 355 GLY A N 1
ATOM 2793 C CA . GLY A 1 355 ? -0.442 11.815 11.958 1.00 96.94 355 GLY A CA 1
ATOM 2794 C C . GLY A 1 355 ? -1.653 11.607 12.868 1.00 96.94 355 GLY A C 1
ATOM 2795 O O . GLY A 1 355 ? -1.703 12.163 13.961 1.00 96.94 355 GLY A O 1
ATOM 2796 N N . TRP A 1 356 ? -2.596 10.751 12.464 1.00 96.81 356 TRP A N 1
ATOM 2797 C CA . TRP A 1 356 ? -3.733 10.371 13.302 1.00 96.81 356 TRP A CA 1
ATOM 2798 C C . TRP A 1 356 ? -3.300 9.586 14.547 1.00 96.81 356 TRP A C 1
ATOM 2800 O O . TRP A 1 356 ? -3.628 9.989 15.662 1.00 96.81 356 TRP A O 1
ATOM 2810 N N . LEU A 1 357 ? -2.519 8.514 14.376 1.00 96.69 357 LEU A N 1
ATOM 2811 C CA . LEU A 1 357 ? -2.110 7.640 15.482 1.00 96.69 357 LEU A CA 1
ATOM 2812 C C . LEU A 1 357 ? -1.236 8.359 16.516 1.00 96.69 357 LEU A C 1
ATOM 2814 O O . LEU A 1 357 ? -1.471 8.229 17.713 1.00 96.69 357 LEU A O 1
ATOM 2818 N N . SER A 1 358 ? -0.262 9.150 16.062 1.00 96.38 358 SER A N 1
ATOM 2819 C CA . SER A 1 358 ? 0.626 9.910 16.954 1.00 96.38 358 SER A CA 1
ATOM 2820 C C . SER A 1 358 ? -0.093 11.044 17.693 1.00 96.38 358 SER A C 1
ATOM 2822 O O . SER A 1 358 ? 0.394 11.524 18.708 1.00 96.38 358 SER A O 1
ATOM 2824 N N . SER A 1 359 ? -1.277 11.449 17.224 1.00 95.69 359 SER A N 1
ATOM 2825 C CA . SER A 1 359 ? -2.088 12.507 17.837 1.00 95.69 359 SER A CA 1
ATOM 2826 C C . SER A 1 359 ? -3.381 11.972 18.461 1.00 95.69 359 SER A C 1
ATOM 2828 O O . SER A 1 359 ? -4.325 12.737 18.657 1.00 95.69 359 SER A O 1
ATOM 2830 N N . ILE A 1 360 ? -3.464 10.675 18.792 1.00 95.31 360 ILE A N 1
ATOM 2831 C CA . ILE A 1 360 ? -4.726 10.014 19.176 1.00 95.31 360 ILE A CA 1
ATOM 2832 C C . ILE A 1 360 ? -5.471 10.723 20.320 1.00 95.31 360 ILE A C 1
ATOM 2834 O O . ILE A 1 360 ? -6.690 10.872 20.267 1.00 95.31 360 ILE A O 1
ATOM 2838 N N . ARG A 1 361 ? -4.747 11.281 21.302 1.00 95.00 361 ARG A N 1
ATOM 2839 C CA . ARG A 1 361 ? -5.334 12.049 22.417 1.00 95.00 361 ARG A CA 1
ATOM 2840 C C . ARG A 1 361 ? -6.122 13.272 21.940 1.00 95.00 361 ARG A C 1
ATOM 2842 O O . ARG A 1 361 ? -7.177 13.579 22.490 1.00 95.00 361 ARG A O 1
ATOM 2849 N N . GLN A 1 362 ? -5.634 13.958 20.906 1.00 95.88 362 GLN A N 1
ATOM 2850 C CA . GLN A 1 362 ? -6.345 15.080 20.295 1.00 95.88 362 GLN A CA 1
ATOM 2851 C C . GLN A 1 362 ? -7.639 14.610 19.624 1.00 95.88 362 GLN A C 1
ATOM 2853 O O . GLN A 1 362 ? -8.662 15.279 19.741 1.00 95.88 362 GLN A O 1
ATOM 2858 N N . TYR A 1 363 ? -7.619 13.445 18.974 1.00 97.25 363 TYR A N 1
ATOM 2859 C CA . TYR A 1 363 ? -8.807 12.863 18.351 1.00 97.25 363 TYR A CA 1
ATOM 2860 C C . TYR A 1 363 ? -9.847 12.398 19.382 1.00 97.25 363 TYR A C 1
ATOM 2862 O O . TYR A 1 363 ? -11.041 12.538 19.122 1.00 97.25 363 TYR A O 1
ATOM 2870 N N . CYS A 1 364 ? -9.434 11.949 20.572 1.00 97.69 364 CYS A N 1
ATOM 2871 C CA . CYS A 1 364 ? -10.352 11.714 21.695 1.00 97.69 364 CYS A CA 1
ATOM 2872 C C . CYS A 1 364 ? -10.968 13.026 22.220 1.00 97.69 364 CYS A C 1
ATOM 2874 O O . CYS A 1 364 ? -12.165 13.094 22.498 1.00 97.69 364 CYS A O 1
ATOM 2876 N N . ALA A 1 365 ? -10.183 14.106 22.306 1.00 97.38 365 ALA A N 1
ATOM 2877 C CA . ALA A 1 365 ? -10.701 15.416 22.709 1.00 97.38 365 ALA A CA 1
ATOM 2878 C C . ALA A 1 365 ? -11.717 15.970 21.692 1.00 97.38 365 ALA A C 1
ATOM 2880 O O . ALA A 1 365 ? -12.811 16.392 22.068 1.00 97.38 365 ALA A O 1
ATOM 2881 N N . TRP A 1 366 ? -11.394 15.902 20.397 1.00 97.88 366 TRP A N 1
ATOM 2882 C CA . TRP A 1 366 ? -12.304 16.280 19.312 1.00 97.88 366 TRP A CA 1
ATOM 2883 C C . TRP A 1 366 ? -13.587 15.458 19.310 1.00 97.88 366 TRP A C 1
ATOM 2885 O O . TRP A 1 366 ? -14.663 16.007 19.084 1.00 97.88 366 TRP A O 1
ATOM 2895 N N . ALA A 1 367 ? -13.493 14.163 19.603 1.00 97.88 367 ALA A N 1
ATOM 2896 C CA . ALA A 1 367 ? -14.654 13.302 19.753 1.00 97.88 367 ALA A CA 1
ATOM 2897 C C . ALA A 1 367 ? -15.609 13.797 20.855 1.00 97.88 367 ALA A C 1
ATOM 2899 O O . ALA A 1 367 ? -16.820 13.824 20.644 1.00 97.88 367 ALA A O 1
ATOM 2900 N N . GLY A 1 368 ? -15.085 14.299 21.979 1.00 97.38 368 GLY A N 1
ATOM 2901 C CA . GLY A 1 368 ? -15.899 14.934 23.023 1.00 97.38 368 GLY A CA 1
ATOM 2902 C C . GLY A 1 368 ? -16.582 16.232 22.594 1.00 97.38 368 GLY A C 1
ATOM 2903 O O . GLY A 1 368 ? -17.716 16.493 22.996 1.00 97.38 368 GLY A O 1
ATOM 2904 N N . ASP A 1 369 ? -15.934 17.041 21.759 1.00 96.69 369 ASP A N 1
ATOM 2905 C CA . ASP A 1 369 ? -16.549 18.256 21.214 1.00 96.69 369 ASP A CA 1
ATOM 2906 C C . ASP A 1 369 ? -17.650 17.929 20.196 1.00 96.69 369 ASP A C 1
ATOM 2908 O O . ASP A 1 369 ? -18.718 18.546 20.216 1.00 96.69 369 ASP A O 1
ATOM 2912 N N . ILE A 1 370 ? -17.420 16.925 19.345 1.00 97.31 370 ILE A N 1
ATOM 2913 C CA . ILE A 1 370 ? -18.406 16.428 18.379 1.00 97.31 370 ILE A CA 1
ATOM 2914 C C . ILE A 1 370 ? -19.621 15.858 19.107 1.00 97.31 370 ILE A C 1
ATOM 2916 O O . ILE A 1 370 ? -20.747 16.188 18.748 1.00 97.31 370 ILE A O 1
ATOM 2920 N N . GLU A 1 371 ? -19.424 15.049 20.144 1.00 96.50 371 GLU A N 1
ATOM 2921 C CA . GLU A 1 371 ? -20.525 14.465 20.909 1.00 96.50 371 GLU A CA 1
ATOM 2922 C C . GLU A 1 371 ? -21.415 15.545 21.543 1.00 96.50 371 GLU A C 1
ATOM 2924 O O . GLU A 1 371 ? -22.639 15.499 21.402 1.00 96.50 371 GLU A O 1
ATOM 2929 N N . LYS A 1 372 ? -20.830 16.567 22.184 1.00 95.81 372 LYS A N 1
ATOM 2930 C CA . LYS A 1 372 ? -21.596 17.710 22.722 1.00 95.81 372 LYS A CA 1
ATOM 2931 C C . LYS A 1 372 ? -22.402 18.404 21.629 1.00 95.81 372 LYS A C 1
ATOM 2933 O O . LYS A 1 372 ? -23.552 18.780 21.844 1.00 95.81 372 LYS A O 1
ATOM 2938 N N . ARG A 1 373 ? -21.801 18.560 20.449 1.00 95.81 373 ARG A N 1
ATOM 2939 C CA . ARG A 1 373 ? -22.449 19.172 19.292 1.00 95.81 373 ARG A CA 1
ATOM 2940 C C . ARG A 1 373 ? -23.605 18.323 18.770 1.00 95.81 373 ARG A C 1
ATOM 2942 O O . ARG A 1 373 ? -24.664 18.879 18.506 1.00 95.81 373 ARG A O 1
ATOM 2949 N N . ILE A 1 374 ? -23.448 17.000 18.689 1.00 96.06 374 ILE A N 1
ATOM 2950 C CA . ILE A 1 374 ? -24.523 16.063 18.323 1.00 96.06 374 ILE A CA 1
ATOM 2951 C C . ILE A 1 374 ? -25.730 16.257 19.243 1.00 96.06 374 ILE A C 1
ATOM 2953 O O . ILE A 1 374 ? -26.839 16.427 18.747 1.00 96.06 374 ILE A O 1
ATOM 2957 N N . HIS A 1 375 ? -25.525 16.320 20.560 1.00 94.31 375 HIS A N 1
ATOM 2958 C CA . HIS A 1 375 ? -26.620 16.491 21.522 1.00 94.31 375 HIS A CA 1
ATOM 2959 C C . HIS A 1 375 ? -27.426 17.784 21.316 1.00 94.31 375 HIS A C 1
ATOM 2961 O O . HIS A 1 375 ? -28.623 17.807 21.599 1.00 94.31 375 HIS A O 1
ATOM 2967 N N . VAL A 1 376 ? -26.788 18.852 20.829 1.00 96.00 376 VAL A N 1
ATOM 2968 C CA . VAL A 1 376 ? -27.426 20.163 20.630 1.00 96.00 376 VAL A CA 1
ATOM 2969 C C . VAL A 1 376 ? -27.997 20.317 19.221 1.00 96.00 376 VAL A C 1
ATOM 2971 O O . VAL A 1 376 ? -29.131 20.761 19.056 1.00 96.00 376 VAL A O 1
ATOM 2974 N N . GLU A 1 377 ? -27.213 19.982 18.198 1.00 95.19 377 GLU A N 1
ATOM 2975 C CA . GLU A 1 377 ? -27.520 20.286 16.797 1.00 95.19 377 GLU A CA 1
ATOM 2976 C C . GLU A 1 377 ? -28.200 19.122 16.070 1.00 95.19 377 GLU A C 1
ATOM 2978 O O . GLU A 1 377 ? -28.970 19.347 15.138 1.00 95.19 377 GLU A O 1
ATOM 2983 N N . CYS A 1 378 ? -27.915 17.876 16.458 1.00 93.88 378 CYS A N 1
ATOM 2984 C CA . CYS A 1 378 ? -28.363 16.671 15.754 1.00 93.88 378 CYS A CA 1
ATOM 2985 C C . CYS A 1 378 ? -28.733 15.530 16.727 1.00 93.88 378 CYS A C 1
ATOM 2987 O O . CYS A 1 378 ? -28.209 14.425 16.585 1.00 93.88 378 CYS A O 1
ATOM 2989 N N . PRO A 1 379 ? -29.641 15.739 17.703 1.00 91.19 379 PRO A N 1
ATOM 2990 C CA . PRO A 1 379 ? -29.912 14.746 18.752 1.00 91.19 379 PRO A CA 1
ATOM 2991 C C . PRO A 1 379 ? -30.473 13.416 18.221 1.00 91.19 379 PRO A C 1
ATOM 2993 O O . PRO A 1 379 ? -30.353 12.393 18.887 1.00 91.19 379 PRO A O 1
ATOM 2996 N N . ASN A 1 380 ? -31.046 13.429 17.013 1.00 92.50 380 ASN A N 1
ATOM 2997 C CA . ASN A 1 380 ? -31.609 12.261 16.330 1.00 92.50 380 ASN A CA 1
ATOM 2998 C C . ASN A 1 380 ? -30.697 11.727 15.211 1.00 92.50 380 ASN A C 1
ATOM 3000 O O . ASN A 1 380 ? -31.197 11.127 14.260 1.00 92.50 380 ASN A O 1
ATOM 3004 N N . ILE A 1 381 ? -29.390 12.014 15.253 1.00 93.75 381 ILE A N 1
ATOM 3005 C CA . ILE A 1 381 ? -28.437 11.414 14.312 1.00 93.75 381 ILE A CA 1
ATOM 3006 C C . ILE A 1 381 ? -28.533 9.886 14.388 1.00 93.75 381 ILE A C 1
ATOM 3008 O O . ILE A 1 381 ? -28.703 9.331 15.476 1.00 93.75 381 ILE A O 1
ATOM 3012 N N . ASP A 1 382 ? -28.430 9.212 13.242 1.00 95.06 382 ASP A N 1
ATOM 3013 C CA . ASP A 1 382 ? -28.302 7.759 13.239 1.00 95.06 382 ASP A CA 1
ATOM 3014 C C . ASP A 1 382 ? -27.002 7.387 13.953 1.00 95.06 382 ASP A C 1
ATOM 3016 O O . ASP A 1 382 ? -25.910 7.780 13.536 1.00 95.06 382 ASP A O 1
ATOM 3020 N N . ARG A 1 383 ? -27.147 6.700 15.084 1.00 92.94 383 ARG A N 1
ATOM 3021 C CA . ARG A 1 383 ? -26.027 6.318 15.934 1.00 92.94 383 ARG A CA 1
ATOM 3022 C C . ARG A 1 383 ? -25.290 5.104 15.400 1.00 92.94 383 ARG A C 1
ATOM 3024 O O . ARG A 1 383 ? -24.161 4.920 15.828 1.00 92.94 383 ARG A O 1
ATOM 3031 N N . GLU A 1 384 ? -25.912 4.301 14.530 1.00 94.31 384 GLU A N 1
ATOM 3032 C CA . GLU A 1 384 ? -25.434 2.963 14.163 1.00 94.31 384 GLU A CA 1
ATOM 3033 C C . GLU A 1 384 ? -24.955 2.189 15.409 1.00 94.31 384 GLU A C 1
ATOM 3035 O O . GLU A 1 384 ? -23.767 2.139 15.723 1.00 94.31 384 GLU A O 1
ATOM 3040 N N . THR A 1 385 ? -25.905 1.664 16.189 1.00 95.69 385 THR A N 1
ATOM 3041 C CA . THR A 1 385 ? -25.606 0.952 17.441 1.00 95.69 385 THR A CA 1
ATOM 3042 C C . THR A 1 385 ? -25.191 -0.490 17.176 1.00 95.69 385 THR A C 1
ATOM 3044 O O . THR A 1 385 ? -25.893 -1.224 16.478 1.00 95.69 385 THR A O 1
ATOM 3047 N N . PHE A 1 386 ? -24.103 -0.905 17.816 1.00 96.38 386 PHE A N 1
ATOM 3048 C CA . PHE A 1 386 ? -23.583 -2.266 17.803 1.00 96.38 386 PHE A CA 1
ATOM 3049 C C . PHE A 1 386 ? -23.639 -2.849 19.214 1.00 96.38 386 PHE A C 1
ATOM 3051 O O . PHE A 1 386 ? -23.376 -2.141 20.184 1.00 96.38 386 PHE A O 1
ATOM 3058 N N . VAL A 1 387 ? -23.980 -4.135 19.308 1.00 96.69 387 VAL A N 1
ATOM 3059 C CA . VAL A 1 387 ? -23.935 -4.928 20.543 1.00 96.69 387 VAL A CA 1
ATOM 3060 C C . VAL A 1 387 ? -23.123 -6.173 20.226 1.00 96.69 387 VAL A C 1
ATOM 3062 O O . VAL A 1 387 ? -23.558 -7.019 19.440 1.00 96.69 387 VAL A O 1
ATOM 3065 N N . GLU A 1 388 ? -21.916 -6.247 20.774 1.00 95.38 388 GLU A N 1
ATOM 3066 C CA . GLU A 1 388 ? -20.937 -7.271 20.419 1.00 95.38 388 GLU A CA 1
ATOM 3067 C C . GLU A 1 388 ? -20.487 -8.055 21.661 1.00 95.38 388 GLU A C 1
ATOM 3069 O O . GLU A 1 388 ? -20.210 -7.455 22.702 1.00 95.38 388 GLU A O 1
ATOM 3074 N N . PRO A 1 389 ? -20.408 -9.397 21.584 1.00 95.69 389 PRO A N 1
ATOM 3075 C CA . PRO A 1 389 ? -19.966 -10.221 22.703 1.00 95.69 389 PRO A CA 1
ATOM 3076 C C . PRO A 1 389 ? -18.445 -10.147 22.888 1.00 95.69 389 PRO A C 1
ATOM 3078 O O . PRO A 1 389 ? -17.709 -9.733 21.989 1.00 95.69 389 PRO A O 1
ATOM 3081 N N . ARG A 1 390 ? -17.965 -10.633 24.038 1.00 93.50 390 ARG A N 1
ATOM 3082 C CA . ARG A 1 390 ? -16.533 -10.822 24.317 1.00 93.50 390 ARG A CA 1
ATOM 3083 C C . ARG A 1 390 ? -15.815 -11.525 23.164 1.00 93.50 390 ARG A C 1
ATOM 3085 O O . ARG A 1 390 ? -16.357 -12.456 22.576 1.00 93.50 390 ARG A O 1
ATOM 3092 N N . GLU A 1 391 ? -14.575 -11.113 22.903 1.00 88.19 391 GLU A N 1
ATOM 3093 C CA . GLU A 1 391 ? -13.688 -11.678 21.871 1.00 88.19 391 GLU A CA 1
ATOM 3094 C C . GLU A 1 391 ? -14.163 -11.449 20.429 1.00 88.19 391 GLU A C 1
ATOM 3096 O O . GLU A 1 391 ? -13.477 -11.863 19.490 1.00 88.19 391 GLU A O 1
ATOM 3101 N N . MET A 1 392 ? -15.268 -10.718 20.221 1.00 88.50 392 MET A N 1
ATOM 3102 C CA . MET A 1 392 ? -15.601 -10.197 18.900 1.00 88.50 392 MET A CA 1
ATOM 3103 C C . MET A 1 392 ? -14.474 -9.267 18.440 1.00 88.50 392 MET A C 1
ATOM 3105 O O . MET A 1 392 ? -14.239 -8.214 19.035 1.00 88.50 392 MET A O 1
ATOM 3109 N N . CYS A 1 393 ? -13.760 -9.698 17.399 1.00 88.44 393 CYS A N 1
ATOM 3110 C CA . CYS A 1 393 ? -12.619 -9.006 16.815 1.00 88.44 393 CYS A CA 1
ATOM 3111 C C . CYS A 1 393 ? -13.029 -8.411 15.470 1.00 88.44 393 CYS A C 1
ATOM 3113 O O . CYS A 1 393 ? -13.297 -9.126 14.499 1.00 88.44 393 CYS A O 1
ATOM 3115 N N . SER A 1 394 ? -13.030 -7.086 15.387 1.00 88.50 394 SER A N 1
ATOM 3116 C CA . SER A 1 394 ? -13.149 -6.396 14.115 1.00 88.50 394 SER A CA 1
ATOM 3117 C C . SER A 1 394 ? -11.816 -6.501 13.391 1.00 88.50 394 SER A C 1
ATOM 3119 O O . SER A 1 394 ? -10.836 -5.826 13.727 1.00 88.50 394 SER A O 1
ATOM 3121 N N . THR A 1 395 ? -11.782 -7.354 12.363 1.00 92.50 395 THR A N 1
ATOM 3122 C CA . THR A 1 395 ? -10.655 -7.378 11.427 1.00 92.50 395 THR A CA 1
ATOM 3123 C C . THR A 1 395 ? -10.413 -5.959 10.945 1.00 92.50 395 THR A C 1
ATOM 3125 O O . THR A 1 395 ? -11.339 -5.268 10.528 1.00 92.50 395 THR A O 1
ATOM 3128 N N . THR A 1 396 ? -9.165 -5.524 10.978 1.00 95.56 396 THR A N 1
ATOM 3129 C CA . THR A 1 396 ? -8.800 -4.159 10.590 1.00 95.56 396 THR A CA 1
ATOM 3130 C C . THR A 1 396 ? -9.392 -3.740 9.245 1.00 95.56 396 THR A C 1
ATOM 3132 O O . THR A 1 396 ? -9.317 -4.469 8.247 1.00 95.56 396 THR A O 1
ATOM 3135 N N . HIS A 1 397 ? -9.967 -2.546 9.209 1.00 96.25 397 HIS A N 1
ATOM 3136 C CA . HIS A 1 397 ? -10.653 -1.991 8.052 1.00 96.25 397 HIS A CA 1
ATOM 3137 C C . HIS A 1 397 ? -10.584 -0.464 8.054 1.00 96.25 397 HIS A C 1
ATOM 3139 O O . HIS A 1 397 ? -9.919 0.148 8.887 1.00 96.25 397 HIS A O 1
ATOM 3145 N N . VAL A 1 398 ? -11.232 0.139 7.063 1.00 96.81 398 VAL A N 1
ATOM 3146 C CA . VAL A 1 398 ? -11.340 1.586 6.887 1.00 96.81 398 VAL A CA 1
ATOM 3147 C C . VAL A 1 398 ? -12.795 1.930 6.577 1.00 96.81 398 VAL A C 1
ATOM 3149 O O . VAL A 1 398 ? -13.500 1.127 5.960 1.00 96.81 398 VAL A O 1
ATOM 3152 N N . HIS A 1 399 ? -13.222 3.140 6.926 1.00 95.50 399 HIS A N 1
ATOM 3153 C CA . HIS A 1 399 ? -14.501 3.695 6.480 1.00 95.50 399 HIS A CA 1
ATOM 3154 C C . HIS A 1 399 ? -14.307 4.629 5.282 1.00 95.50 399 HIS A C 1
ATOM 3156 O O . HIS A 1 399 ? -13.190 5.052 4.979 1.00 95.50 399 HIS A O 1
ATOM 3162 N N . ASN A 1 400 ? -15.406 4.936 4.586 1.00 95.12 400 ASN A N 1
ATOM 3163 C CA . ASN A 1 400 ? -15.435 5.885 3.465 1.00 95.12 400 ASN A CA 1
ATOM 3164 C C . ASN A 1 400 ? -15.842 7.306 3.908 1.00 95.12 400 ASN A C 1
ATOM 3166 O O . ASN A 1 400 ? -16.178 8.145 3.066 1.00 95.12 400 ASN A O 1
ATOM 3170 N N . ASP A 1 401 ? -15.885 7.520 5.220 1.00 96.31 401 ASP A N 1
ATOM 3171 C CA . ASP A 1 401 ? -16.438 8.662 5.932 1.00 96.31 401 ASP A CA 1
ATOM 3172 C C . ASP A 1 401 ? -15.810 8.734 7.339 1.00 96.31 401 ASP A C 1
ATOM 3174 O O . ASP A 1 401 ? -15.085 7.826 7.753 1.00 96.31 401 ASP A O 1
ATOM 3178 N N . HIS A 1 402 ? -16.036 9.842 8.050 1.00 97.75 402 HIS A N 1
ATOM 3179 C CA . HIS A 1 402 ? -15.552 10.015 9.421 1.00 97.75 402 HIS A CA 1
ATOM 3180 C C . HIS A 1 402 ? -16.542 9.400 10.402 1.00 97.75 402 HIS A C 1
ATOM 3182 O O . HIS A 1 402 ? -17.743 9.657 10.305 1.00 97.75 402 HIS A O 1
ATOM 3188 N N . ARG A 1 403 ? -16.039 8.655 11.384 1.00 97.56 403 ARG A N 1
ATOM 3189 C CA . ARG A 1 403 ? -16.845 7.989 12.411 1.00 97.56 403 ARG A CA 1
ATOM 3190 C C . ARG A 1 403 ? -16.476 8.488 13.792 1.00 97.56 403 ARG A C 1
ATOM 3192 O O . ARG A 1 403 ? -15.300 8.667 14.098 1.00 97.56 403 ARG A O 1
ATOM 3199 N N . LEU A 1 404 ? -17.475 8.682 14.638 1.00 97.88 404 LEU A N 1
ATOM 3200 C CA . LEU A 1 404 ? -17.275 8.874 16.069 1.00 97.88 404 LEU A CA 1
ATOM 3201 C C . LEU A 1 404 ? -17.609 7.562 16.771 1.00 97.88 404 LEU A C 1
ATOM 3203 O O . LEU A 1 404 ? -18.752 7.146 16.701 1.00 97.88 404 LEU A O 1
ATOM 3207 N N . VAL A 1 405 ? -16.658 6.946 17.466 1.00 97.81 405 VAL A N 1
ATOM 3208 C CA . VAL A 1 405 ? -16.943 5.796 18.336 1.00 97.81 405 VAL A CA 1
ATOM 3209 C C . VAL A 1 405 ? -17.239 6.302 19.739 1.00 97.81 405 VAL A C 1
ATOM 3211 O O . VAL A 1 405 ? -16.464 7.111 20.252 1.00 97.81 405 VAL A O 1
ATOM 3214 N N . VAL A 1 406 ? -18.331 5.836 20.349 1.00 97.94 406 VAL A N 1
ATOM 3215 C CA . VAL A 1 406 ? -18.708 6.138 21.743 1.00 97.94 406 VAL A CA 1
ATOM 3216 C C . VAL A 1 406 ? -19.124 4.855 22.451 1.00 97.94 406 VAL A C 1
ATOM 3218 O O . VAL A 1 406 ? -19.999 4.154 21.943 1.00 97.94 406 VAL A O 1
ATOM 3221 N N . ILE A 1 407 ? -18.535 4.570 23.615 1.00 98.44 407 ILE A N 1
ATOM 3222 C CA . ILE A 1 407 ? -18.907 3.408 24.436 1.00 98.44 407 ILE A CA 1
ATOM 3223 C C . ILE A 1 407 ? -20.109 3.757 25.308 1.00 98.44 407 ILE A C 1
ATOM 3225 O O . ILE A 1 407 ? -20.035 4.670 26.134 1.00 98.44 407 ILE A O 1
ATOM 3229 N N . GLU A 1 408 ? -21.201 3.017 25.144 1.00 98.06 408 GLU A N 1
ATOM 3230 C CA . GLU A 1 408 ? -22.379 3.113 26.008 1.00 98.06 408 GLU A CA 1
ATOM 3231 C C . GLU A 1 408 ? -22.250 2.154 27.196 1.00 98.06 408 GLU A C 1
ATOM 3233 O O . GLU A 1 408 ? -22.394 2.569 28.343 1.00 98.06 408 GLU A O 1
ATOM 3238 N N . GLU A 1 409 ? -21.912 0.889 26.930 1.00 97.94 409 GLU A N 1
ATOM 3239 C CA . GLU A 1 409 ? -21.754 -0.159 27.941 1.00 97.94 409 GLU A CA 1
ATOM 3240 C C . GLU A 1 409 ? -20.578 -1.084 27.597 1.00 97.94 409 GLU A C 1
ATOM 3242 O O . GLU A 1 409 ? -20.290 -1.333 26.425 1.00 97.94 409 GLU A O 1
ATOM 3247 N N . GLY A 1 410 ? -19.922 -1.640 28.619 1.00 97.94 410 GLY A N 1
ATOM 3248 C CA . GLY A 1 410 ? -18.815 -2.586 28.456 1.00 97.94 410 GLY A CA 1
ATOM 3249 C C . GLY A 1 410 ? -17.466 -1.933 28.150 1.00 97.94 410 GLY A C 1
ATOM 3250 O O . GLY A 1 410 ? -17.291 -0.727 28.313 1.00 97.94 410 GLY A O 1
ATOM 3251 N N . ASP A 1 411 ? -16.516 -2.765 27.724 1.00 97.81 411 ASP A N 1
ATOM 3252 C CA . ASP A 1 411 ? -15.123 -2.400 27.497 1.00 97.81 411 ASP A CA 1
ATOM 3253 C C . ASP A 1 411 ? -14.632 -2.966 26.158 1.00 97.81 411 ASP A C 1
ATOM 3255 O O . ASP A 1 411 ? -14.855 -4.140 25.826 1.00 97.81 411 ASP A O 1
ATOM 3259 N N . MET A 1 412 ? -13.885 -2.151 25.416 1.00 96.88 412 MET A N 1
ATOM 3260 C CA . MET A 1 412 ? -13.225 -2.559 24.179 1.00 96.88 412 MET A CA 1
ATOM 3261 C C . MET A 1 412 ? -11.795 -2.028 24.110 1.00 96.88 412 MET A C 1
ATOM 3263 O O . MET A 1 412 ? -11.460 -0.989 24.674 1.00 96.88 412 MET A O 1
ATOM 3267 N N . VAL A 1 413 ? -10.946 -2.728 23.365 1.00 95.25 413 VAL A N 1
ATOM 3268 C CA . VAL A 1 413 ? -9.627 -2.230 22.974 1.00 95.25 413 VAL A CA 1
ATOM 3269 C C . VAL A 1 413 ? -9.687 -1.857 21.507 1.00 95.25 413 VAL A C 1
ATOM 3271 O O . VAL A 1 413 ? -10.037 -2.680 20.664 1.00 95.25 413 VAL A O 1
ATOM 3274 N N . PHE A 1 414 ? -9.326 -0.618 21.206 1.00 94.62 414 PHE A N 1
ATOM 3275 C CA . PHE A 1 414 ? -9.173 -0.100 19.858 1.00 94.62 414 PHE A CA 1
ATOM 3276 C C . PHE A 1 414 ? -7.700 -0.121 19.451 1.00 94.62 414 PHE A C 1
ATOM 3278 O O . PHE A 1 414 ? -6.830 0.226 20.248 1.00 94.62 414 PHE A O 1
ATOM 3285 N N . TRP A 1 415 ? -7.395 -0.470 18.203 1.00 93.06 415 TRP A N 1
ATOM 3286 C CA . TRP A 1 415 ? -6.030 -0.407 17.679 1.00 93.06 415 TRP A CA 1
ATOM 3287 C C . TRP A 1 415 ? -5.973 0.182 16.278 1.00 93.06 415 TRP A C 1
ATOM 3289 O O . TRP A 1 415 ? -6.833 -0.043 15.427 1.00 93.06 415 TRP A O 1
ATOM 3299 N N . GLY A 1 416 ? -4.877 0.889 16.012 1.00 89.69 416 GLY A N 1
ATOM 3300 C CA . GLY A 1 416 ? -4.536 1.387 14.675 1.00 89.69 416 GLY A CA 1
ATOM 3301 C C . GLY A 1 416 ? -3.144 0.972 14.187 1.00 89.69 416 GLY A C 1
ATOM 3302 O O . GLY A 1 416 ? -2.766 1.280 13.058 1.00 89.69 416 GLY A O 1
ATOM 3303 N N . ASN A 1 417 ? -2.379 0.276 15.032 1.00 90.19 417 ASN A N 1
ATOM 3304 C CA . ASN A 1 417 ? -1.046 -0.269 14.768 1.00 90.19 417 ASN A CA 1
ATOM 3305 C C . ASN A 1 417 ? -0.758 -1.380 15.794 1.00 90.19 417 ASN A C 1
ATOM 3307 O O . ASN A 1 417 ? -1.336 -1.364 16.876 1.00 90.19 417 ASN A O 1
ATOM 3311 N N . LEU A 1 418 ? 0.175 -2.291 15.505 1.00 86.88 418 LEU A N 1
ATOM 3312 C CA . LEU A 1 418 ? 0.540 -3.403 16.391 1.00 86.88 418 LEU A CA 1
ATOM 3313 C C . LEU A 1 418 ? 0.957 -2.953 17.805 1.00 86.88 418 LEU A C 1
ATOM 3315 O O . LEU A 1 418 ? 0.731 -3.665 18.773 1.00 86.88 418 LEU A O 1
ATOM 3319 N N . GLY A 1 419 ? 1.561 -1.767 17.925 1.00 77.44 419 GLY A N 1
ATOM 3320 C CA . GLY A 1 419 ? 1.977 -1.197 19.211 1.00 77.44 419 GLY A CA 1
ATOM 3321 C C . GLY A 1 419 ? 1.082 -0.084 19.748 1.00 77.44 419 GLY A C 1
ATOM 3322 O O . GLY A 1 419 ? 1.499 0.609 20.666 1.00 77.44 419 GLY A O 1
ATOM 3323 N N . MET A 1 420 ? -0.089 0.151 19.151 1.00 87.38 420 MET A N 1
ATOM 3324 C CA . MET A 1 420 ? -1.003 1.207 19.585 1.00 87.38 420 MET A CA 1
ATOM 3325 C C . MET A 1 420 ? -2.332 0.604 19.981 1.00 87.38 420 MET A C 1
ATOM 3327 O O . MET A 1 420 ? -3.067 0.113 19.123 1.00 87.38 420 MET A O 1
ATOM 3331 N N . GLN A 1 421 ? -2.615 0.690 21.273 1.00 90.88 421 GLN A N 1
ATOM 3332 C CA . GLN A 1 421 ? -3.884 0.310 21.860 1.00 90.88 421 GLN A CA 1
ATOM 3333 C C . GLN A 1 421 ? -4.479 1.523 22.569 1.00 90.88 421 GLN A C 1
ATOM 3335 O O . GLN A 1 421 ? -3.773 2.278 23.240 1.00 90.88 421 GLN A O 1
ATOM 3340 N N . LEU A 1 422 ? -5.781 1.695 22.400 1.00 94.50 422 LEU A N 1
ATOM 3341 C CA . LEU A 1 422 ? -6.603 2.611 23.163 1.00 94.50 422 LEU A CA 1
ATOM 3342 C C . LEU A 1 422 ? -7.645 1.758 23.882 1.00 94.50 422 LEU A C 1
ATOM 3344 O O . LEU A 1 422 ? -8.566 1.233 23.258 1.00 94.50 422 LEU A O 1
ATOM 3348 N N . GLU A 1 423 ? -7.450 1.575 25.182 1.00 96.56 423 GLU A N 1
ATOM 3349 C CA . GLU A 1 423 ? -8.456 0.978 26.056 1.00 96.56 423 GLU A CA 1
ATOM 3350 C C . GLU A 1 423 ? -9.617 1.965 26.192 1.00 96.56 423 GLU A C 1
ATOM 3352 O O . GLU A 1 423 ? -9.394 3.153 26.433 1.00 96.56 423 GLU A O 1
ATOM 3357 N N . MET A 1 424 ? -10.838 1.485 25.975 1.00 97.81 424 MET A N 1
ATOM 3358 C CA . MET A 1 424 ? -12.049 2.295 26.009 1.00 97.81 424 MET A CA 1
ATOM 3359 C C . MET A 1 424 ? -13.085 1.629 26.912 1.00 97.81 424 MET A C 1
ATOM 3361 O O . MET A 1 424 ? -13.410 0.455 26.726 1.00 97.81 424 MET A O 1
ATOM 3365 N N . THR A 1 425 ? -13.615 2.396 27.859 1.00 98.25 425 THR A N 1
ATOM 3366 C CA . THR A 1 425 ? -14.711 2.005 28.754 1.00 98.25 425 THR A CA 1
ATOM 3367 C C . THR A 1 425 ? -15.893 2.966 28.608 1.00 98.25 425 THR A C 1
ATOM 3369 O O . THR A 1 425 ? -15.874 3.881 27.784 1.00 98.25 425 THR A O 1
ATOM 3372 N N . VAL A 1 426 ? -16.944 2.763 29.399 1.00 98.19 426 VAL A N 1
ATOM 3373 C CA . VAL A 1 426 ? -18.185 3.550 29.380 1.00 98.19 426 VAL A CA 1
ATOM 3374 C C . VAL A 1 426 ? -17.917 5.059 29.345 1.00 98.19 426 VAL A C 1
ATOM 3376 O O . VAL A 1 426 ? -17.297 5.628 30.244 1.00 98.19 426 VAL A O 1
ATOM 3379 N N . GLY A 1 427 ? -18.446 5.720 28.314 1.00 97.12 427 GLY A N 1
ATOM 3380 C CA . GLY A 1 427 ? -18.318 7.159 28.095 1.00 97.12 427 GLY A CA 1
ATOM 3381 C C . GLY A 1 427 ? -17.049 7.595 27.359 1.00 97.12 427 GLY A C 1
ATOM 3382 O O . GLY A 1 427 ? -16.955 8.777 27.004 1.00 97.12 427 GLY A O 1
ATOM 3383 N N . ASP A 1 428 ? -16.105 6.687 27.092 1.00 98.25 428 ASP A N 1
ATOM 3384 C CA . ASP A 1 428 ? -14.956 6.969 26.236 1.00 98.25 428 ASP A CA 1
ATOM 3385 C C . ASP A 1 428 ? -15.370 7.104 24.774 1.00 98.25 428 ASP A C 1
ATOM 3387 O O . ASP A 1 428 ? -16.366 6.547 24.304 1.00 98.25 428 ASP A O 1
ATOM 3391 N N . LYS A 1 429 ? -14.581 7.895 24.046 1.00 97.88 429 LYS A N 1
ATOM 3392 C CA . LYS A 1 429 ? -14.857 8.248 22.658 1.00 97.88 429 LYS A CA 1
ATOM 3393 C C . LYS A 1 429 ? -13.597 8.522 21.864 1.00 97.88 429 LYS A C 1
ATOM 3395 O O . LYS A 1 429 ? -12.635 9.096 22.376 1.00 97.88 429 LYS A O 1
ATOM 3400 N N . VAL A 1 430 ? -13.640 8.178 20.584 1.00 98.06 430 VAL A N 1
ATOM 3401 C CA . VAL A 1 430 ? -12.560 8.466 19.640 1.00 98.06 430 VAL A CA 1
ATOM 3402 C C . VAL A 1 430 ? -13.124 8.810 18.268 1.00 98.06 430 VAL A C 1
ATOM 3404 O O . VAL A 1 430 ? -14.093 8.217 17.799 1.00 98.06 430 VAL A O 1
ATOM 3407 N N . LEU A 1 431 ? -12.517 9.803 17.621 1.00 98.25 431 LEU A N 1
ATOM 3408 C CA . LEU A 1 431 ? -12.816 10.164 16.243 1.00 98.25 431 LEU A CA 1
ATOM 3409 C C . LEU A 1 431 ? -11.905 9.356 15.317 1.00 98.25 431 LEU A C 1
ATOM 3411 O O . LEU A 1 431 ? -10.677 9.431 15.423 1.00 98.25 431 LEU A O 1
ATOM 3415 N N . ILE A 1 432 ? -12.518 8.646 14.378 1.00 97.94 432 ILE A N 1
ATOM 3416 C CA . ILE A 1 432 ? -11.861 7.885 13.321 1.00 97.94 432 ILE A CA 1
ATOM 3417 C C . ILE A 1 432 ? -12.049 8.643 12.005 1.00 97.94 432 ILE A C 1
ATOM 3419 O O . ILE A 1 432 ? -13.169 8.722 11.492 1.00 97.94 432 ILE A O 1
ATOM 3423 N N . PRO A 1 433 ? -10.979 9.220 11.441 1.00 97.56 433 PRO A N 1
ATOM 3424 C CA . PRO A 1 433 ? -11.083 9.914 10.168 1.00 97.56 433 PRO A CA 1
ATOM 3425 C C . PRO A 1 433 ? -11.316 8.967 8.980 1.00 97.56 433 PRO A C 1
ATOM 3427 O O . PRO A 1 433 ? -10.905 7.805 9.003 1.00 97.56 433 PRO A O 1
ATOM 3430 N N . ASP A 1 434 ? -11.899 9.500 7.903 1.00 97.56 434 ASP A N 1
ATOM 3431 C CA . ASP A 1 434 ? -12.068 8.813 6.613 1.00 97.56 434 ASP A CA 1
ATOM 3432 C C . ASP A 1 434 ? -10.763 8.137 6.150 1.00 97.56 434 ASP A C 1
ATOM 3434 O O . ASP A 1 434 ? -9.669 8.722 6.150 1.00 97.56 434 ASP A O 1
ATOM 3438 N N . GLY A 1 435 ? -10.883 6.870 5.750 1.00 97.12 435 GLY A N 1
ATOM 3439 C CA . GLY A 1 435 ? -9.788 6.080 5.206 1.00 97.12 435 GLY A CA 1
ATOM 3440 C C . GLY A 1 435 ? -8.697 5.691 6.207 1.00 97.12 435 GLY A C 1
ATOM 3441 O O . GLY A 1 435 ? -7.625 5.287 5.762 1.00 97.12 435 GLY A O 1
ATOM 3442 N N . ARG A 1 436 ? -8.902 5.839 7.525 1.00 97.88 436 ARG A N 1
ATOM 3443 C CA . ARG A 1 436 ? -7.911 5.428 8.534 1.00 97.88 436 ARG A CA 1
ATOM 3444 C C . ARG A 1 436 ? -8.081 3.971 8.944 1.00 97.88 436 ARG A C 1
ATOM 3446 O O . ARG A 1 436 ? -9.174 3.533 9.305 1.00 97.88 436 ARG A O 1
ATOM 3453 N N . LEU A 1 437 ? -6.982 3.221 8.870 1.00 97.94 437 LEU A N 1
ATOM 3454 C CA . LEU A 1 437 ? -6.962 1.786 9.143 1.00 97.94 437 LEU A CA 1
ATOM 3455 C C . LEU A 1 437 ? -7.024 1.539 10.647 1.00 97.94 437 LEU A C 1
ATOM 3457 O O . LEU A 1 437 ? -6.171 2.038 11.380 1.00 97.94 437 LEU A O 1
ATOM 3461 N N . HIS A 1 438 ? -8.004 0.763 11.092 1.00 97.12 438 HIS A N 1
ATOM 3462 C CA . HIS A 1 438 ? -8.215 0.477 12.507 1.00 97.12 438 HIS A CA 1
ATOM 3463 C C . HIS A 1 438 ? -9.006 -0.815 12.714 1.00 97.12 438 HIS A C 1
ATOM 3465 O O . HIS A 1 438 ? -9.601 -1.340 11.773 1.00 97.12 438 HIS A O 1
ATOM 3471 N N . GLY A 1 439 ? -9.016 -1.321 13.943 1.00 95.06 439 GLY A N 1
ATOM 3472 C CA . GLY A 1 439 ? -9.866 -2.424 14.382 1.00 95.06 439 GLY A CA 1
ATOM 3473 C C . GLY A 1 439 ? -10.089 -2.379 15.891 1.00 95.06 439 GLY A C 1
ATOM 3474 O O . GLY A 1 439 ? -9.643 -1.444 16.564 1.00 95.06 439 GLY A O 1
ATOM 3475 N N . SER A 1 440 ? -10.792 -3.380 16.408 1.00 94.75 440 SER A N 1
ATOM 3476 C CA . SER A 1 440 ? -11.152 -3.451 17.822 1.00 94.75 440 SER A CA 1
ATOM 3477 C C . SER A 1 440 ? -11.443 -4.870 18.304 1.00 94.75 440 SER A C 1
ATOM 3479 O O . SER A 1 440 ? -11.824 -5.720 17.503 1.00 94.75 440 SER A O 1
ATOM 3481 N N . THR A 1 441 ? -11.307 -5.104 19.612 1.00 94.75 441 THR A N 1
ATOM 3482 C CA . THR A 1 441 ? -11.791 -6.310 20.305 1.00 94.75 441 THR A CA 1
ATOM 3483 C C . THR A 1 441 ? -12.594 -5.907 21.523 1.00 94.75 441 THR A C 1
ATOM 3485 O O . THR A 1 441 ? -12.142 -5.086 22.322 1.00 94.75 441 THR A O 1
ATOM 3488 N N . VAL A 1 442 ? -13.740 -6.553 21.709 1.00 96.00 442 VAL A N 1
ATOM 3489 C CA . VAL A 1 442 ? -14.502 -6.489 22.959 1.00 96.00 442 VAL A CA 1
ATOM 3490 C C . VAL A 1 442 ? -13.822 -7.341 24.031 1.00 96.00 442 VAL A C 1
ATOM 3492 O O . VAL A 1 442 ? -13.565 -8.531 23.822 1.00 96.00 442 VAL A O 1
ATOM 3495 N N . VAL A 1 443 ? -13.538 -6.743 25.190 1.00 95.88 443 VAL A N 1
ATOM 3496 C CA . VAL A 1 443 ? -12.856 -7.421 26.310 1.00 95.88 443 VAL A CA 1
ATOM 3497 C C . VAL A 1 443 ? -13.784 -7.717 27.491 1.00 95.88 443 VAL A C 1
ATOM 3499 O O . VAL A 1 443 ? -13.519 -8.652 28.253 1.00 95.88 443 VAL A O 1
ATOM 3502 N N . SER A 1 444 ? -14.893 -6.984 27.618 1.00 96.62 444 SER A N 1
ATOM 3503 C CA . SER A 1 444 ? -15.994 -7.289 28.540 1.00 96.62 444 SER A CA 1
ATOM 3504 C C . SER A 1 444 ? -16.878 -8.427 28.014 1.00 96.62 444 SER A C 1
ATOM 3506 O O . SER A 1 444 ? -16.730 -8.875 26.884 1.00 96.62 444 SER A O 1
ATOM 3508 N N . ALA A 1 445 ? -17.818 -8.924 28.830 1.00 96.62 445 ALA A N 1
ATOM 3509 C CA . ALA A 1 445 ? -18.753 -9.977 28.407 1.00 96.62 445 ALA A CA 1
ATOM 3510 C C . ALA A 1 445 ? -19.569 -9.586 27.157 1.00 96.62 445 ALA A C 1
ATOM 3512 O O . ALA A 1 445 ? -19.818 -10.419 26.287 1.00 96.62 445 ALA A O 1
ATOM 3513 N N . GLU A 1 446 ? -19.941 -8.315 27.089 1.00 97.56 446 GLU A N 1
ATOM 3514 C CA . GLU A 1 446 ? -20.648 -7.659 25.997 1.00 97.56 446 GLU A CA 1
ATOM 3515 C C . GLU A 1 446 ? -20.239 -6.181 26.005 1.00 97.56 446 GLU A C 1
ATOM 3517 O O . GLU A 1 446 ? -19.905 -5.643 27.070 1.00 97.56 446 GLU A O 1
ATOM 3522 N N . CYS A 1 447 ? -20.226 -5.538 24.841 1.00 98.12 447 CYS A N 1
ATOM 3523 C CA . CYS A 1 447 ? -20.028 -4.101 24.703 1.00 98.12 447 CYS A CA 1
ATOM 3524 C C . CYS A 1 447 ? -21.067 -3.520 23.741 1.00 98.12 447 CYS A C 1
ATOM 3526 O O . CYS A 1 447 ? -21.253 -4.028 22.632 1.00 98.12 447 CYS A O 1
ATOM 3528 N N . THR A 1 448 ? -21.715 -2.442 24.181 1.00 98.25 448 THR A N 1
ATOM 3529 C CA . THR A 1 448 ? -22.632 -1.637 23.375 1.00 98.25 448 THR A CA 1
ATOM 3530 C C . THR A 1 448 ? -21.948 -0.322 23.031 1.00 98.25 448 THR A C 1
ATOM 3532 O O . THR A 1 448 ? -21.526 0.419 23.923 1.00 98.25 448 THR A O 1
ATOM 3535 N N . TYR A 1 449 ? -21.836 -0.014 21.740 1.00 97.88 449 TYR A N 1
ATOM 3536 C CA . TYR A 1 449 ? -21.219 1.224 21.263 1.00 97.88 449 TYR A CA 1
ATOM 3537 C C . TYR A 1 449 ? -21.931 1.792 20.034 1.00 97.88 449 TYR A C 1
ATOM 3539 O O . TYR A 1 449 ? -22.709 1.119 19.354 1.00 97.88 449 TYR A O 1
ATOM 3547 N N . HIS A 1 450 ? -21.660 3.062 19.750 1.00 97.62 450 HIS A N 1
ATOM 3548 C CA . HIS A 1 450 ? -22.242 3.805 18.632 1.00 97.62 450 HIS A CA 1
ATOM 3549 C C . HIS A 1 450 ? -21.162 4.264 17.653 1.00 97.62 450 HIS A C 1
ATOM 3551 O O . HIS A 1 450 ? -20.055 4.596 18.083 1.00 97.62 450 HIS A O 1
ATOM 3557 N N . GLN A 1 451 ? -21.499 4.340 16.362 1.00 97.00 451 GLN A N 1
ATOM 3558 C CA . GLN A 1 451 ? -20.629 4.848 15.296 1.00 97.00 451 GLN A CA 1
ATOM 3559 C C . GLN A 1 451 ? -21.309 5.846 14.331 1.00 97.00 451 GLN A C 1
ATOM 3561 O O . GLN A 1 451 ? -21.298 5.621 13.111 1.00 97.00 451 GLN A O 1
ATOM 3566 N N . PRO A 1 452 ? -21.875 6.978 14.803 1.00 97.25 452 PRO A N 1
ATOM 3567 C CA . PRO A 1 452 ? -22.479 7.961 13.908 1.00 97.25 452 PRO A CA 1
ATOM 3568 C C . PRO A 1 452 ? -21.480 8.513 12.879 1.00 97.25 452 PRO A C 1
ATOM 3570 O O . PRO A 1 452 ? -20.308 8.775 13.181 1.00 97.25 452 PRO A O 1
ATOM 3573 N N . ILE A 1 453 ? -21.978 8.747 11.662 1.00 97.25 453 ILE A N 1
ATOM 3574 C CA . ILE A 1 453 ? -21.227 9.388 10.574 1.00 97.25 453 ILE A CA 1
ATOM 3575 C C . ILE A 1 453 ? -21.125 10.890 10.828 1.00 97.25 453 ILE A C 1
ATOM 3577 O O . ILE A 1 453 ? -22.134 11.583 10.973 1.00 97.25 453 ILE A O 1
ATOM 3581 N N . ILE A 1 454 ? -19.902 11.418 10.806 1.00 97.06 454 ILE A N 1
ATOM 3582 C CA . ILE A 1 454 ? -19.626 12.830 11.063 1.00 97.06 454 ILE A CA 1
ATOM 3583 C C . ILE A 1 454 ? -19.388 13.594 9.749 1.00 97.06 454 ILE A C 1
ATOM 3585 O O . ILE A 1 454 ? -18.556 13.183 8.933 1.00 97.06 454 ILE A O 1
ATOM 3589 N N . PRO A 1 455 ? -20.065 14.739 9.525 1.00 94.69 455 PRO A N 1
ATOM 3590 C CA . PRO A 1 455 ? -19.860 15.545 8.325 1.00 94.69 455 PRO A CA 1
ATOM 3591 C C . PRO A 1 455 ? -18.437 16.112 8.207 1.00 94.69 455 PRO A C 1
ATOM 3593 O O . PRO A 1 455 ? -17.902 16.675 9.162 1.00 94.69 455 PRO A O 1
ATOM 3596 N N . GLU A 1 456 ? -17.874 16.100 6.991 1.00 95.19 456 GLU A N 1
ATOM 3597 C CA . GLU A 1 456 ? -16.556 16.694 6.678 1.00 95.19 456 GLU A CA 1
ATOM 3598 C C . GLU A 1 456 ? -16.431 18.146 7.164 1.00 95.19 456 GLU A C 1
ATOM 3600 O O . GLU A 1 456 ? -15.380 18.552 7.651 1.00 95.19 456 GLU A O 1
ATOM 3605 N N . ALA A 1 457 ? -17.509 18.932 7.084 1.00 95.50 457 ALA A N 1
ATOM 3606 C CA . ALA A 1 457 ? -17.503 20.330 7.509 1.00 95.50 457 ALA A CA 1
ATOM 3607 C C . ALA A 1 457 ? -17.114 20.504 8.989 1.00 95.50 457 ALA A C 1
ATOM 3609 O O . ALA A 1 457 ? -16.408 21.453 9.329 1.00 95.50 457 ALA A O 1
ATOM 3610 N N . TRP A 1 458 ? -17.530 19.580 9.862 1.00 95.69 458 TRP A N 1
ATOM 3611 C CA . TRP A 1 458 ? -17.185 19.622 11.286 1.00 95.69 458 TRP A CA 1
ATOM 3612 C C . TRP A 1 458 ? -15.708 19.280 11.499 1.00 95.69 458 TRP A C 1
ATOM 3614 O O . TRP A 1 458 ? -15.023 19.924 12.292 1.00 95.69 458 TRP A O 1
ATOM 3624 N N . ILE A 1 459 ? -15.188 18.315 10.736 1.00 95.25 459 ILE A N 1
ATOM 3625 C CA . ILE A 1 459 ? -13.775 17.923 10.787 1.00 95.25 459 ILE A CA 1
ATOM 3626 C C . ILE A 1 459 ? -12.876 19.054 10.276 1.00 95.25 459 ILE A C 1
ATOM 3628 O O . ILE A 1 459 ? -11.858 19.377 10.892 1.00 95.25 459 ILE A O 1
ATOM 3632 N N . ALA A 1 460 ? -13.271 19.710 9.183 1.00 94.12 460 ALA A N 1
ATOM 3633 C CA . ALA A 1 460 ? -12.568 20.862 8.631 1.00 94.12 460 ALA A CA 1
ATOM 3634 C C . ALA A 1 460 ? -12.486 22.025 9.637 1.00 94.12 460 ALA A C 1
ATOM 3636 O O . ALA A 1 460 ? -11.436 22.662 9.762 1.00 94.12 460 ALA A O 1
ATOM 3637 N N . GLU A 1 461 ? -13.562 22.269 10.389 1.00 94.31 461 GLU A N 1
ATOM 3638 C CA . GLU A 1 461 ? -13.610 23.280 11.445 1.00 94.31 461 GLU A CA 1
ATOM 3639 C C . GLU A 1 461 ? -12.639 22.963 12.595 1.00 94.31 461 GLU A C 1
ATOM 3641 O O . GLU A 1 461 ? -11.849 23.825 12.990 1.00 94.31 461 GLU A O 1
ATOM 3646 N N . LEU A 1 462 ? -12.632 21.721 13.090 1.00 93.38 462 LEU A N 1
ATOM 3647 C CA . LEU A 1 462 ? -11.710 21.273 14.143 1.00 93.38 462 LEU A CA 1
ATOM 3648 C C . LEU A 1 462 ? -10.244 21.416 13.716 1.00 93.38 462 LEU A C 1
ATOM 3650 O O . LEU A 1 462 ? -9.427 21.985 14.446 1.00 93.38 462 LEU A O 1
ATOM 3654 N N . ARG A 1 463 ? -9.924 20.988 12.490 1.00 90.62 463 ARG A N 1
ATOM 3655 C CA . ARG A 1 463 ? -8.584 21.129 11.901 1.00 90.62 463 ARG A CA 1
ATOM 3656 C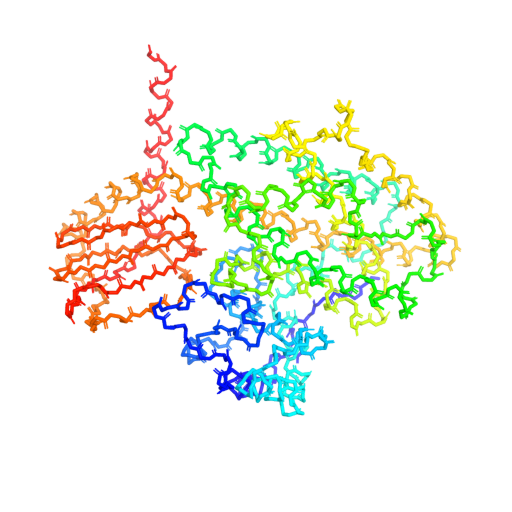 C . ARG A 1 463 ? -8.166 22.596 11.771 1.00 90.62 463 ARG A C 1
ATOM 3658 O O . ARG A 1 463 ? -7.014 22.934 12.039 1.00 90.62 463 ARG A O 1
ATOM 3665 N N . ALA A 1 464 ? -9.080 23.485 11.379 1.00 91.00 464 ALA A N 1
ATOM 3666 C CA . ALA A 1 464 ? -8.801 24.919 11.297 1.00 91.00 464 ALA A CA 1
ATOM 3667 C C . ALA A 1 464 ? -8.510 25.533 12.676 1.00 91.00 464 ALA A C 1
ATOM 3669 O O . ALA A 1 464 ? -7.533 26.270 12.819 1.00 91.00 464 ALA A O 1
ATOM 3670 N N . ARG A 1 465 ? -9.300 25.183 13.699 1.00 89.62 465 ARG A N 1
ATOM 3671 C CA . ARG A 1 465 ? -9.083 25.641 15.082 1.00 89.62 465 ARG A CA 1
ATOM 3672 C C . ARG A 1 465 ? -7.728 25.188 15.625 1.00 89.62 465 ARG A C 1
ATOM 3674 O O . ARG A 1 465 ? -7.008 26.001 16.198 1.00 89.62 465 ARG A O 1
ATOM 3681 N N . ALA A 1 466 ? -7.353 23.930 15.398 1.00 85.75 466 ALA A N 1
ATOM 3682 C CA . ALA A 1 466 ? -6.074 23.395 15.858 1.00 85.75 466 ALA A CA 1
ATOM 3683 C C . ALA A 1 466 ? -4.868 24.099 15.214 1.00 85.75 466 ALA A C 1
ATOM 3685 O O . ALA A 1 466 ? -3.922 24.450 15.917 1.00 85.75 466 ALA A O 1
ATOM 3686 N N . ARG A 1 467 ? -4.929 24.389 13.906 1.00 83.50 467 ARG A N 1
ATOM 3687 C CA . ARG A 1 467 ? -3.882 25.167 13.218 1.00 83.50 467 ARG A CA 1
ATOM 3688 C C . ARG A 1 467 ? -3.725 26.571 13.805 1.00 83.50 467 ARG A C 1
ATOM 3690 O O . ARG A 1 467 ? -2.604 26.994 14.067 1.00 83.50 467 ARG A O 1
ATOM 3697 N N . ASN A 1 468 ? -4.837 27.258 14.064 1.00 76.81 468 ASN A N 1
ATOM 3698 C CA . ASN A 1 468 ? -4.816 28.611 14.625 1.00 76.81 468 ASN A CA 1
ATOM 3699 C C . ASN A 1 468 ? -4.301 28.633 16.078 1.00 76.81 468 ASN A C 1
ATOM 3701 O O . ASN A 1 468 ? -3.575 29.551 16.466 1.00 76.81 468 ASN A O 1
ATOM 3705 N N . GLY A 1 469 ? -4.637 27.612 16.875 1.00 69.12 469 GLY A N 1
ATOM 3706 C CA . GLY A 1 469 ? -4.127 27.450 18.240 1.00 69.12 469 GLY A CA 1
ATOM 3707 C C . GLY A 1 469 ? -2.614 27.216 18.287 1.00 69.12 469 GLY A C 1
ATOM 3708 O O . GLY A 1 469 ? -1.926 27.829 19.101 1.00 69.12 469 GLY A O 1
ATOM 3709 N N . ALA A 1 470 ? -2.079 26.410 17.364 1.00 63.50 470 ALA A N 1
ATOM 3710 C CA . ALA A 1 470 ? -0.639 26.172 17.251 1.00 63.50 470 ALA A CA 1
ATOM 3711 C C . ALA A 1 470 ? 0.138 27.445 16.868 1.00 63.50 470 ALA A C 1
ATOM 3713 O O . ALA A 1 470 ? 1.187 27.727 17.443 1.00 63.50 470 ALA A O 1
ATOM 3714 N N . THR A 1 471 ? -0.396 28.266 15.954 1.00 58.66 471 THR A N 1
ATOM 3715 C CA . THR A 1 471 ? 0.240 29.542 15.577 1.00 58.66 471 THR A CA 1
ATOM 3716 C C . THR A 1 471 ? 0.237 30.580 16.699 1.00 58.66 471 THR A C 1
ATOM 3718 O O . THR A 1 471 ? 1.168 31.373 16.786 1.00 58.66 471 THR A O 1
ATOM 3721 N N . ALA A 1 472 ? -0.774 30.574 17.574 1.00 45.72 472 ALA A N 1
ATOM 3722 C CA . ALA A 1 472 ? -0.840 31.495 18.709 1.00 45.72 472 ALA A CA 1
ATOM 3723 C C . ALA A 1 472 ? 0.147 31.114 19.828 1.00 45.72 472 ALA A C 1
ATOM 3725 O O . ALA A 1 472 ? 0.746 32.000 20.427 1.00 45.72 472 ALA A O 1
ATOM 3726 N N . SER A 1 473 ? 0.362 29.814 20.065 1.00 44.62 473 SER A N 1
ATOM 3727 C CA . SER A 1 473 ? 1.301 29.312 21.082 1.00 44.62 473 SER A CA 1
ATOM 3728 C C . SER A 1 473 ? 2.780 29.475 20.710 1.00 44.62 473 SER A C 1
ATOM 3730 O O . SER A 1 473 ? 3.625 29.391 21.591 1.00 44.62 473 SER A O 1
ATOM 3732 N N . LEU A 1 474 ? 3.103 29.670 19.427 1.00 44.03 474 LEU A N 1
ATOM 3733 C CA . LEU A 1 474 ? 4.468 29.946 18.951 1.00 44.03 474 LEU A CA 1
ATOM 3734 C C . LEU A 1 474 ? 4.805 31.449 18.937 1.00 44.03 474 LEU A C 1
ATOM 3736 O O . LEU A 1 474 ? 5.953 31.816 18.698 1.00 44.03 474 LEU A O 1
ATOM 3740 N N . ALA A 1 475 ? 3.810 32.316 19.151 1.00 41.38 475 ALA A N 1
ATOM 3741 C CA . ALA A 1 475 ? 3.954 33.774 19.157 1.00 41.38 475 ALA A CA 1
ATOM 3742 C C . ALA A 1 475 ? 4.031 34.379 20.575 1.00 41.38 475 ALA A C 1
ATOM 3744 O O . ALA A 1 475 ? 4.109 35.601 20.716 1.00 41.38 475 ALA A O 1
ATOM 3745 N N . THR A 1 476 ? 4.006 33.532 21.605 1.00 37.41 476 THR A N 1
ATOM 3746 C CA . THR A 1 476 ? 4.162 33.854 23.033 1.00 37.41 476 THR A CA 1
ATOM 3747 C C . THR A 1 476 ? 5.348 33.098 23.590 1.00 37.41 476 THR A C 1
ATOM 3749 O O . THR A 1 476 ? 6.101 33.699 24.385 1.00 37.41 476 THR A O 1
#